Protein 6W5Y (pdb70)

Structure (mmCIF, N/CA/C/O backbone):
data_6W5Y
#
_entry.id   6W5Y
#
_cell.length_a   243.310
_cell.length_b   37.350
_cell.length_c   66.990
_cell.angle_alpha   90.000
_cell.angle_beta   102.280
_cell.angle_gamma   90.000
#
_symmetry.space_group_name_H-M   'C 1 2 1'
#
loop_
_entity.id
_entity.type
_entity.pdbx_description
1 polymer 'EnvP(b)1 inferred receptor binding domain'
2 branched beta-D-mannopyranose-(1-4)-2-acetamido-2-deoxy-beta-D-glucopyranose-(1-4)-2-acetamido-2-deoxy-beta-D-glucopyranose
3 branched 2-acetamido-2-deoxy-beta-D-glucopyranose-(1-4)-[alpha-L-fucopyranose-(1-6)]2-acetamido-2-deoxy-beta-D-glucopyranose
4 branched 2-acetamido-2-deoxy-beta-D-glucopyranose-(1-4)-2-acetamido-2-deoxy-beta-D-glucopyranose
5 non-polymer GLYCEROL
6 water water
#
loop_
_atom_site.group_PDB
_atom_site.id
_atom_site.type_symbol
_atom_site.label_atom_id
_atom_site.label_alt_id
_atom_site.label_comp_id
_atom_site.label_asym_id
_atom_site.label_entity_id
_atom_site.label_seq_id
_atom_site.pdbx_PDB_ins_code
_atom_site.Cartn_x
_atom_site.Cartn_y
_atom_site.Cartn_z
_atom_site.occupancy
_atom_site.B_iso_or_equiv
_atom_site.auth_seq_id
_atom_site.auth_comp_id
_atom_site.auth_asym_id
_atom_site.auth_atom_id
_atom_site.pdbx_PDB_model_num
ATOM 1 N N . HIS A 1 3 ? -49.803 -0.150 46.698 1.00 41.06 53 HIS A N 1
ATOM 2 C CA . HIS A 1 3 ? -49.702 -1.604 46.694 1.00 38.76 53 HIS A CA 1
ATOM 3 C C . HIS A 1 3 ? -48.652 -2.074 47.698 1.00 37.89 53 HIS A C 1
ATOM 4 O O . HIS A 1 3 ? -47.851 -1.277 48.187 1.00 36.59 53 HIS A O 1
ATOM 11 N N . LEU A 1 4 ? -48.657 -3.370 48.001 1.00 36.58 54 LEU A N 1
ATOM 12 C CA . LEU A 1 4 ? -47.715 -3.909 48.971 1.00 38.66 54 LEU A CA 1
ATOM 13 C C . LEU A 1 4 ? -46.317 -3.998 48.367 1.00 36.31 54 LEU A C 1
ATOM 14 O O . LEU A 1 4 ? -46.136 -4.514 47.260 1.00 33.23 54 LEU A O 1
ATOM 19 N N . ILE A 1 5 ? -45.328 -3.497 49.104 1.00 35.82 55 ILE A N 1
ATOM 20 C CA . ILE A 1 5 ? -43.927 -3.556 48.706 1.00 37.13 55 ILE A CA 1
ATOM 21 C C . ILE A 1 5 ? -43.189 -4.416 49.719 1.00 36.19 55 ILE A C 1
ATOM 22 O O . ILE A 1 5 ? -43.103 -4.056 50.900 1.00 36.22 55 ILE A O 1
ATOM 27 N N . ILE A 1 6 ? -42.658 -5.545 49.262 1.00 36.34 56 ILE A N 1
ATOM 28 C CA . ILE A 1 6 ? -41.809 -6.398 50.087 1.00 40.51 56 ILE A CA 1
ATOM 29 C C . ILE A 1 6 ? -40.368 -5.914 49.949 1.00 44.96 56 ILE A C 1
ATOM 30 O O . ILE A 1 6 ? -39.792 -5.959 48.856 1.00 42.19 56 ILE A O 1
ATOM 35 N N . ASN A 1 7 ? -39.788 -5.443 51.055 1.00 52.53 57 ASN A N 1
ATOM 36 C CA . ASN A 1 7 ? -38.429 -4.900 51.071 1.00 60.75 57 ASN A CA 1
ATOM 37 C C . ASN A 1 7 ? -37.445 -5.999 51.443 1.00 59.54 57 ASN A C 1
ATOM 38 O O . ASN A 1 7 ? -37.450 -6.474 52.581 1.00 66.03 57 ASN A O 1
ATOM 43 N N . VAL A 1 8 ? -36.567 -6.370 50.516 1.00 53.80 58 VAL A N 1
ATOM 44 C CA . VAL A 1 8 ? -35.596 -7.433 50.748 1.00 49.02 58 VAL A CA 1
ATOM 45 C C . VAL A 1 8 ? -34.202 -6.829 50.843 1.00 45.92 58 VAL A C 1
ATOM 46 O O . VAL A 1 8 ? -33.772 -6.090 49.949 1.00 43.13 58 VAL A O 1
ATOM 50 N N . THR A 1 9 ? -33.494 -7.154 51.924 1.00 45.78 59 THR A N 1
ATOM 51 C CA . THR A 1 9 ? -32.115 -6.717 52.099 1.00 48.25 59 THR A CA 1
ATOM 52 C C . THR A 1 9 ? -31.184 -7.688 51.383 1.00 46.68 59 THR A C 1
ATOM 53 O O . THR A 1 9 ? -31.200 -8.893 51.662 1.00 42.61 59 THR A O 1
ATOM 57 N N . ARG A 1 10 ? -30.380 -7.165 50.458 1.00 48.28 60 ARG A N 1
ATOM 58 C CA . ARG A 1 10 ? -29.452 -8.000 49.706 1.00 51.04 60 ARG A CA 1
ATOM 59 C C . ARG A 1 10 ? -28.505 -8.726 50.652 1.00 53.27 60 ARG A C 1
ATOM 60 O O . ARG A 1 10 ? -27.948 -8.127 51.576 1.00 55.20 60 ARG A O 1
ATOM 68 N N . SER A 1 11 ? -28.333 -10.025 50.422 1.00 53.74 61 SER A N 1
ATOM 69 C CA . SER A 1 11 ? -27.513 -10.879 51.265 1.00 56.88 61 SER A CA 1
ATOM 70 C C . SER A 1 11 ? -26.625 -11.751 50.389 1.00 58.02 61 SER A C 1
ATOM 71 O O . SER A 1 11 ? -26.893 -11.947 49.201 1.00 56.64 61 SER A O 1
ATOM 74 N N . ASP A 1 12 ? -25.555 -12.274 50.984 1.00 60.18 62 ASP A N 1
ATOM 75 C CA . ASP A 1 12 ? -24.704 -13.239 50.303 1.00 61.55 62 ASP A CA 1
ATOM 76 C C . ASP A 1 12 ? -25.133 -14.680 50.561 1.00 59.32 62 ASP A C 1
ATOM 77 O O . ASP A 1 12 ? -24.435 -15.607 50.140 1.00 59.67 62 ASP A O 1
ATOM 82 N N . SER A 1 13 ? -26.259 -14.884 51.229 1.00 58.13 63 SER A N 1
ATOM 83 C CA . SER A 1 13 ? -26.783 -16.200 51.554 1.00 57.03 63 SER A CA 1
ATOM 84 C C . SER A 1 13 ? -28.244 -16.286 51.144 1.00 53.46 63 SER A C 1
ATOM 85 O O . SER A 1 13 ? -28.901 -15.259 50.936 1.00 50.58 63 SER A O 1
ATOM 88 N N . PRO A 1 14 ? -28.782 -17.499 51.009 1.00 52.52 64 PRO A N 1
ATOM 89 C CA . PRO A 1 14 ? -30.231 -17.646 50.818 1.00 49.87 64 PRO A CA 1
ATOM 90 C C . PRO A 1 14 ? -31.008 -17.020 51.965 1.00 49.95 64 PRO A C 1
ATOM 91 O O . PRO A 1 14 ? -30.464 -16.628 53.000 1.00 51.10 64 PRO A O 1
ATOM 95 N N . GLN A 1 15 ? -32.323 -16.959 51.774 1.00 50.08 65 GLN A N 1
ATOM 96 C CA . GLN A 1 15 ? -33.152 -16.026 52.521 1.00 50.99 65 GLN A CA 1
ATOM 97 C C . GLN A 1 15 ? -34.632 -16.327 52.315 1.00 50.98 65 GLN A C 1
ATOM 98 O O . GLN A 1 15 ? -35.117 -16.328 51.180 1.00 49.69 65 GLN A O 1
ATOM 104 N N . THR A 1 16 ? -35.354 -16.580 53.402 1.00 51.91 66 THR A N 1
ATOM 105 C CA . THR A 1 16 ? -36.769 -16.917 53.366 1.00 53.74 66 THR A CA 1
ATOM 106 C C . THR A 1 16 ? -37.578 -15.712 53.841 1.00 51.32 66 THR A C 1
ATOM 107 O O . THR A 1 16 ? -37.073 -14.869 54.584 1.00 50.68 66 THR A O 1
ATOM 111 N N . ILE A 1 17 ? -38.818 -15.589 53.366 1.00 50.45 67 ILE A N 1
ATOM 112 C CA . ILE A 1 17 ? -39.660 -14.443 53.704 1.00 51.13 67 ILE A CA 1
ATOM 113 C C . ILE A 1 17 ? -41.082 -14.926 53.948 1.00 49.38 67 ILE A C 1
ATOM 114 O O . ILE A 1 17 ? -41.716 -15.471 53.039 1.00 49.37 67 ILE A O 1
ATOM 119 N N . THR A 1 18 ? -41.594 -14.694 55.153 1.00 47.93 68 THR A N 1
ATOM 120 C CA . THR A 1 18 ? -42.942 -15.096 55.528 1.00 46.77 68 THR A CA 1
ATOM 121 C C . THR A 1 18 ? -43.831 -13.866 55.653 1.00 41.66 68 THR A C 1
ATOM 122 O O . THR A 1 18 ? -43.454 -12.883 56.302 1.00 40.78 68 THR A O 1
ATOM 126 N N . PHE A 1 19 ? -45.001 -13.925 55.023 1.00 37.93 69 PHE A N 1
ATOM 127 C CA . PHE A 1 19 ? -46.018 -12.888 55.137 1.00 36.09 69 PHE A CA 1
ATOM 128 C C . PHE A 1 19 ? -47.362 -13.514 54.779 1.00 34.26 69 PHE A C 1
ATOM 129 O O . PHE A 1 19 ? -47.433 -14.660 54.327 1.00 31.60 69 PHE A O 1
ATOM 137 N N . ASP A 1 20 ? -48.434 -12.755 54.995 1.00 34.23 70 ASP A N 1
ATOM 138 C CA . ASP A 1 20 ? -49.780 -13.264 54.764 1.00 35.10 70 ASP A CA 1
ATOM 139 C C . ASP A 1 20 ? -50.205 -13.014 53.324 1.00 32.68 70 ASP A C 1
ATOM 140 O O . ASP A 1 20 ? -50.104 -11.888 52.825 1.00 33.25 70 ASP A O 1
ATOM 145 N N . ALA A 1 21 ? -50.698 -14.068 52.667 1.00 30.07 71 ALA A N 1
ATOM 146 C CA . ALA A 1 21 ? -51.114 -13.946 51.273 1.00 32.55 71 ALA A CA 1
ATOM 147 C C . ALA A 1 21 ? -52.190 -12.883 51.086 1.00 33.08 71 ALA A C 1
ATOM 148 O O . ALA A 1 21 ? -52.211 -12.199 50.054 1.00 30.73 71 ALA A O 1
ATOM 150 N N . CYS A 1 22 ? -53.082 -12.714 52.061 1.00 33.85 72 CYS A N 1
ATOM 151 C CA . CYS A 1 22 ? -54.153 -11.739 51.896 1.00 37.29 72 CYS A CA 1
ATOM 152 C C . CYS A 1 22 ? -53.684 -10.299 52.076 1.00 36.39 72 CYS A C 1
ATOM 153 O O . CYS A 1 22 ? -54.509 -9.385 51.999 1.00 35.06 72 CYS A O 1
ATOM 156 N N . LEU A 1 23 ? -52.391 -10.065 52.315 1.00 35.25 73 LEU A N 1
ATOM 157 C CA . LEU A 1 23 ? -51.850 -8.737 52.059 1.00 34.41 73 LEU A CA 1
ATOM 158 C C . LEU A 1 23 ? -51.788 -8.450 50.567 1.00 34.28 73 LEU A C 1
ATOM 159 O O . LEU A 1 23 ? -51.799 -7.281 50.163 1.00 34.99 73 LEU A O 1
ATOM 164 N N . VAL A 1 24 ? -51.727 -9.496 49.749 1.00 33.54 74 VAL A N 1
ATOM 165 C CA . VAL A 1 24 ? -51.645 -9.381 48.301 1.00 32.99 74 VAL A CA 1
ATOM 166 C C . VAL A 1 24 ? -52.967 -9.758 47.646 1.00 32.67 74 VAL A C 1
ATOM 167 O O . VAL A 1 24 ? -53.493 -9.018 46.816 1.00 31.95 74 VAL A O 1
ATOM 171 N N . ILE A 1 25 ? -53.515 -10.906 48.015 1.00 34.11 75 ILE A N 1
ATOM 172 C CA . ILE A 1 25 ? -54.709 -11.439 47.357 1.00 34.94 75 ILE A CA 1
ATOM 173 C C . ILE A 1 25 ? -55.941 -10.735 47.920 1.00 38.12 75 ILE A C 1
ATOM 174 O O . ILE A 1 25 ? -56.038 -10.563 49.146 1.00 38.89 75 ILE A O 1
ATOM 179 N N . PRO A 1 26 ? -56.886 -10.302 47.074 1.00 39.65 76 PRO A N 1
ATOM 180 C CA . PRO A 1 26 ? -58.155 -9.769 47.593 1.00 41.74 76 PRO A CA 1
ATOM 181 C C . PRO A 1 26 ? -59.041 -10.873 48.143 1.00 43.59 76 PRO A C 1
ATOM 182 O O . PRO A 1 26 ? -59.985 -11.307 47.478 1.00 45.81 76 PRO A O 1
ATOM 186 N N . CYS A 1 27 ? -58.745 -11.336 49.360 1.00 42.08 77 CYS A N 1
ATOM 187 C CA . CYS A 1 27 ? -59.473 -12.462 49.935 1.00 43.64 77 CYS A CA 1
ATOM 188 C C . CYS A 1 27 ? -60.836 -12.039 50.474 1.00 43.10 77 CYS A C 1
ATOM 189 O O . CYS A 1 27 ? -61.803 -12.805 50.397 1.00 45.25 77 CYS A O 1
ATOM 192 N N . GLY A 1 28 ? -60.926 -10.838 51.039 1.00 40.61 78 GLY A N 1
ATOM 193 C CA . GLY A 1 28 ? -62.166 -10.372 51.633 1.00 39.48 78 GLY A CA 1
ATOM 194 C C . GLY A 1 28 ? -62.107 -10.323 53.145 1.00 38.09 78 GLY A C 1
ATOM 195 O O . GLY A 1 28 ? -61.031 -10.127 53.721 1.00 36.78 78 GLY A O 1
ATOM 196 N N . ASP A 1 29 ? -63.257 -10.507 53.795 1.00 37.83 79 ASP A N 1
ATOM 197 C CA . ASP A 1 29 ? -63.338 -10.440 55.248 1.00 39.28 79 ASP A CA 1
ATOM 198 C C . ASP A 1 29 ? -62.733 -11.697 55.876 1.00 37.88 79 ASP A C 1
ATOM 199 O O . ASP A 1 29 ? -62.218 -12.587 55.192 1.00 36.56 79 ASP A O 1
ATOM 204 N N . LEU A 1 30 ? -62.814 -11.772 57.208 1.00 39.15 80 LEU A N 1
ATOM 205 C CA . LEU A 1 30 ? -62.145 -12.847 57.935 1.00 41.42 80 LEU A CA 1
ATOM 206 C C . LEU A 1 30 ? -62.730 -14.210 57.586 1.00 43.56 80 LEU A C 1
ATOM 207 O O . LEU A 1 30 ? -61.986 -15.174 57.364 1.00 43.87 80 LEU A O 1
ATOM 212 N N . GLN A 1 31 ? -64.061 -14.312 57.541 1.00 43.85 81 GLN A N 1
ATOM 213 C CA . GLN A 1 31 ? -64.697 -15.586 57.227 1.00 47.02 81 GLN A CA 1
ATOM 214 C C . GLN A 1 31 ? -64.269 -16.097 55.859 1.00 42.42 81 GLN A C 1
ATOM 215 O O . GLN A 1 31 ? -64.124 -17.310 55.664 1.00 41.87 81 GLN A O 1
ATOM 221 N N . SER A 1 32 ? -64.053 -15.189 54.907 1.00 38.29 82 SER A N 1
ATOM 222 C CA . SER A 1 32 ? -63.555 -15.587 53.596 1.00 35.29 82 SER A CA 1
ATOM 223 C C . SER A 1 32 ? -62.083 -15.981 53.659 1.00 35.79 82 SER A C 1
ATOM 224 O O . SER A 1 32 ? -61.656 -16.920 52.974 1.00 32.17 82 SER A O 1
ATOM 227 N N . GLN A 1 33 ? -61.289 -15.278 54.473 1.00 34.19 83 GLN A N 1
ATOM 228 C CA . GLN A 1 33 ? -59.881 -15.643 54.611 1.00 36.54 83 GLN A CA 1
ATOM 229 C C . GLN A 1 33 ? -59.735 -17.037 55.206 1.00 36.91 83 GLN A C 1
ATOM 230 O O . GLN A 1 33 ? -58.839 -17.797 54.818 1.00 37.00 83 GLN A O 1
ATOM 236 N N . ARG A 1 34 ? -60.619 -17.399 56.137 1.00 38.43 84 ARG A N 1
ATOM 237 C CA . ARG A 1 34 ? -60.541 -18.716 56.759 1.00 39.97 84 ARG A CA 1
ATOM 238 C C . ARG A 1 34 ? -60.837 -19.821 55.755 1.00 38.89 84 ARG A C 1
ATOM 239 O O . ARG A 1 34 ? -60.237 -20.900 55.818 1.00 39.31 84 ARG A O 1
ATOM 247 N N . GLN A 1 35 ? -61.764 -19.573 54.825 1.00 39.66 85 GLN A N 1
ATOM 248 C CA . GLN A 1 35 ? -61.996 -20.526 53.745 1.00 42.80 85 GLN A CA 1
ATOM 249 C C . GLN A 1 35 ? -60.741 -20.713 52.906 1.00 37.64 85 GLN A C 1
ATOM 250 O O . GLN A 1 35 ? -60.440 -21.826 52.462 1.00 37.91 85 GLN A O 1
ATOM 256 N N . LEU A 1 36 ? -59.999 -19.633 52.682 1.00 36.94 86 LEU A N 1
ATOM 257 C CA . LEU A 1 36 ? -58.809 -19.662 51.844 1.00 37.02 86 LEU A CA 1
ATOM 258 C C . LEU A 1 36 ? -57.600 -20.266 52.539 1.00 34.26 86 LEU A C 1
ATOM 259 O O . LEU A 1 36 ? -56.602 -20.542 51.864 1.00 32.80 86 LEU A O 1
ATOM 264 N N . ALA A 1 37 ? -57.673 -20.485 53.855 1.00 33.68 87 ALA A N 1
ATOM 265 C CA . ALA A 1 37 ? -56.501 -20.907 54.615 1.00 34.72 87 ALA A CA 1
ATOM 266 C C . ALA A 1 37 ? -55.897 -22.185 54.046 1.00 34.44 87 ALA A C 1
ATOM 267 O O . ALA A 1 37 ? -54.680 -22.276 53.850 1.00 37.40 87 ALA A O 1
ATOM 269 N N . ALA A 1 38 ? -56.733 -23.178 53.760 1.00 34.53 88 ALA A N 1
ATOM 270 C CA . ALA A 1 38 ? -56.269 -24.471 53.275 1.00 35.74 88 ALA A CA 1
ATOM 271 C C . ALA A 1 38 ? -56.062 -24.512 51.767 1.00 36.26 88 ALA A C 1
ATOM 272 O O . ALA A 1 38 ? -55.593 -25.531 51.251 1.00 37.48 88 ALA A O 1
ATOM 274 N N . ALA A 1 39 ? -56.399 -23.444 51.050 1.00 39.99 89 ALA A N 1
ATOM 275 C CA . ALA A 1 39 ? -56.268 -23.440 49.601 1.00 37.89 89 ALA A CA 1
ATOM 276 C C . ALA A 1 39 ? -54.817 -23.225 49.188 1.00 37.53 89 ALA A C 1
ATOM 277 O O . ALA A 1 39 ? -54.024 -22.614 49.909 1.00 35.29 89 ALA A O 1
ATOM 279 N N . GLU A 1 40 ? -54.477 -23.739 48.009 1.00 38.31 90 GLU A N 1
ATOM 280 C CA . GLU A 1 40 ? -53.142 -23.556 47.461 1.00 39.14 90 GLU A CA 1
ATOM 281 C C . GLU A 1 40 ? -52.989 -22.156 46.880 1.00 33.16 90 GLU A C 1
ATOM 282 O O . GLU A 1 40 ? -53.959 -21.527 46.448 1.00 31.13 90 GLU A O 1
ATOM 288 N N . LYS A 1 41 ? -51.752 -21.671 46.876 1.00 30.18 91 LYS A N 1
ATOM 289 C CA . LYS A 1 41 ? -51.427 -20.368 46.321 1.00 29.83 91 LYS A CA 1
ATOM 290 C C . LYS A 1 41 ? -50.410 -20.529 45.200 1.00 28.06 91 LYS A C 1
ATOM 291 O O . LYS A 1 41 ? -49.699 -21.535 45.117 1.00 26.40 91 LYS A O 1
ATOM 297 N N . TYR A 1 42 ? -50.355 -19.526 44.325 1.00 28.33 92 TYR A N 1
ATOM 298 C CA . TYR A 1 42 ? -49.411 -19.531 43.218 1.00 29.41 92 TYR A CA 1
ATOM 299 C C . TYR A 1 42 ? -48.882 -18.122 42.989 1.00 27.71 92 TYR A C 1
ATOM 300 O O . TYR A 1 42 ? -49.476 -17.131 43.423 1.00 26.18 92 TYR A O 1
ATOM 309 N N . LEU A 1 43 ? -47.750 -18.050 42.287 1.00 28.02 93 LEU A N 1
ATOM 310 C CA . LEU A 1 43 ? -46.962 -16.829 42.173 1.00 26.71 93 LEU A CA 1
ATOM 311 C C . LEU A 1 43 ? -46.487 -16.664 40.736 1.00 27.95 93 LEU A C 1
ATOM 312 O O . LEU A 1 43 ? -45.872 -17.578 40.174 1.00 26.51 93 LEU A O 1
ATOM 317 N N . CYS A 1 44 ? -46.762 -15.500 40.151 1.00 27.14 94 CYS A N 1
ATOM 318 C CA . CYS A 1 44 ? -46.459 -15.231 38.748 1.00 31.96 94 CYS A CA 1
ATOM 319 C C . CYS A 1 44 ? -45.544 -14.018 38.631 1.00 30.68 94 CYS A C 1
ATOM 320 O O . CYS A 1 44 ? -45.912 -12.927 39.099 1.00 27.73 94 CYS A O 1
ATOM 323 N N . PRO A 1 45 ? -44.359 -14.141 38.036 1.00 31.00 95 PRO A N 1
ATOM 324 C CA . PRO A 1 45 ? -43.561 -12.945 37.755 1.00 32.97 95 PRO A CA 1
ATOM 325 C C . PRO A 1 45 ? -44.165 -12.158 36.604 1.00 34.55 95 PRO A C 1
ATOM 326 O O . PRO A 1 45 ? -44.752 -12.719 35.676 1.00 35.63 95 PRO A O 1
ATOM 330 N N . SER A 1 46 ? -44.013 -10.840 36.673 1.00 36.13 96 SER A N 1
ATOM 331 C CA . SER A 1 46 ? -44.614 -9.937 35.706 1.00 39.50 96 SER A CA 1
ATOM 332 C C . SER A 1 46 ? -43.541 -9.094 35.030 1.00 44.99 96 SER A C 1
ATOM 333 O O . SER A 1 46 ? -42.456 -8.873 35.576 1.00 43.94 96 SER A O 1
ATOM 336 N N . GLU A 1 47 ? -43.859 -8.622 33.824 1.00 51.39 97 GLU A N 1
ATOM 337 C CA . GLU A 1 47 ? -42.998 -7.695 33.102 1.00 60.86 97 GLU A CA 1
ATOM 338 C C . GLU A 1 47 ? -43.542 -6.272 33.122 1.00 58.47 97 GLU A C 1
ATOM 339 O O . GLU A 1 47 ? -43.036 -5.413 32.393 1.00 58.75 97 GLU A O 1
ATOM 345 N N . ALA A 1 48 ? -44.559 -6.004 33.937 1.00 55.86 98 ALA A N 1
ATOM 346 C CA . ALA A 1 48 ? -45.094 -4.659 34.070 1.00 56.25 98 ALA A CA 1
ATOM 347 C C . ALA A 1 48 ? -44.207 -3.814 34.976 1.00 55.36 98 ALA A C 1
ATOM 348 O O . ALA A 1 48 ? -43.478 -4.331 35.828 1.00 53.52 98 ALA A O 1
ATOM 350 N N . ASP A 1 49 ? -44.269 -2.502 34.779 1.00 56.98 99 ASP A N 1
ATOM 351 C CA . ASP A 1 49 ? -43.630 -1.544 35.670 1.00 58.95 99 ASP A CA 1
ATOM 352 C C . ASP A 1 49 ? -44.706 -0.693 36.342 1.00 56.51 99 ASP A C 1
ATOM 353 O O . ASP A 1 49 ? -45.907 -0.898 36.142 1.00 52.72 99 ASP A O 1
ATOM 358 N N . ALA A 1 50 ? -44.257 0.279 37.139 1.00 56.51 100 ALA A N 1
ATOM 359 C CA . ALA A 1 50 ? -45.187 1.095 37.913 1.00 55.85 100 ALA A CA 1
ATOM 360 C C . ALA A 1 50 ? -46.175 1.839 37.023 1.00 54.43 100 ALA A C 1
ATOM 361 O O . ALA A 1 50 ? -47.333 2.031 37.412 1.00 55.15 100 ALA A O 1
ATOM 363 N N . SER A 1 51 ? -45.750 2.259 35.834 1.00 53.98 101 SER A N 1
ATOM 364 C CA . SER A 1 51 ? -46.600 3.042 34.945 1.00 54.99 101 SER A CA 1
ATOM 365 C C . SER A 1 51 ? -47.377 2.189 33.947 1.00 53.23 101 SER A C 1
ATOM 366 O O . SER A 1 51 ? -48.119 2.742 33.128 1.00 54.65 101 SER A O 1
ATOM 369 N N . THR A 1 52 ? -47.226 0.865 33.987 1.00 50.65 102 THR A N 1
ATOM 370 C CA . THR A 1 52 ? -47.990 -0.032 33.128 1.00 50.69 102 THR A CA 1
ATOM 371 C C . THR A 1 52 ? -48.753 -1.080 33.923 1.00 50.26 102 THR A C 1
ATOM 372 O O . THR A 1 52 ? -49.242 -2.052 33.333 1.00 48.02 102 THR A O 1
ATOM 376 N N . LEU A 1 53 ? -48.854 -0.915 35.246 1.00 53.07 103 LEU A N 1
ATOM 377 C CA . LEU A 1 53 ? -49.492 -1.926 36.086 1.00 56.28 103 LEU A CA 1
ATOM 378 C C . LEU A 1 53 ? -50.874 -2.293 35.570 1.00 58.43 103 LEU A C 1
ATOM 379 O O . LEU A 1 53 ? -51.290 -3.455 35.648 1.00 56.79 103 LEU A O 1
ATOM 384 N N . PHE A 1 54 ? -51.591 -1.322 35.021 1.00 62.22 104 PHE A N 1
ATOM 385 C CA . PHE A 1 54 ? -52.977 -1.534 34.648 1.00 66.81 104 PHE A CA 1
ATOM 386 C C . PHE A 1 54 ? -53.150 -2.139 33.266 1.00 60.46 104 PHE A C 1
ATOM 387 O O . PHE A 1 54 ? -54.284 -2.423 32.874 1.00 58.18 104 PHE A O 1
ATOM 395 N N . SER A 1 55 ? -52.071 -2.372 32.527 1.00 56.68 105 SER A N 1
ATOM 396 C CA . SER A 1 55 ? -52.189 -2.927 31.190 1.00 52.82 105 SER A CA 1
ATOM 397 C C . SER A 1 55 ? -51.590 -4.320 31.058 1.00 47.54 105 SER A C 1
ATOM 398 O O . SER A 1 55 ? -51.704 -4.929 29.988 1.00 44.70 105 SER A O 1
ATOM 401 N N . PHE A 1 56 ? -50.969 -4.849 32.112 1.00 45.70 106 PHE A N 1
ATOM 402 C CA . PHE A 1 56 ? -50.487 -6.228 32.147 1.00 43.17 106 PHE A CA 1
ATOM 403 C C . PHE A 1 56 ? -51.192 -6.926 33.302 1.00 44.07 106 PHE A C 1
ATOM 404 O O . PHE A 1 56 ? -50.685 -6.931 34.435 1.00 45.99 106 PHE A O 1
ATOM 412 N N . PRO A 1 57 ? -52.374 -7.501 33.072 1.00 43.74 107 PRO A N 1
ATOM 413 C CA . PRO A 1 57 ? -53.040 -8.261 34.137 1.00 42.12 107 PRO A CA 1
ATOM 414 C C . PRO A 1 57 ? -52.158 -9.400 34.633 1.00 39.71 107 PRO A C 1
ATOM 415 O O . PRO A 1 57 ? -51.355 -9.965 33.887 1.00 39.08 107 PRO A O 1
ATOM 419 N N . PHE A 1 58 ? -52.306 -9.720 35.915 1.00 39.45 108 PHE A N 1
ATOM 420 C CA . PHE A 1 58 ? -51.438 -10.659 36.612 1.00 38.17 108 PHE A CA 1
ATOM 421 C C . PHE A 1 58 ? -52.046 -12.060 36.626 1.00 37.06 108 PHE A C 1
ATOM 422 O O . PHE A 1 58 ? -53.270 -12.219 36.619 1.00 37.38 108 PHE A O 1
ATOM 430 N N . CYS A 1 59 ? -51.165 -13.075 36.681 1.00 37.13 109 CYS A N 1
ATOM 431 C CA . CYS A 1 59 ? -51.476 -14.492 36.464 1.00 37.52 109 CYS A CA 1
ATOM 432 C C . CYS A 1 59 ? -52.614 -14.667 35.479 1.00 39.22 109 CYS A C 1
ATOM 433 O O . CYS A 1 59 ? -53.655 -15.242 35.810 1.00 39.97 109 CYS A O 1
ATOM 436 N N . HIS A 1 60 ? -52.434 -14.144 34.276 1.00 40.13 110 HIS A N 1
ATOM 437 C CA . HIS A 1 60 ? -53.560 -14.079 33.363 1.00 40.37 110 HIS A CA 1
ATOM 438 C C . HIS A 1 60 ? -53.801 -15.402 32.646 1.00 38.51 110 HIS A C 1
ATOM 439 O O . HIS A 1 60 ? -54.948 -15.723 32.312 1.00 38.05 110 HIS A O 1
ATOM 446 N N . THR A 1 61 ? -52.750 -16.179 32.404 1.00 37.66 111 THR A N 1
ATOM 447 C CA . THR A 1 61 ? -52.872 -17.518 31.849 1.00 37.11 111 THR A CA 1
ATOM 448 C C . THR A 1 61 ? -52.013 -18.466 32.673 1.00 36.10 111 THR A C 1
ATOM 449 O O . THR A 1 61 ? -51.256 -18.045 33.553 1.00 33.92 111 THR A O 1
ATOM 453 N N . TRP A 1 62 ? -52.136 -19.764 32.382 1.00 36.49 112 TRP A N 1
ATOM 454 C CA . TRP A 1 62 ? -51.321 -20.743 33.094 1.00 36.97 112 TRP A CA 1
ATOM 455 C C . TRP A 1 62 ? -49.840 -20.545 32.806 1.00 35.88 112 TRP A C 1
ATOM 456 O O . TRP A 1 62 ? -48.996 -20.886 33.642 1.00 35.76 112 TRP A O 1
ATOM 467 N N . GLU A 1 63 ? -49.509 -19.974 31.644 1.00 37.40 113 GLU A N 1
ATOM 468 C CA . GLU A 1 63 ? -48.118 -19.807 31.240 1.00 37.84 113 GLU A CA 1
ATOM 469 C C . GLU A 1 63 ? -47.358 -18.834 32.134 1.00 34.43 113 GLU A C 1
ATOM 470 O O . GLU A 1 63 ? -46.123 -18.847 32.131 1.00 32.42 113 GLU A O 1
ATOM 476 N N . TYR A 1 64 ? -48.059 -18.000 32.902 1.00 32.13 114 TYR A N 1
ATOM 477 C CA . TYR A 1 64 ? -47.405 -17.062 33.804 1.00 31.76 114 TYR A CA 1
ATOM 478 C C . TYR A 1 64 ? -47.078 -17.667 35.161 1.00 29.83 114 TYR A C 1
ATOM 479 O O . TYR A 1 64 ? -46.292 -17.078 35.912 1.00 29.26 114 TYR A O 1
ATOM 488 N N . VAL A 1 65 ? -47.650 -18.820 35.492 1.00 27.93 115 VAL A N 1
ATOM 489 C CA . VAL A 1 65 ? -47.440 -19.432 36.800 1.00 27.94 115 VAL A CA 1
ATOM 490 C C . VAL A 1 65 ? -46.090 -20.135 36.808 1.00 26.73 115 VAL A C 1
ATOM 491 O O . VAL A 1 65 ? -45.858 -21.065 36.029 1.00 25.92 115 VAL A O 1
ATOM 495 N N . VAL A 1 66 ? -45.203 -19.701 37.701 1.00 27.03 116 VAL A N 1
ATOM 496 C CA . VAL A 1 66 ? -43.902 -20.326 37.854 1.00 30.05 116 VAL A CA 1
ATOM 497 C C . VAL A 1 66 ? -43.766 -21.074 39.179 1.00 32.23 116 VAL A C 1
ATOM 498 O O . VAL A 1 66 ? -43.001 -22.043 39.254 1.00 36.33 116 VAL A O 1
ATOM 502 N N . TRP A 1 67 ? -44.504 -20.679 40.215 1.00 31.20 117 TRP A N 1
ATOM 503 C CA . TRP A 1 67 ? -44.411 -21.323 41.518 1.00 33.10 117 TRP A CA 1
ATOM 504 C C . TRP A 1 67 ? -45.801 -21.532 42.101 1.00 30.71 117 TRP A C 1
ATOM 505 O O . TRP A 1 67 ? -46.674 -20.668 41.970 1.00 27.83 117 TRP A O 1
ATOM 516 N N . THR A 1 68 ? -46.003 -22.684 42.740 1.00 28.51 118 THR A N 1
ATOM 517 C CA . THR A 1 68 ? -47.208 -22.949 43.515 1.00 28.28 118 THR A CA 1
ATOM 518 C C . THR A 1 68 ? -46.814 -23.541 44.862 1.00 29.63 118 THR A C 1
ATOM 519 O O . THR A 1 68 ? -45.740 -24.129 45.016 1.00 31.84 118 THR A O 1
ATOM 523 N N . THR A 1 69 ? -47.703 -23.374 45.845 1.00 27.31 119 THR A N 1
ATOM 524 C CA . THR A 1 69 ? -47.488 -23.908 47.185 1.00 26.27 119 THR A CA 1
ATOM 525 C C . THR A 1 69 ? -47.758 -25.404 47.275 1.00 29.05 119 THR A C 1
ATOM 526 O O . THR A 1 69 ? -47.675 -25.966 48.373 1.00 30.13 119 THR A O 1
ATOM 530 N N . GLN A 1 70 ? -48.094 -26.054 46.165 1.00 29.13 120 GLN A N 1
ATOM 531 C CA . GLN A 1 70 ? -48.268 -27.497 46.164 1.00 32.85 120 GLN A CA 1
ATOM 532 C C . GLN A 1 70 ? -46.941 -28.193 46.457 1.00 34.52 120 GLN A C 1
ATOM 533 O O . GLN A 1 70 ? -45.859 -27.627 46.281 1.00 35.17 120 GLN A O 1
ATOM 539 N N . ARG A 1 71 ? -47.030 -29.440 46.920 1.00 38.54 121 ARG A N 1
ATOM 540 C CA . ARG A 1 71 ? -45.811 -30.202 47.164 1.00 45.20 121 ARG A CA 1
ATOM 541 C C . ARG A 1 71 ? -45.160 -30.614 45.852 1.00 48.98 121 ARG A C 1
ATOM 542 O O . ARG A 1 71 ? -43.950 -30.437 45.666 1.00 49.81 121 ARG A O 1
ATOM 550 N N . GLN A 1 72 ? -45.943 -31.172 44.932 1.00 50.72 122 GLN A N 1
ATOM 551 C CA . GLN A 1 72 ? -45.420 -31.472 43.609 1.00 54.43 122 GLN A CA 1
ATOM 552 C C . GLN A 1 72 ? -45.075 -30.170 42.902 1.00 52.76 122 GLN A C 1
ATOM 553 O O . GLN A 1 72 ? -45.877 -29.231 42.873 1.00 51.26 122 GLN A O 1
ATOM 559 N N . ASP A 1 73 ? -43.874 -30.111 42.343 1.00 54.69 123 ASP A N 1
ATOM 560 C CA . ASP A 1 73 ? -43.334 -28.854 41.856 1.00 55.02 123 ASP A CA 1
ATOM 561 C C . ASP A 1 73 ? -43.916 -28.503 40.492 1.00 49.55 123 ASP A C 1
ATOM 562 O O . ASP A 1 73 ? -43.986 -29.349 39.594 1.00 49.11 123 ASP A O 1
ATOM 567 N N . TRP A 1 74 ? -44.330 -27.246 40.347 1.00 44.65 124 TRP A N 1
ATOM 568 C CA . TRP A 1 74 ? -44.986 -26.783 39.132 1.00 39.56 124 TRP A CA 1
ATOM 569 C C . TRP A 1 74 ? -43.970 -26.636 38.005 1.00 37.50 124 TRP A C 1
ATOM 570 O O . TRP A 1 74 ? -42.938 -25.979 38.167 1.00 37.26 124 TRP A O 1
ATOM 581 N N . VAL A 1 75 ? -44.262 -27.259 36.866 1.00 36.45 125 VAL A N 1
ATOM 582 C CA . VAL A 1 75 ? -43.406 -27.183 35.685 1.00 36.62 125 VAL A CA 1
ATOM 583 C C . VAL A 1 75 ? -43.808 -25.936 34.900 1.00 35.04 125 VAL A C 1
ATOM 584 O O . VAL A 1 75 ? -44.902 -25.919 34.310 1.00 34.81 125 VAL A O 1
ATOM 588 N N . PRO A 1 76 ? -42.977 -24.897 34.859 1.00 34.58 126 PRO A N 1
ATOM 589 C CA . PRO A 1 76 ? -43.372 -23.655 34.184 1.00 34.17 126 PRO A CA 1
ATOM 590 C C . PRO A 1 76 ? -43.414 -23.834 32.675 1.00 37.36 126 PRO A C 1
ATOM 591 O O . PRO A 1 76 ? -42.936 -24.823 32.113 1.00 39.27 126 PRO A O 1
ATOM 595 N N . SER A 1 77 ? -44.001 -22.840 32.011 1.00 36.12 127 SER A N 1
ATOM 596 C CA . SER A 1 77 ? -44.081 -22.861 30.558 1.00 36.22 127 SER A CA 1
ATOM 597 C C . SER A 1 77 ? -42.690 -22.693 29.962 1.00 41.43 127 SER A C 1
ATOM 598 O O . SER A 1 77 ? -41.978 -21.729 30.274 1.00 39.41 127 SER A O 1
ATOM 601 N N . GLN A 1 78 ? -42.320 -23.644 29.104 1.00 45.22 128 GLN A N 1
ATOM 602 C CA . GLN A 1 78 ? -41.012 -23.665 28.460 1.00 48.82 128 GLN A CA 1
ATOM 603 C C . GLN A 1 78 ? -40.667 -22.332 27.809 1.00 49.96 128 GLN A C 1
ATOM 604 O O . GLN A 1 78 ? -39.519 -21.876 27.872 1.00 48.82 128 GLN A O 1
ATOM 610 N N . ASP A 1 79 ? -41.647 -21.700 27.168 1.00 50.55 129 ASP A N 1
ATOM 611 C CA . ASP A 1 79 ? -41.415 -20.523 26.346 1.00 52.93 129 ASP A CA 1
ATOM 612 C C . ASP A 1 79 ? -41.754 -19.220 27.053 1.00 50.17 129 ASP A C 1
ATOM 613 O O . ASP A 1 79 ? -41.629 -18.152 26.446 1.00 52.53 129 ASP A O 1
ATOM 618 N N . PHE A 1 80 ? -42.186 -19.277 28.301 1.00 45.39 130 PHE A N 1
ATOM 619 C CA . PHE A 1 80 ? -42.399 -18.057 29.064 1.00 43.80 130 PHE A CA 1
ATOM 620 C C . PHE A 1 80 ? -41.043 -17.471 29.431 1.00 44.04 130 PHE A C 1
ATOM 621 O O . PHE A 1 80 ? -40.269 -18.129 30.138 1.00 42.87 130 PHE A O 1
ATOM 629 N N . PRO A 1 81 ? -40.709 -16.259 28.977 1.00 38.95 131 PRO A N 1
ATOM 630 C CA . PRO A 1 81 ? -39.343 -15.748 29.193 1.00 40.89 131 PRO A CA 1
ATOM 631 C C . PRO A 1 81 ? -38.947 -15.646 30.656 1.00 40.27 131 PRO A C 1
ATOM 632 O O . PRO A 1 81 ? -37.770 -15.848 30.979 1.00 41.36 131 PRO A O 1
ATOM 636 N N . LEU A 1 82 ? -39.882 -15.351 31.555 1.00 36.81 132 LEU A N 1
ATOM 637 C CA . LEU A 1 82 ? -39.553 -15.228 32.968 1.00 34.46 132 LEU A CA 1
ATOM 638 C C . LEU A 1 82 ? -39.594 -16.560 33.708 1.00 31.45 132 LEU A C 1
ATOM 639 O O . LEU A 1 82 ? -39.409 -16.579 34.929 1.00 30.84 132 LEU A O 1
ATOM 644 N N . ALA A 1 83 ? -39.818 -17.673 33.004 1.00 30.76 133 ALA A N 1
ATOM 645 C CA . ALA A 1 83 ? -39.755 -18.977 33.652 1.00 28.27 133 ALA A CA 1
ATOM 646 C C . ALA A 1 83 ? -38.355 -19.298 34.159 1.00 30.03 133 ALA A C 1
ATOM 647 O O . ALA A 1 83 ? -38.208 -20.124 35.066 1.00 30.47 133 ALA A O 1
ATOM 649 N N . VAL A 1 84 ? -37.326 -18.655 33.603 1.00 31.53 134 VAL A N 1
ATOM 650 C CA . VAL A 1 84 ? -35.957 -18.899 34.040 1.00 33.68 134 VAL A CA 1
ATOM 651 C C . VAL A 1 84 ? -35.746 -18.518 35.499 1.00 34.60 134 VAL A C 1
ATOM 652 O O . VAL A 1 84 ? -34.786 -18.981 36.123 1.00 37.30 134 VAL A O 1
ATOM 656 N N . LEU A 1 85 ? -36.620 -17.681 36.065 1.00 30.71 135 LEU A N 1
ATOM 657 C CA . LEU A 1 85 ? -36.521 -17.343 37.480 1.00 29.18 135 LEU A CA 1
ATOM 658 C C . LEU A 1 85 ? -36.810 -18.530 38.387 1.00 28.21 135 LEU A C 1
ATOM 659 O O . LEU A 1 85 ? -36.494 -18.460 39.581 1.00 28.14 135 LEU A O 1
ATOM 664 N N . LYS A 1 86 ? -37.383 -19.606 37.842 1.00 27.97 136 LYS A N 1
ATOM 665 C CA . LYS A 1 86 ? -37.873 -20.734 38.636 1.00 29.10 136 LYS A CA 1
ATOM 666 C C . LYS A 1 86 ? -36.910 -21.218 39.715 1.00 29.68 136 LYS A C 1
ATOM 667 O O . LYS A 1 86 ? -37.339 -21.344 40.874 1.00 28.52 136 LYS A O 1
ATOM 673 N N . PRO A 1 87 ? -35.632 -21.504 39.433 1.00 29.09 137 PRO A N 1
ATOM 674 C CA . PRO A 1 87 ? -34.762 -22.035 40.495 1.00 30.53 137 PRO A CA 1
ATOM 675 C C . PRO A 1 87 ? -34.425 -21.027 41.579 1.00 32.56 137 PRO A C 1
ATOM 676 O O . PRO A 1 87 ? -33.912 -21.432 42.629 1.00 35.09 137 PRO A O 1
ATOM 680 N N . TYR A 1 88 ? -34.701 -19.739 41.372 1.00 33.42 138 TYR A N 1
ATOM 681 C CA . TYR A 1 88 ? -34.29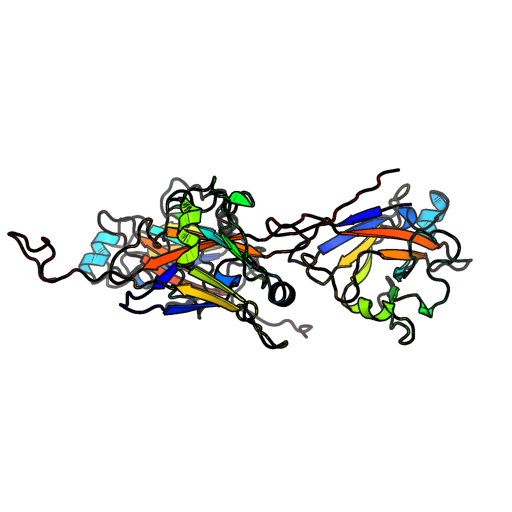1 -18.727 42.337 1.00 36.60 138 TYR A CA 1
ATOM 682 C C . TYR A 1 88 ? -35.243 -18.624 43.521 1.00 36.01 138 TYR A C 1
ATOM 683 O O . TYR A 1 88 ? -34.875 -18.043 44.548 1.00 37.54 138 TYR A O 1
ATOM 692 N N . ILE A 1 89 ? -36.447 -19.177 43.411 1.00 33.19 139 ILE A N 1
ATOM 693 C CA . ILE A 1 89 ? -37.488 -18.990 44.411 1.00 31.01 139 ILE A CA 1
ATOM 694 C C . ILE A 1 89 ? -38.144 -20.330 44.712 1.00 32.68 139 ILE A C 1
ATOM 695 O O . ILE A 1 89 ? -38.411 -21.121 43.801 1.00 32.76 139 ILE A O 1
ATOM 700 N N . HIS A 1 90 ? -38.371 -20.595 45.996 1.00 36.17 140 HIS A N 1
ATOM 701 C CA . HIS A 1 90 ? -39.312 -21.609 46.448 1.00 38.91 140 HIS A CA 1
ATOM 702 C C . HIS A 1 90 ? -40.471 -20.914 47.150 1.00 36.51 140 HIS A C 1
ATOM 703 O O . HIS A 1 90 ? -40.261 -20.002 47.958 1.00 37.33 140 HIS A O 1
ATOM 710 N N . PHE A 1 91 ? -41.690 -21.343 46.833 1.00 32.92 141 PHE A N 1
ATOM 711 C CA . PHE A 1 91 ? -42.917 -20.728 47.328 1.00 30.70 141 PHE A CA 1
ATOM 712 C C . PHE A 1 91 ? -43.707 -21.783 48.087 1.00 30.82 141 PHE A C 1
ATOM 713 O O . PHE A 1 91 ? -44.157 -22.769 47.493 1.00 30.31 141 PHE A O 1
ATOM 721 N N . THR A 1 92 ? -43.868 -21.587 49.393 1.00 31.47 142 THR A N 1
ATOM 722 C CA . THR A 1 92 ? -44.502 -22.589 50.237 1.00 32.34 142 THR A CA 1
ATOM 723 C C . THR A 1 92 ? -45.635 -21.976 51.048 1.00 31.97 142 THR A C 1
ATOM 724 O O . THR A 1 92 ? -45.748 -20.756 51.196 1.00 30.20 142 THR A O 1
ATOM 728 N N . LYS A 1 93 ? -46.468 -22.860 51.584 1.00 36.29 143 LYS A N 1
ATOM 729 C CA . LYS A 1 93 ? -47.647 -22.494 52.352 1.00 39.94 143 LYS A CA 1
ATOM 730 C C . LYS A 1 93 ? -47.443 -22.897 53.804 1.00 43.45 143 LYS A C 1
ATOM 731 O O . LYS A 1 93 ? -47.008 -24.019 54.085 1.00 45.90 143 LYS A O 1
ATOM 737 N N . GLY A 1 94 ? -47.742 -21.978 54.721 1.00 43.64 144 GLY A N 1
ATOM 738 C CA . GLY A 1 94 ? -47.804 -22.305 56.127 1.00 47.71 144 GLY A CA 1
ATOM 739 C C . GLY A 1 94 ? -49.193 -22.773 56.523 1.00 51.50 144 GLY A C 1
ATOM 740 O O . GLY A 1 94 ? -50.121 -22.828 55.718 1.00 50.34 144 GLY A O 1
ATOM 741 N N . ILE A 1 95 ? -49.330 -23.124 57.796 1.00 56.65 145 ILE A N 1
ATOM 742 C CA . ILE A 1 95 ? -50.627 -23.457 58.368 1.00 59.94 145 ILE A CA 1
ATOM 743 C C . ILE A 1 95 ? -50.919 -22.473 59.491 1.00 60.95 145 ILE A C 1
ATOM 744 O O . ILE A 1 95 ? -50.024 -22.105 60.261 1.00 63.10 145 ILE A O 1
ATOM 749 N N . ALA A 1 96 ? -52.169 -22.021 59.560 1.00 58.82 146 ALA A N 1
ATOM 750 C CA . ALA A 1 96 ? -52.600 -21.056 60.554 1.00 58.68 146 ALA A CA 1
ATOM 751 C C . ALA A 1 96 ? -53.460 -21.730 61.619 1.00 61.17 146 ALA A C 1
ATOM 752 O O . ALA A 1 96 ? -54.098 -22.754 61.354 1.00 61.74 146 ALA A O 1
ATOM 754 N N . PRO A 1 97 ? -53.489 -21.188 62.834 1.00 63.62 147 PRO A N 1
ATOM 755 C CA . PRO A 1 97 ? -54.364 -21.741 63.876 1.00 66.79 147 PRO A CA 1
ATOM 756 C C . PRO A 1 97 ? -55.825 -21.645 63.473 1.00 67.49 147 PRO A C 1
ATOM 757 O O . PRO A 1 97 ? -56.195 -20.815 62.627 1.00 64.37 147 PRO A O 1
ATOM 761 N N . PRO A 1 98 ? -56.689 -22.485 64.051 1.00 72.72 148 PRO A N 1
ATOM 762 C CA . PRO A 1 98 ? -58.112 -22.455 63.669 1.00 72.07 148 PRO A CA 1
ATOM 763 C C . PRO A 1 98 ? -58.845 -21.200 64.113 1.00 69.61 148 PRO A C 1
ATOM 764 O O . PRO A 1 98 ? -59.892 -20.882 63.534 1.00 69.68 148 PRO A O 1
ATOM 768 N N . ASN A 1 99 ? -58.351 -20.489 65.126 1.00 66.16 149 ASN A N 1
ATOM 769 C CA . ASN A 1 99 ? -58.903 -19.195 65.524 1.00 62.52 149 ASN A CA 1
ATOM 770 C C . ASN A 1 99 ? -58.126 -18.051 64.894 1.00 58.74 149 ASN A C 1
ATOM 771 O O . ASN A 1 99 ? -57.921 -17.001 65.513 1.00 59.13 149 ASN A O 1
ATOM 776 N N . CYS A 1 100 ? -57.675 -18.253 63.658 1.00 56.34 150 CYS A N 1
ATOM 777 C CA . CYS A 1 100 ? -56.865 -17.263 62.966 1.00 53.70 150 CYS A CA 1
ATOM 778 C C . CYS A 1 100 ? -57.590 -15.919 62.912 1.00 50.99 150 CYS A C 1
ATOM 779 O O . CYS A 1 100 ? -58.821 -15.848 62.950 1.00 50.60 150 CYS A O 1
ATOM 782 N N . ARG A 1 101 ? -56.811 -14.845 62.859 1.00 49.00 151 ARG A N 1
ATOM 783 C CA . ARG A 1 101 ? -57.361 -13.497 62.842 1.00 47.74 151 ARG A CA 1
ATOM 784 C C . ARG A 1 101 ? -57.078 -12.824 61.504 1.00 44.34 151 ARG A C 1
ATOM 785 O O . ARG A 1 101 ? -56.344 -13.347 60.659 1.00 40.52 151 ARG A O 1
ATOM 793 N N . TYR A 1 102 ? -57.689 -11.650 61.326 1.00 44.74 152 TYR A N 1
ATOM 794 C CA . TYR A 1 102 ? -57.638 -10.925 60.060 1.00 43.51 152 TYR A CA 1
ATOM 795 C C . TYR A 1 102 ? -56.206 -10.788 59.566 1.00 42.22 152 TYR A C 1
ATOM 796 O O . TYR A 1 102 ? -55.302 -10.434 60.328 1.00 43.73 152 TYR A O 1
ATOM 805 N N . ASN A 1 103 ? -56.005 -11.095 58.284 1.00 40.02 153 ASN A N 1
ATOM 806 C CA . ASN A 1 103 ? -54.701 -11.017 57.630 1.00 38.34 153 ASN A CA 1
ATOM 807 C C . ASN A 1 103 ? -53.673 -11.943 58.272 1.00 37.29 153 ASN A C 1
ATOM 808 O O . ASN A 1 103 ? -52.468 -11.696 58.178 1.00 37.07 153 ASN A O 1
ATOM 813 N N . GLN A 1 104 ? -54.127 -13.014 58.933 1.00 40.03 154 GLN A N 1
ATOM 814 C CA . GLN A 1 104 ? -53.209 -13.964 59.550 1.00 43.28 154 GLN A CA 1
ATOM 815 C C . GLN A 1 104 ? -53.702 -15.405 59.430 1.00 41.73 154 GLN A C 1
ATOM 816 O O . GLN A 1 104 ? -53.318 -16.252 60.246 1.00 41.95 154 GLN A O 1
ATOM 822 N N . CYS A 1 105 ? -54.539 -15.707 58.433 1.00 37.39 155 CYS A N 1
ATOM 823 C CA . CYS A 1 105 ? -54.987 -17.068 58.173 1.00 37.56 155 CYS A CA 1
ATOM 824 C C . CYS A 1 105 ? -54.281 -17.715 56.990 1.00 35.43 155 CYS A C 1
ATOM 825 O O . CYS A 1 105 ? -54.436 -18.924 56.786 1.00 36.01 155 CYS A O 1
ATOM 828 N N . ASN A 1 106 ? -53.524 -16.950 56.203 1.00 30.32 156 ASN A N 1
ATOM 829 C CA . ASN A 1 106 ? -52.900 -17.444 54.975 1.00 27.10 156 ASN A CA 1
ATOM 830 C C . ASN A 1 106 ? -51.408 -17.131 54.973 1.00 27.91 156 ASN A C 1
ATOM 831 O O . ASN A 1 106 ? -50.926 -16.337 54.154 1.00 24.76 156 ASN A O 1
ATOM 836 N N . PRO A 1 107 ? -50.639 -17.745 55.873 1.00 29.06 157 PRO A N 1
ATOM 837 C CA . PRO A 1 107 ? -49.186 -17.548 55.833 1.00 29.47 157 PRO A CA 1
ATOM 838 C C . PRO A 1 107 ? -48.583 -18.242 54.620 1.00 28.06 157 PRO A C 1
ATOM 839 O O . PRO A 1 107 ? -48.868 -19.411 54.347 1.00 27.77 157 PRO A O 1
ATOM 843 N N . VAL A 1 108 ? -47.757 -17.503 53.880 1.00 25.92 158 VAL A N 1
ATOM 844 C CA . VAL A 1 108 ? -46.966 -18.059 52.793 1.00 28.30 158 VAL A CA 1
ATOM 845 C C . VAL A 1 108 ? -45.520 -17.636 53.001 1.00 33.69 158 VAL A C 1
ATOM 846 O O . VAL A 1 108 ? -45.221 -16.678 53.718 1.00 34.91 158 VAL A O 1
ATOM 850 N N . GLN A 1 109 ? -44.614 -18.375 52.370 1.00 36.86 159 GLN A N 1
ATOM 851 C CA . GLN A 1 109 ? -43.186 -18.130 52.511 1.00 41.29 159 GLN A CA 1
ATOM 852 C C . GLN A 1 109 ? -42.552 -18.065 51.133 1.00 36.96 159 GLN A C 1
ATOM 853 O O . GLN A 1 109 ? -42.779 -18.947 50.297 1.00 35.38 159 GLN A O 1
ATOM 859 N N . ILE A 1 110 ? -41.772 -17.016 50.895 1.00 34.89 160 ILE A N 1
ATOM 860 C CA . ILE A 1 110 ? -40.975 -16.882 49.683 1.00 33.58 160 ILE A CA 1
ATOM 861 C C . ILE A 1 110 ? -39.517 -17.055 50.085 1.00 34.26 160 ILE A C 1
ATOM 862 O O . ILE A 1 110 ? -38.956 -16.222 50.808 1.00 35.03 160 ILE A O 1
ATOM 867 N N . SER A 1 111 ? -38.908 -18.151 49.640 1.00 35.52 161 SER A N 1
ATOM 868 C CA . SER A 1 111 ? -37.505 -18.439 49.915 1.00 38.63 161 SER A CA 1
ATOM 869 C C . SER A 1 111 ? -36.685 -18.068 48.686 1.00 35.84 161 SER A C 1
ATOM 870 O O . SER A 1 111 ? -36.789 -18.724 47.644 1.00 35.76 161 SER A O 1
ATOM 873 N N . ILE A 1 112 ? -35.881 -17.017 48.802 1.00 35.09 162 ILE A N 1
ATOM 874 C CA . ILE A 1 112 ? -34.914 -16.679 47.763 1.00 33.05 162 ILE A CA 1
ATOM 875 C C . ILE A 1 112 ? -33.700 -17.580 47.943 1.00 34.81 162 ILE A C 1
ATOM 876 O O . ILE A 1 112 ? -33.008 -17.510 48.964 1.00 36.28 162 ILE A O 1
ATOM 881 N N . THR A 1 113 ? -33.449 -18.437 46.958 1.00 35.54 163 THR A N 1
ATOM 882 C CA . THR A 1 113 ? -32.471 -19.509 47.079 1.00 40.24 163 THR A CA 1
ATOM 883 C C . THR A 1 113 ? -31.070 -19.098 46.651 1.00 41.77 163 THR A C 1
ATOM 884 O O . THR A 1 113 ? -30.139 -19.899 46.784 1.00 42.72 163 THR A O 1
ATOM 888 N N . ILE A 1 114 ? -30.897 -17.885 46.147 1.00 43.24 164 ILE A N 1
ATOM 889 C CA . ILE A 1 114 ? -29.620 -17.440 45.598 1.00 45.01 164 ILE A CA 1
ATOM 890 C C . ILE A 1 114 ? -29.157 -16.238 46.407 1.00 48.94 164 ILE A C 1
ATOM 891 O O . ILE A 1 114 ? -29.963 -15.575 47.083 1.00 48.75 164 ILE A O 1
ATOM 896 N N . PRO A 1 115 ? -27.863 -15.931 46.374 1.00 54.93 165 PRO A N 1
ATOM 897 C CA . PRO A 1 115 ? -27.394 -14.670 46.951 1.00 54.14 165 PRO A CA 1
ATOM 898 C C . PRO A 1 115 ? -27.919 -13.494 46.146 1.00 48.68 165 PRO A C 1
ATOM 899 O O . PRO A 1 115 ? -28.236 -13.605 44.959 1.00 46.31 165 PRO A O 1
ATOM 903 N N . THR A 1 116 ? -28.012 -12.346 46.815 1.00 45.86 166 THR A N 1
ATOM 904 C CA . THR A 1 116 ? -28.658 -11.185 46.220 1.00 43.34 166 THR A CA 1
ATOM 905 C C . THR A 1 116 ? -27.791 -9.931 46.236 1.00 44.14 166 THR A C 1
ATOM 906 O O . THR A 1 116 ? -28.286 -8.857 45.882 1.00 43.12 166 THR A O 1
ATOM 910 N N . LEU A 1 117 ? -26.517 -10.030 46.626 1.00 45.14 167 LEU A N 1
ATOM 911 C CA . LEU A 1 117 ? -25.662 -8.845 46.634 1.00 48.96 167 LEU A CA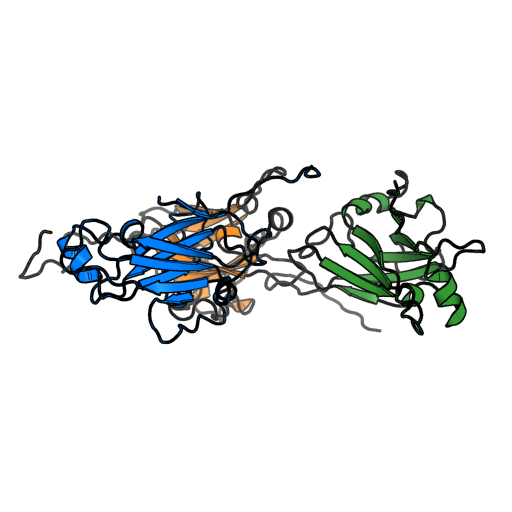 1
ATOM 912 C C . LEU A 1 117 ? -25.506 -8.271 45.231 1.00 49.74 167 LEU A C 1
ATOM 913 O O . LEU A 1 117 ? -25.413 -7.050 45.057 1.00 49.60 167 LEU A O 1
ATOM 918 N N . GLN A 1 118 ? -25.473 -9.135 44.222 1.00 51.21 168 GLN A N 1
ATOM 919 C CA . GLN A 1 118 ? -25.548 -8.730 42.828 1.00 54.47 168 GLN A CA 1
ATOM 920 C C . GLN A 1 118 ? -26.870 -9.206 42.241 1.00 50.86 168 GLN A C 1
ATOM 921 O O . GLN A 1 118 ? -27.551 -10.066 42.807 1.00 49.39 168 GLN A O 1
ATOM 927 N N . ASP A 1 119 ? -27.234 -8.634 41.097 1.00 50.31 169 ASP A N 1
ATOM 928 C CA . ASP A 1 119 ? -28.515 -8.947 40.482 1.00 47.59 169 ASP A CA 1
ATOM 929 C C . ASP A 1 119 ? -28.439 -10.240 39.678 1.00 44.16 169 ASP A C 1
ATOM 930 O O . ASP A 1 119 ? -27.392 -10.602 39.132 1.00 42.63 169 ASP A O 1
ATOM 935 N N . SER A 1 120 ? -29.568 -10.942 39.618 1.00 42.05 170 SER A N 1
ATOM 936 C CA . SER A 1 120 ? -29.694 -12.123 38.777 1.00 43.87 170 SER A CA 1
ATOM 937 C C . SER A 1 120 ? -29.948 -11.708 37.333 1.00 47.93 170 SER A C 1
ATOM 938 O O . SER A 1 120 ? -30.464 -10.620 37.064 1.00 45.39 170 SER A O 1
ATOM 941 N N . SER A 1 121 ? -29.568 -12.584 36.397 1.00 58.39 171 SER A N 1
ATOM 942 C CA . SER A 1 121 ? -29.578 -12.196 34.987 1.00 68.05 171 SER A CA 1
ATOM 943 C C . SER A 1 121 ? -30.964 -11.762 34.532 1.00 70.79 171 SER A C 1
ATOM 944 O O . SER A 1 121 ? -31.078 -10.688 33.915 1.00 82.26 171 SER A O 1
ATOM 947 N N . PRO A 1 122 ? -32.042 -12.513 34.788 1.00 59.72 172 PRO A N 1
ATOM 948 C CA . PRO A 1 122 ? -33.350 -11.864 34.908 1.00 51.24 172 PRO A CA 1
ATOM 949 C C . PRO A 1 122 ? -33.544 -11.461 36.359 1.00 44.45 172 PRO A C 1
ATOM 950 O O . PRO A 1 122 ? -33.453 -12.309 37.253 1.00 39.12 172 PRO A O 1
ATOM 954 N N . THR A 1 123 ? -33.773 -10.178 36.613 1.00 43.03 173 THR A N 1
ATOM 955 C CA . THR A 1 123 ? -33.739 -9.683 37.981 1.00 42.57 173 THR A CA 1
ATOM 956 C C . THR A 1 123 ? -34.929 -10.196 38.789 1.00 39.32 173 THR A C 1
ATOM 957 O O . THR A 1 123 ? -36.005 -10.479 38.253 1.00 35.69 173 THR A O 1
ATOM 961 N N . LEU A 1 124 ? -34.709 -10.339 40.098 1.00 39.53 174 LEU A N 1
ATOM 962 C CA . LEU A 1 124 ? -35.787 -10.625 41.036 1.00 38.47 174 LEU A CA 1
ATOM 963 C C . LEU A 1 124 ? -36.543 -9.370 41.444 1.00 39.32 174 LEU A C 1
ATOM 964 O O . LEU A 1 124 ? -37.653 -9.474 41.978 1.00 38.57 174 LEU A O 1
ATOM 969 N N . ASN A 1 125 ? -35.962 -8.196 41.207 1.00 39.78 175 ASN A N 1
ATOM 970 C CA . ASN A 1 125 ? -36.547 -6.912 41.587 1.00 42.09 175 ASN A CA 1
ATOM 971 C C . ASN A 1 125 ? -37.603 -6.539 40.552 1.00 39.89 175 ASN A C 1
ATOM 972 O O . ASN A 1 125 ? -37.314 -5.905 39.535 1.00 40.64 175 ASN A O 1
ATOM 977 N N . ARG A 1 126 ? -38.847 -6.929 40.819 1.00 35.63 176 ARG A N 1
ATOM 978 C CA . ARG A 1 126 ? -39.930 -6.749 39.859 1.00 33.85 176 ARG A CA 1
ATOM 979 C C . ARG A 1 126 ? -41.265 -6.897 40.581 1.00 35.27 176 ARG A C 1
ATOM 980 O O . ARG A 1 126 ? -41.321 -7.072 41.802 1.00 34.60 176 ARG A O 1
ATOM 988 N N . PHE A 1 127 ? -42.345 -6.821 39.807 1.00 41.36 177 PHE A N 1
ATOM 989 C CA . PHE A 1 127 ? -43.684 -7.077 40.312 1.00 40.38 177 PHE A CA 1
ATOM 990 C C . PHE A 1 127 ? -44.010 -8.559 40.187 1.00 37.35 177 PHE A C 1
ATOM 991 O O . PHE A 1 127 ? -43.505 -9.254 39.301 1.00 37.27 177 PHE A O 1
ATOM 999 N N . TYR A 1 128 ? -44.868 -9.039 41.084 1.00 34.10 178 TYR A N 1
ATOM 1000 C CA . TYR A 1 128 ? -45.316 -10.422 41.062 1.00 33.35 178 TYR A CA 1
ATOM 1001 C C . TYR A 1 128 ? -46.818 -10.470 41.296 1.00 34.43 178 TYR A C 1
ATOM 1002 O O . TYR A 1 128 ? -47.372 -9.651 42.033 1.00 33.94 178 TYR A O 1
ATOM 1011 N N . GLY A 1 129 ? -47.469 -11.440 40.665 1.00 34.81 179 GLY A N 1
ATOM 1012 C CA . GLY A 1 129 ? -48.873 -11.720 40.910 1.00 35.38 179 GLY A CA 1
ATOM 1013 C C . GLY A 1 129 ? -49.020 -12.952 41.787 1.00 35.81 179 GLY A C 1
ATOM 1014 O O . GLY A 1 129 ? -48.230 -13.892 41.692 1.00 37.85 179 GLY A O 1
ATOM 1015 N N . MET A 1 130 ? -50.035 -12.932 42.647 1.00 34.43 180 MET A N 1
ATOM 1016 C CA . MET A 1 130 ? -50.334 -14.052 43.527 1.00 32.85 180 MET A CA 1
ATOM 1017 C C . MET A 1 130 ? -51.821 -14.364 43.470 1.00 33.66 180 MET A C 1
ATOM 1018 O O . MET A 1 130 ? -52.658 -13.456 43.476 1.00 34.97 180 MET A O 1
ATOM 1023 N N . GLY A 1 131 ? -52.145 -15.658 43.419 1.00 32.63 181 GLY A N 1
ATOM 1024 C CA . GLY A 1 131 ? -53.520 -16.097 43.372 1.00 31.55 181 GLY A CA 1
ATOM 1025 C C . GLY A 1 131 ? -53.763 -17.241 44.340 1.00 30.51 181 GLY A C 1
ATOM 1026 O O . GLY A 1 131 ? -52.829 -17.871 44.842 1.00 29.02 181 GLY A O 1
ATOM 1027 N N . ALA A 1 132 ? -55.045 -17.494 44.595 1.00 30.32 182 ALA A N 1
ATOM 1028 C CA . ALA A 1 132 ? -55.483 -18.585 45.455 1.00 30.27 182 ALA A CA 1
ATOM 1029 C C . ALA A 1 132 ? -56.242 -19.598 44.608 1.00 32.36 182 ALA A C 1
ATOM 1030 O O . ALA A 1 132 ? -57.226 -19.245 43.949 1.00 33.18 182 ALA A O 1
ATOM 1032 N N . ASP A 1 133 ? -55.774 -20.848 44.614 1.00 34.40 183 ASP A N 1
ATOM 1033 C CA . ASP A 1 133 ? -56.462 -21.925 43.913 1.00 36.23 183 ASP A CA 1
ATOM 1034 C C . ASP A 1 133 ? -57.787 -22.213 44.604 1.00 38.29 183 ASP A C 1
ATOM 1035 O O . ASP A 1 133 ? -57.856 -23.064 45.498 1.00 40.80 183 ASP A O 1
ATOM 1040 N N . VAL A 1 134 ? -58.842 -21.510 44.208 1.00 36.59 184 VAL A N 1
ATOM 1041 C CA . VAL A 1 134 ? -60.153 -21.789 44.774 1.00 40.00 184 VAL A CA 1
ATOM 1042 C C . VAL A 1 134 ? -61.072 -22.334 43.699 1.00 46.57 184 VAL A C 1
ATOM 1043 O O . VAL A 1 134 ? -60.685 -22.498 42.537 1.00 50.40 184 VAL A O 1
ATOM 1047 N N . ARG A 1 135 ? -62.306 -22.576 44.084 1.00 52.15 185 ARG A N 1
ATOM 1048 C CA . ARG A 1 135 ? -63.234 -23.365 43.310 1.00 58.08 185 ARG A CA 1
ATOM 1049 C C . ARG A 1 135 ? -64.212 -22.461 42.546 1.00 48.91 185 ARG A C 1
ATOM 1050 O O . ARG A 1 135 ? -64.841 -22.913 41.584 1.00 47.42 185 ARG A O 1
ATOM 1058 N N . GLY A 1 136 ? -64.267 -21.172 42.899 1.00 44.83 186 GLY A N 1
ATOM 1059 C CA . GLY A 1 136 ? -64.760 -20.114 42.032 1.00 44.46 186 GLY A CA 1
ATOM 1060 C C . GLY A 1 136 ? -63.623 -19.361 41.361 1.00 43.05 186 GLY A C 1
ATOM 1061 O O . GLY A 1 136 ? -62.479 -19.824 41.318 1.00 46.15 186 GLY A O 1
ATOM 1062 N N . LYS A 1 137 ? -63.937 -18.173 40.833 1.00 40.49 187 LYS A N 1
ATOM 1063 C CA . LYS A 1 137 ? -62.907 -17.379 40.163 1.00 42.38 187 LYS A CA 1
ATOM 1064 C C . LYS A 1 137 ? -61.795 -17.030 41.146 1.00 34.80 187 LYS A C 1
ATOM 1065 O O . LYS A 1 137 ? -62.037 -16.373 42.163 1.00 31.64 187 LYS A O 1
ATOM 1071 N N . ASP A 1 138 ? -60.582 -17.488 40.840 1.00 33.08 188 ASP A N 1
ATOM 1072 C CA . ASP A 1 138 ? -59.439 -17.281 41.717 1.00 31.90 188 ASP A CA 1
ATOM 1073 C C . ASP A 1 138 ? -59.247 -15.794 42.002 1.00 28.36 188 ASP A C 1
ATOM 1074 O O . ASP A 1 138 ? -59.153 -14.996 41.058 1.00 26.74 188 ASP A O 1
ATOM 1079 N N . PRO A 1 139 ? -59.185 -15.384 43.267 1.00 29.13 189 PRO A N 1
ATOM 1080 C CA . PRO A 1 139 ? -58.774 -14.010 43.568 1.00 30.36 189 PRO A CA 1
ATOM 1081 C C . PRO A 1 139 ? -57.292 -13.832 43.280 1.00 29.49 189 PRO A C 1
ATOM 1082 O O . PRO A 1 139 ? -56.469 -14.687 43.615 1.00 27.37 189 PRO A O 1
ATOM 1086 N N . ILE A 1 140 ? -56.955 -12.713 42.645 1.00 31.81 190 ILE A N 1
ATOM 1087 C CA . ILE A 1 140 ? -55.593 -12.445 42.201 1.00 31.49 190 ILE A CA 1
ATOM 1088 C C . ILE A 1 140 ? -55.183 -11.055 42.663 1.00 31.97 190 ILE A C 1
ATOM 1089 O O . ILE A 1 140 ? -55.918 -10.083 42.454 1.00 34.67 190 ILE A O 1
ATOM 1094 N N . GLY A 1 141 ? -54.011 -10.966 43.295 1.00 31.00 191 GLY A N 1
ATOM 1095 C CA . GLY A 1 141 ? -53.408 -9.694 43.631 1.00 32.61 191 GLY A CA 1
ATOM 1096 C C . GLY A 1 141 ? -51.974 -9.633 43.132 1.00 34.56 191 GLY A C 1
ATOM 1097 O O . GLY A 1 141 ? -51.454 -10.590 42.555 1.00 35.04 191 GLY A O 1
ATOM 1098 N N . PHE A 1 142 ? -51.347 -8.483 43.373 1.00 34.00 192 PHE A N 1
ATOM 1099 C CA . PHE A 1 142 ? -49.970 -8.269 42.959 1.00 32.16 192 PHE A CA 1
ATOM 1100 C C . PHE A 1 142 ? -49.209 -7.539 44.056 1.00 31.63 192 PHE A C 1
ATOM 1101 O O . PHE A 1 142 ? -49.798 -6.928 44.951 1.00 27.99 192 PHE A O 1
ATOM 1109 N N . PHE A 1 143 ? -47.882 -7.600 43.966 1.00 32.48 193 PHE A N 1
ATOM 1110 C CA . PHE A 1 143 ? -47.019 -6.911 44.915 1.00 32.83 193 PHE A CA 1
ATOM 1111 C C . PHE A 1 143 ? -45.670 -6.660 44.260 1.00 36.58 193 PHE A C 1
ATOM 1112 O O . PHE A 1 143 ? -45.344 -7.229 43.215 1.00 36.69 193 PHE A O 1
ATOM 1120 N N . GLU A 1 144 ? -44.887 -5.802 44.901 1.00 40.42 194 GLU A N 1
ATOM 1121 C CA . GLU A 1 144 ? -43.567 -5.418 44.427 1.00 42.05 194 GLU A CA 1
ATOM 1122 C C . GLU A 1 144 ? -42.511 -6.054 45.317 1.00 38.92 194 GLU A C 1
ATOM 1123 O O . GLU A 1 144 ? -42.561 -5.910 46.544 1.00 37.46 194 GLU A O 1
ATOM 1129 N N . LEU A 1 145 ? -41.573 -6.770 44.702 1.00 38.25 195 LEU A N 1
ATOM 1130 C CA . LEU A 1 145 ? -40.368 -7.214 45.390 1.00 38.03 195 LEU A CA 1
ATOM 1131 C C . LEU A 1 145 ? -39.290 -6.161 45.177 1.00 37.95 195 LEU A C 1
ATOM 1132 O O . LEU A 1 145 ? -38.878 -5.906 44.039 1.00 33.20 195 LEU A O 1
ATOM 1137 N N . HIS A 1 146 ? -38.850 -5.537 46.263 1.00 36.77 196 HIS A N 1
ATOM 1138 C CA . HIS A 1 146 ? -37.865 -4.466 46.202 1.00 42.29 196 HIS A CA 1
ATOM 1139 C C . HIS A 1 146 ? -36.602 -4.906 46.928 1.00 39.66 196 HIS A C 1
ATOM 1140 O O . HIS A 1 146 ? -36.627 -5.133 48.144 1.00 38.19 196 HIS A O 1
ATOM 1147 N N . LEU A 1 147 ? -35.508 -5.035 46.182 1.00 42.15 197 LEU A N 1
ATOM 1148 C CA . LEU A 1 147 ? -34.206 -5.348 46.756 1.00 43.58 197 LEU A CA 1
ATOM 1149 C C . LEU A 1 147 ? -33.523 -4.056 47.180 1.00 44.17 197 LEU A C 1
ATOM 1150 O O . LEU A 1 147 ? -33.475 -3.093 46.410 1.00 45.15 197 LEU A O 1
ATOM 1155 N N . SER A 1 148 ? -33.004 -4.038 48.405 1.00 48.64 198 SER A N 1
ATOM 1156 C CA . SER A 1 148 ? -32.273 -2.878 48.890 1.00 49.45 198 SER A CA 1
ATOM 1157 C C . SER A 1 148 ? -30.994 -2.679 48.082 1.00 49.95 198 SER A C 1
ATOM 1158 O O . SER A 1 148 ? -30.471 -3.602 47.458 1.00 49.29 198 SER A O 1
ATOM 1161 N N . THR A 1 149 ? -30.495 -1.447 48.085 1.00 52.31 199 THR A N 1
ATOM 1162 C CA . THR A 1 149 ? -29.235 -1.124 47.432 1.00 55.27 199 THR A CA 1
ATOM 1163 C C . THR A 1 149 ? -28.379 -0.286 48.369 1.00 57.00 199 THR A C 1
ATOM 1164 O O . THR A 1 149 ? -28.894 0.542 49.125 1.00 57.57 199 THR A O 1
ATOM 1168 N N . SER A 1 150 ? -27.073 -0.514 48.319 1.00 58.85 200 SER A N 1
ATOM 1169 C CA . SER A 1 150 ? -26.124 0.309 49.054 1.00 61.29 200 SER A CA 1
ATOM 1170 C C . SER A 1 150 ? -24.943 0.612 48.144 1.00 60.97 200 SER A C 1
ATOM 1171 O O . SER A 1 150 ? -24.160 -0.290 47.819 1.00 59.17 200 SER A O 1
ATOM 1174 N N . PRO A 1 151 ? -24.790 1.860 47.704 1.00 62.93 201 PRO A N 1
ATOM 1175 C CA . PRO A 1 151 ? -23.729 2.174 46.741 1.00 63.24 201 PRO A CA 1
ATOM 1176 C C . PRO A 1 151 ? -22.347 2.005 47.352 1.00 62.98 201 PRO A C 1
ATOM 1177 O O . PRO A 1 151 ? -22.091 2.415 48.487 1.00 62.12 201 PRO A O 1
ATOM 1181 N N . SER A 1 152 ? -21.459 1.389 46.576 1.00 63.63 202 SER A N 1
ATOM 1182 C CA . SER A 1 152 ? -20.102 1.100 47.003 1.00 63.17 202 SER A CA 1
ATOM 1183 C C . SER A 1 152 ? -19.288 2.385 47.133 1.00 61.07 202 SER A C 1
ATOM 1184 O O . SER A 1 152 ? -19.682 3.458 46.670 1.00 61.89 202 SER A O 1
ATOM 1187 N N . LEU A 1 153 ? -18.122 2.262 47.768 1.00 60.80 203 LEU A N 1
ATOM 1188 C CA . LEU A 1 153 ? -17.256 3.423 47.947 1.00 60.77 203 LEU A CA 1
ATOM 1189 C C . LEU A 1 153 ? -16.708 3.921 46.614 1.00 62.32 203 LEU A C 1
ATOM 1190 O O . LEU A 1 153 ? -16.570 5.132 46.409 1.00 63.49 203 LEU A O 1
ATOM 1195 N N . ILE A 1 154 ? -16.402 3.008 45.694 1.00 63.16 204 ILE A N 1
ATOM 1196 C CA . ILE A 1 154 ? -15.833 3.388 44.405 1.00 66.87 204 ILE A CA 1
ATOM 1197 C C . ILE A 1 154 ? -16.947 3.579 43.386 1.00 73.61 204 ILE A C 1
ATOM 1198 O O . ILE A 1 154 ? -16.684 3.742 42.189 1.00 74.20 204 ILE A O 1
ATOM 1203 N N . SER A 1 155 ? -18.191 3.561 43.853 1.00 79.59 205 SER A N 1
ATOM 1204 C CA . SER A 1 155 ? -19.322 3.790 42.966 1.00 86.47 205 SER A CA 1
ATOM 1205 C C . SER A 1 155 ? -19.234 5.191 42.369 1.00 92.89 205 SER A C 1
ATOM 1206 O O . SER A 1 155 ? -19.015 6.162 43.107 1.00 102.25 205 SER A O 1
ATOM 1209 N N . PRO A 1 156 ? -19.382 5.341 41.046 1.00 90.34 206 PRO A N 1
ATOM 1210 C CA . PRO A 1 156 ? -19.318 6.646 40.384 1.00 90.54 206 PRO A CA 1
ATOM 1211 C C . PRO A 1 156 ? -20.669 7.358 40.354 1.00 89.40 206 PRO A C 1
ATOM 1212 O O . PRO A 1 156 ? -20.706 8.577 40.527 1.00 90.59 206 PRO A O 1
ATOM 1216 N N . HIS B 1 3 ? -49.411 -10.501 29.521 1.00 50.40 53 HIS B N 1
ATOM 1217 C CA . HIS B 1 3 ? -49.106 -9.748 28.310 1.00 46.68 53 HIS B CA 1
ATOM 1218 C C . HIS B 1 3 ? -49.842 -8.416 28.300 1.00 43.89 53 HIS B C 1
ATOM 1219 O O . HIS B 1 3 ? -50.704 -8.163 29.141 1.00 43.20 53 HIS B O 1
ATOM 1226 N N . LEU B 1 4 ? -49.495 -7.564 27.341 1.00 41.14 54 LEU B N 1
ATOM 1227 C CA . LEU B 1 4 ? -50.192 -6.297 27.190 1.00 37.45 54 LEU B CA 1
ATOM 1228 C C . LEU B 1 4 ? -51.594 -6.529 26.643 1.00 33.95 54 LEU B C 1
ATOM 1229 O O . LEU B 1 4 ? -51.798 -7.325 25.722 1.00 32.32 54 LEU B O 1
ATOM 1234 N N . ILE B 1 5 ? -52.567 -5.834 27.226 1.00 31.85 55 ILE B N 1
ATOM 1235 C CA . ILE B 1 5 ? -53.945 -5.849 26.756 1.00 32.23 55 ILE B CA 1
ATOM 1236 C C . ILE B 1 5 ? -54.382 -4.407 26.554 1.00 29.07 55 ILE B C 1
ATOM 1237 O O . ILE B 1 5 ? -54.209 -3.572 27.448 1.00 28.34 55 ILE B O 1
ATOM 1242 N N . ILE B 1 6 ? -54.926 -4.114 25.380 1.00 29.36 56 ILE B N 1
ATOM 1243 C CA . ILE B 1 6 ? -55.433 -2.789 25.049 1.00 32.59 56 ILE B CA 1
ATOM 1244 C C . ILE B 1 6 ? -56.951 -2.830 25.166 1.00 35.41 56 ILE B C 1
ATOM 1245 O O . ILE B 1 6 ? -57.631 -3.453 24.341 1.00 33.36 56 ILE B O 1
ATOM 1250 N N . ASN B 1 7 ? -57.482 -2.177 26.195 1.00 40.58 57 ASN B N 1
ATOM 1251 C CA . ASN B 1 7 ? -58.919 -1.953 26.280 1.00 46.22 57 ASN B CA 1
ATOM 1252 C C . ASN B 1 7 ? -59.315 -0.888 25.270 1.00 42.17 57 ASN B C 1
ATOM 1253 O O . ASN B 1 7 ? -58.831 0.246 25.333 1.00 43.77 57 ASN B O 1
ATOM 1258 N N . VAL B 1 8 ? -60.193 -1.241 24.343 1.00 37.54 58 VAL B N 1
ATOM 1259 C CA . VAL B 1 8 ? -60.695 -0.298 23.355 1.00 35.12 58 VAL B CA 1
ATOM 1260 C C . VAL B 1 8 ? -62.151 -0.023 23.691 1.00 33.14 58 VAL B C 1
ATOM 1261 O O . VAL B 1 8 ? -63.008 -0.902 23.534 1.00 30.26 58 VAL B O 1
ATOM 1265 N N . THR B 1 9 ? -62.509 1.215 23.979 1.00 38.47 59 THR B N 1
ATOM 1266 C CA . THR B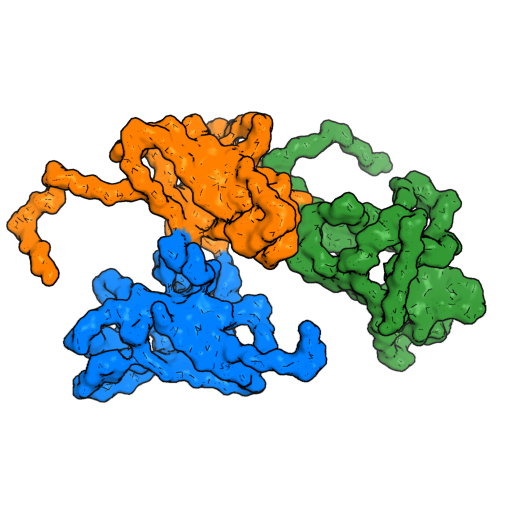 1 9 ? -63.949 1.485 24.214 1.00 43.52 59 THR B CA 1
ATOM 1267 C C . THR B 1 9 ? -64.673 1.636 22.866 1.00 48.91 59 THR B C 1
ATOM 1268 O O . THR B 1 9 ? -64.193 2.367 22.034 1.00 48.13 59 THR B O 1
ATOM 1272 N N . ARG B 1 10 ? -65.806 0.965 22.696 1.00 58.18 60 ARG B N 1
ATOM 1273 C CA . ARG B 1 10 ? -66.610 0.968 21.443 1.00 65.14 60 ARG B CA 1
ATOM 1274 C C . ARG B 1 10 ? -67.263 2.328 21.171 1.00 60.27 60 ARG B C 1
ATOM 1275 O O . ARG B 1 10 ? -67.781 2.902 22.103 1.00 59.79 60 ARG B O 1
ATOM 1283 N N . SER B 1 11 ? -67.275 2.758 19.906 1.00 53.21 61 SER B N 1
ATOM 1284 C CA . SER B 1 11 ? -67.794 4.079 19.464 1.00 51.00 61 SER B CA 1
ATOM 1285 C C . SER B 1 11 ? -68.482 3.977 18.098 1.00 46.54 61 SER B C 1
ATOM 1286 O O . SER B 1 11 ? -68.235 2.986 17.462 1.00 43.68 61 SER B O 1
ATOM 1289 N N . ASP B 1 12 ? -69.373 4.912 17.717 1.00 46.22 62 ASP B N 1
ATOM 1290 C CA . ASP B 1 12 ? -69.919 4.932 16.375 1.00 46.00 62 ASP B CA 1
ATOM 1291 C C . ASP B 1 12 ? -68.994 5.643 15.399 1.00 44.69 62 ASP B C 1
ATOM 1292 O O . ASP B 1 12 ? -69.379 5.862 14.246 1.00 44.36 62 ASP B O 1
ATOM 1297 N N . SER B 1 13 ? -67.788 5.992 15.844 1.00 44.73 63 SER B N 1
ATOM 1298 C CA . SER B 1 13 ? -66.814 6.777 15.106 1.00 46.13 63 SER B CA 1
ATOM 1299 C C . SER B 1 13 ? -65.450 6.103 15.148 1.00 41.21 63 SER B C 1
ATOM 1300 O O . SER B 1 13 ? -65.133 5.386 16.105 1.00 38.12 63 SER B O 1
ATOM 1303 N N . PRO B 1 14 ? -64.623 6.317 14.125 1.00 37.62 64 PRO B N 1
ATOM 1304 C CA . PRO B 1 14 ? -63.269 5.755 14.143 1.00 36.55 64 PRO B CA 1
ATOM 1305 C C . PRO B 1 14 ? -62.463 6.301 15.313 1.00 35.30 64 PRO B C 1
ATOM 1306 O O . PRO B 1 14 ? -62.754 7.366 15.862 1.00 37.58 64 PRO B O 1
ATOM 1310 N N . GLN B 1 15 ? -61.437 5.549 15.703 1.00 37.88 65 GLN B N 1
ATOM 1311 C CA . GLN B 1 15 ? -60.589 5.959 16.811 1.00 41.68 65 GLN B CA 1
ATOM 1312 C C . GLN B 1 15 ? -59.130 5.655 16.500 1.00 41.11 65 GLN B C 1
ATOM 1313 O O . GLN B 1 15 ? -58.796 4.979 15.521 1.00 38.50 65 GLN B O 1
ATOM 1319 N N . THR B 1 16 ? -58.263 6.170 17.367 1.00 43.95 66 THR B N 1
ATOM 1320 C CA . THR B 1 16 ? -56.819 6.045 17.247 1.00 43.58 66 THR B CA 1
ATOM 1321 C C . THR B 1 16 ? -56.268 5.658 18.609 1.00 41.52 66 THR B C 1
ATOM 1322 O O . THR B 1 16 ? -56.675 6.229 19.623 1.00 41.92 66 THR B O 1
ATOM 1326 N N . ILE B 1 17 ? -55.362 4.684 18.639 1.00 39.71 67 ILE B N 1
ATOM 1327 C CA . ILE B 1 17 ? -54.766 4.198 19.879 1.00 39.59 67 ILE B CA 1
ATOM 1328 C C . ILE B 1 17 ? -53.255 4.361 19.785 1.00 38.49 67 ILE B C 1
ATOM 1329 O O . ILE B 1 17 ? -52.632 3.883 18.829 1.00 32.40 67 ILE B O 1
ATOM 1334 N N . THR B 1 18 ? -52.671 5.029 20.777 1.00 39.71 68 THR B N 1
ATOM 1335 C CA . THR B 1 18 ? -51.244 5.319 20.798 1.00 40.77 68 THR B CA 1
ATOM 1336 C C . THR B 1 18 ? -50.604 4.669 22.014 1.00 40.25 68 THR B C 1
ATOM 1337 O O . THR B 1 18 ? -51.074 4.850 23.143 1.00 41.55 68 THR B O 1
ATOM 1341 N N . PHE B 1 19 ? -49.529 3.923 21.778 1.00 36.30 69 PHE B N 1
ATOM 1342 C CA . PHE B 1 19 ? -48.770 3.281 22.841 1.00 35.22 69 PHE B CA 1
ATOM 1343 C C . PHE B 1 19 ? -47.370 3.011 22.310 1.00 31.96 69 PHE B C 1
ATOM 1344 O O . PHE B 1 19 ? -47.125 3.063 21.102 1.00 31.82 69 PHE B O 1
ATOM 1352 N N . ASP B 1 20 ? -46.446 2.725 23.224 1.00 29.93 70 ASP B N 1
ATOM 1353 C CA . ASP B 1 20 ? -45.075 2.434 22.822 1.00 29.87 70 ASP B CA 1
ATOM 1354 C C . ASP B 1 20 ? -44.948 0.970 22.420 1.00 27.69 70 ASP B C 1
ATOM 1355 O O . ASP B 1 20 ? -45.432 0.078 23.124 1.00 28.73 70 ASP B O 1
ATOM 1360 N N . ALA B 1 21 ? -44.286 0.729 21.285 1.00 25.59 71 ALA B N 1
ATOM 1361 C CA . ALA B 1 21 ? -44.186 -0.621 20.740 1.00 28.13 71 ALA B CA 1
ATOM 1362 C C . ALA B 1 21 ? -43.394 -1.565 21.633 1.00 30.24 71 ALA B C 1
ATOM 1363 O O . ALA B 1 21 ? -43.528 -2.785 21.492 1.00 31.75 71 ALA B O 1
ATOM 1365 N N . CYS B 1 22 ? -42.576 -1.044 22.546 1.00 33.65 72 CYS B N 1
ATOM 1366 C CA . CYS B 1 22 ? -41.796 -1.927 23.402 1.00 39.98 72 CYS B CA 1
ATOM 1367 C C . CYS B 1 22 ? -42.594 -2.464 24.583 1.00 40.58 72 CYS B C 1
ATOM 1368 O O . CYS B 1 22 ? -42.072 -3.293 25.336 1.00 40.72 72 CYS B O 1
ATOM 1371 N N . LEU B 1 23 ? -43.845 -2.026 24.758 1.00 38.88 73 LEU B N 1
ATOM 1372 C CA . LEU B 1 23 ? -44.758 -2.747 25.637 1.00 37.74 73 LEU B CA 1
ATOM 1373 C C . LEU B 1 23 ? -45.153 -4.090 25.043 1.00 39.24 73 LEU B C 1
ATOM 1374 O O . LEU B 1 23 ? -45.675 -4.947 25.763 1.00 39.93 73 LEU B O 1
ATOM 1379 N N . VAL B 1 24 ? -44.911 -4.282 23.748 1.00 33.26 74 VAL B N 1
ATOM 1380 C CA . VAL B 1 24 ? -45.219 -5.519 23.046 1.00 33.02 74 VAL B CA 1
ATOM 1381 C C . VAL B 1 24 ? -43.947 -6.232 22.608 1.00 33.76 74 VAL B C 1
ATOM 1382 O O . VAL B 1 24 ? -43.757 -7.416 22.892 1.00 31.23 74 VAL B O 1
ATOM 1386 N N . ILE B 1 25 ? -43.068 -5.518 21.909 1.00 35.44 75 ILE B N 1
ATOM 1387 C CA . ILE B 1 25 ? -41.838 -6.065 21.344 1.00 39.03 75 ILE B CA 1
ATOM 1388 C C . ILE B 1 25 ? -40.801 -6.238 22.449 1.00 39.03 75 ILE B C 1
ATOM 1389 O O . ILE B 1 25 ? -40.667 -5.359 23.314 1.00 40.08 75 ILE B O 1
ATOM 1394 N N . PRO B 1 26 ? -40.064 -7.351 22.477 1.00 39.42 76 PRO B N 1
ATOM 1395 C CA . PRO B 1 26 ? -38.945 -7.474 23.423 1.00 42.27 76 PRO B CA 1
ATOM 1396 C C . PRO B 1 26 ? -37.743 -6.649 22.987 1.00 46.02 76 PRO B C 1
ATOM 1397 O O . PRO B 1 26 ? -36.834 -7.167 22.329 1.00 47.63 76 PRO B O 1
ATOM 1401 N N . CYS B 1 27 ? -37.725 -5.368 23.354 1.00 48.89 77 CYS B N 1
ATOM 1402 C CA . CYS B 1 27 ? -36.710 -4.458 22.837 1.00 53.09 77 CYS B CA 1
ATOM 1403 C C . CYS B 1 27 ? -35.418 -4.523 23.638 1.00 56.00 77 CYS B C 1
ATOM 1404 O O . CYS B 1 27 ? -34.330 -4.361 23.076 1.00 61.56 77 CYS B O 1
ATOM 1407 N N . GLY B 1 28 ? -35.515 -4.739 24.943 1.00 54.78 78 GLY B N 1
ATOM 1408 C CA . GLY B 1 28 ? -34.333 -4.721 25.779 1.00 56.72 78 GLY B CA 1
ATOM 1409 C C . GLY B 1 28 ? -34.164 -3.402 26.503 1.00 54.79 78 GLY B C 1
ATOM 1410 O O . GLY B 1 28 ? -35.149 -2.706 26.775 1.00 51.59 78 GLY B O 1
ATOM 1411 N N . ASP B 1 29 ? -32.920 -3.043 26.807 1.00 55.57 79 ASP B N 1
ATOM 1412 C CA . ASP B 1 29 ? -32.631 -1.860 27.601 1.00 57.69 79 ASP B CA 1
ATOM 1413 C C . ASP B 1 29 ? -32.816 -0.593 26.767 1.00 50.27 79 ASP B C 1
ATOM 1414 O O . ASP B 1 29 ? -33.138 -0.636 25.577 1.00 46.03 79 ASP B O 1
ATOM 1419 N N . LEU B 1 30 ? -32.588 0.556 27.411 1.00 48.88 80 LEU B N 1
ATOM 1420 C CA . LEU B 1 30 ? -32.859 1.844 26.778 1.00 46.84 80 LEU B CA 1
ATOM 1421 C C . LEU B 1 30 ? -32.020 2.040 25.521 1.00 48.55 80 LEU B C 1
ATOM 1422 O O . LEU B 1 30 ? -32.525 2.521 24.499 1.00 49.75 80 LEU B O 1
ATOM 1427 N N . GLN B 1 31 ? -30.736 1.675 25.580 1.00 50.05 81 GLN B N 1
ATOM 1428 C CA . GLN B 1 31 ? -29.862 1.800 24.416 1.00 52.36 81 GLN B CA 1
ATOM 1429 C C . GLN B 1 31 ? -30.454 1.095 23.202 1.00 47.25 81 GLN B C 1
ATOM 1430 O O . GLN B 1 31 ? -30.476 1.645 22.095 1.00 44.80 81 GLN B O 1
ATOM 1436 N N . SER B 1 32 ? -30.939 -0.133 23.394 1.00 46.16 82 SER B N 1
ATOM 1437 C CA . SER B 1 32 ? -31.536 -0.865 22.283 1.00 47.99 82 SER B CA 1
ATOM 1438 C C . SER B 1 32 ? -32.844 -0.226 21.839 1.00 43.28 82 SER B C 1
ATOM 1439 O O . SER B 1 32 ? -33.136 -0.169 20.639 1.00 40.79 82 SER B O 1
ATOM 1442 N N . GLN B 1 33 ? -33.646 0.260 22.791 1.00 43.23 83 GLN B N 1
ATOM 1443 C CA . GLN B 1 33 ? -34.900 0.909 22.427 1.00 45.37 83 GLN B CA 1
ATOM 1444 C C . GLN B 1 33 ? -34.658 2.176 21.619 1.00 47.31 83 GLN B C 1
ATOM 1445 O O . GLN B 1 33 ? -35.481 2.536 20.769 1.00 48.21 83 GLN B O 1
ATOM 1451 N N . ARG B 1 34 ? -33.537 2.857 21.857 1.00 48.56 84 ARG B N 1
ATOM 1452 C CA . ARG B 1 34 ? -33.246 4.074 21.111 1.00 49.16 84 ARG B CA 1
ATOM 1453 C C . ARG B 1 34 ? -32.777 3.779 19.692 1.00 50.36 84 ARG B C 1
ATOM 1454 O O . ARG B 1 34 ? -32.991 4.600 18.793 1.00 49.54 84 ARG B O 1
ATOM 1462 N N . GLN B 1 35 ? -32.143 2.631 19.459 1.00 51.89 85 GLN B N 1
ATOM 1463 C CA . GLN B 1 35 ? -31.776 2.298 18.091 1.00 55.26 85 GLN B CA 1
ATOM 1464 C C . GLN B 1 35 ? -32.951 1.726 17.308 1.00 50.84 85 GLN B C 1
ATOM 1465 O O . GLN B 1 35 ? -32.968 1.834 16.076 1.00 51.32 85 GLN B O 1
ATOM 1471 N N . LEU B 1 36 ? -33.941 1.148 17.990 1.00 47.35 86 LEU B N 1
ATOM 1472 C CA . LEU B 1 36 ? -35.162 0.720 17.319 1.00 44.92 86 LEU B CA 1
ATOM 1473 C C . LEU B 1 36 ? -36.086 1.882 16.986 1.00 42.55 86 LEU B C 1
ATOM 1474 O O . LEU B 1 36 ? -37.075 1.675 16.274 1.00 42.87 86 LEU B O 1
ATOM 1479 N N . ALA B 1 37 ? -35.781 3.089 17.478 1.00 40.98 87 ALA B N 1
ATOM 1480 C CA . ALA B 1 37 ? -36.676 4.230 17.299 1.00 38.46 87 ALA B CA 1
ATOM 1481 C C . ALA B 1 37 ? -36.988 4.475 15.828 1.00 39.28 87 ALA B C 1
ATOM 1482 O O . ALA B 1 37 ? -38.144 4.723 15.464 1.00 39.26 87 ALA B O 1
ATOM 1484 N N . ALA B 1 38 ? -35.976 4.403 14.970 1.00 41.66 88 ALA B N 1
ATOM 1485 C CA . ALA B 1 38 ? -36.153 4.617 13.541 1.00 42.03 88 ALA B CA 1
ATOM 1486 C C . ALA B 1 38 ? -36.541 3.350 12.791 1.00 40.92 88 ALA B C 1
ATOM 1487 O O . ALA B 1 38 ? -36.774 3.414 11.580 1.00 42.95 88 ALA B O 1
ATOM 1489 N N . ALA B 1 39 ? -36.615 2.209 13.471 1.00 38.17 89 ALA B N 1
ATOM 1490 C CA . ALA B 1 39 ? -36.975 0.965 12.805 1.00 36.96 89 ALA B CA 1
ATOM 1491 C C . ALA B 1 39 ? -38.464 0.936 12.494 1.00 38.34 89 ALA B C 1
ATOM 1492 O O . ALA B 1 39 ? -39.296 1.326 13.319 1.00 36.65 89 ALA B O 1
ATOM 1494 N N . GLU B 1 40 ? -38.800 0.474 11.293 1.00 40.23 90 GLU B N 1
ATOM 1495 C CA . GLU B 1 40 ? -40.197 0.259 10.954 1.00 40.60 90 GLU B CA 1
ATOM 1496 C C . GLU B 1 40 ? -40.762 -0.896 11.774 1.00 34.52 90 GLU B C 1
ATOM 1497 O O . GLU B 1 40 ? -40.032 -1.784 12.224 1.00 32.75 90 GLU B O 1
ATOM 1503 N N . LYS B 1 41 ? -42.076 -0.868 11.981 1.00 32.32 91 LYS B N 1
ATOM 1504 C CA . LYS B 1 41 ? -42.778 -1.903 12.723 1.00 29.67 91 LYS B CA 1
ATOM 1505 C C . LYS B 1 41 ? -43.875 -2.499 11.853 1.00 29.99 91 LYS B C 1
ATOM 1506 O O . LYS B 1 41 ? -44.427 -1.826 10.977 1.00 27.86 91 LYS B O 1
ATOM 1512 N N . TYR B 1 42 ? -44.187 -3.769 12.105 1.00 29.70 92 TYR B N 1
ATOM 1513 C CA . TYR B 1 42 ? -45.232 -4.466 11.374 1.00 30.75 92 TYR B CA 1
ATOM 1514 C C . TYR B 1 42 ? -46.156 -5.180 12.353 1.00 33.54 92 TYR B C 1
ATOM 1515 O O . TYR B 1 42 ? -45.790 -5.472 13.495 1.00 33.17 92 TYR B O 1
ATOM 1524 N N . LEU B 1 43 ? -47.369 -5.459 11.881 1.00 31.04 93 LEU B N 1
ATOM 1525 C CA . LEU B 1 43 ? -48.464 -5.928 12.720 1.00 29.88 93 LEU B CA 1
ATOM 1526 C C . LEU B 1 43 ? -49.148 -7.101 12.036 1.00 28.64 93 LEU B C 1
ATOM 1527 O O . LEU B 1 43 ? -49.517 -7.004 10.860 1.00 27.76 93 LEU B O 1
ATOM 1532 N N . CYS B 1 44 ? -49.314 -8.202 12.761 1.00 28.46 94 CYS B N 1
ATOM 1533 C CA . CYS B 1 44 ? -49.897 -9.422 12.202 1.00 34.32 94 CYS B CA 1
ATOM 1534 C C . CYS B 1 44 ? -51.084 -9.881 13.037 1.00 34.79 94 CYS B C 1
ATOM 1535 O O . CYS B 1 44 ? -50.896 -10.304 14.196 1.00 34.00 94 CYS B O 1
ATOM 1538 N N . PRO B 1 45 ? -52.302 -9.836 12.503 1.00 34.74 95 PRO B N 1
ATOM 1539 C CA . PRO B 1 45 ? -53.434 -10.436 13.215 1.00 33.88 95 PRO B CA 1
ATOM 1540 C C . PRO B 1 45 ? -53.306 -11.950 13.224 1.00 33.70 95 PRO B C 1
ATOM 1541 O O . PRO B 1 45 ? -52.882 -12.560 12.240 1.00 34.84 95 PRO B O 1
ATOM 1545 N N . SER B 1 46 ? -53.670 -12.558 14.347 1.00 34.42 96 SER B N 1
ATOM 1546 C CA . SER B 1 46 ? -53.506 -13.990 14.523 1.00 37.36 96 SER B CA 1
ATOM 1547 C C . SER B 1 46 ? -54.832 -14.629 14.906 1.00 43.03 96 SER B C 1
ATOM 1548 O O . SER B 1 46 ? -55.783 -13.954 15.309 1.00 41.95 96 SER B O 1
ATOM 1551 N N . GLU B 1 47 ? -54.877 -15.953 14.766 1.00 47.89 97 GLU B N 1
ATOM 1552 C CA . GLU B 1 47 ? -55.968 -16.767 15.281 1.00 52.75 97 GLU B CA 1
ATOM 1553 C C . GLU B 1 47 ? -55.543 -17.547 16.520 1.00 50.30 97 GLU B C 1
ATOM 1554 O O . GLU B 1 47 ? -56.184 -18.540 16.878 1.00 51.91 97 GLU B O 1
ATOM 1560 N N . ALA B 1 48 ? -54.472 -17.110 17.177 1.00 47.41 98 ALA B N 1
ATOM 1561 C CA . ALA B 1 48 ? -53.981 -17.776 18.373 1.00 49.51 98 ALA B CA 1
ATOM 1562 C C . ALA B 1 48 ? -55.011 -17.699 19.498 1.00 51.74 98 ALA B C 1
ATOM 1563 O O . ALA B 1 48 ? -55.885 -16.828 19.525 1.00 49.48 98 ALA B O 1
ATOM 1565 N N . ASP B 1 49 ? -54.894 -18.632 20.438 1.00 57.12 99 ASP B N 1
ATOM 1566 C CA . ASP B 1 49 ? -55.792 -18.718 21.579 1.00 63.24 99 ASP B CA 1
ATOM 1567 C C . ASP B 1 49 ? -54.995 -18.611 22.873 1.00 63.46 99 ASP B C 1
ATOM 1568 O O . ASP B 1 49 ? -53.822 -18.995 22.934 1.00 62.64 99 ASP B O 1
ATOM 1573 N N . ALA B 1 50 ? -55.657 -18.105 23.917 1.00 63.61 100 ALA B N 1
ATOM 1574 C CA . ALA B 1 50 ? -54.984 -17.662 25.136 1.00 63.89 100 ALA B CA 1
ATOM 1575 C C . ALA B 1 50 ? -54.226 -18.766 25.864 1.00 66.73 100 ALA B C 1
ATOM 1576 O O . ALA B 1 50 ? -53.534 -18.468 26.844 1.00 68.76 100 ALA B O 1
ATOM 1578 N N . SER B 1 51 ? -54.328 -20.017 25.421 1.00 66.96 101 SER B N 1
ATOM 1579 C CA . SER B 1 51 ? -53.722 -21.129 26.140 1.00 68.07 101 SER B CA 1
ATOM 1580 C C . SER B 1 51 ? -52.317 -21.469 25.664 1.00 66.24 101 SER B C 1
ATOM 1581 O O . SER B 1 51 ? -51.579 -22.141 26.395 1.00 66.80 101 SER B O 1
ATOM 1584 N N . THR B 1 52 ? -51.932 -21.021 24.469 1.00 63.64 102 THR B N 1
ATOM 1585 C CA . THR B 1 52 ? -50.687 -21.398 23.810 1.00 64.32 102 THR B CA 1
ATOM 1586 C C . THR B 1 52 ? -49.961 -20.170 23.281 1.00 60.71 102 THR B C 1
ATOM 1587 O O . THR B 1 52 ? -49.443 -20.170 22.162 1.00 61.62 102 THR B O 1
ATOM 1591 N N . LEU B 1 53 ? -49.904 -19.099 24.071 1.00 56.68 103 LEU B N 1
ATOM 1592 C CA . LEU B 1 53 ? -49.456 -17.823 23.523 1.00 52.52 103 LEU B CA 1
ATOM 1593 C C . LEU B 1 53 ? -47.946 -17.791 23.321 1.00 50.40 103 LEU B C 1
ATOM 1594 O O . LEU B 1 53 ? -47.461 -17.372 22.263 1.00 49.11 103 LEU B O 1
ATOM 1599 N N . PHE B 1 54 ? -47.183 -18.228 24.322 1.00 49.83 104 PHE B N 1
ATOM 1600 C CA . PHE B 1 54 ? -45.744 -18.002 24.304 1.00 47.04 104 PHE B CA 1
ATOM 1601 C C . PHE B 1 54 ? -44.989 -18.946 23.379 1.00 46.08 104 PHE B C 1
ATOM 1602 O O . PHE B 1 54 ? -43.815 -18.692 23.092 1.00 44.54 104 PHE B O 1
ATOM 1610 N N . SER B 1 55 ? -45.623 -20.010 22.892 1.00 46.78 105 SER B N 1
ATOM 1611 C CA . SER B 1 55 ? -45.036 -20.836 21.849 1.00 48.43 105 SER B CA 1
ATOM 1612 C C . SER B 1 55 ? -45.737 -20.672 20.507 1.00 48.11 105 SER B C 1
ATOM 1613 O O . SER B 1 55 ? -45.341 -21.322 19.533 1.00 49.68 105 SER B O 1
ATOM 1616 N N . PHE B 1 56 ? -46.757 -19.822 20.426 1.00 46.36 106 PHE B N 1
ATOM 1617 C CA . PHE B 1 56 ? -47.427 -19.587 19.153 1.00 46.60 106 PHE B CA 1
ATOM 1618 C C . PHE B 1 56 ? -46.512 -18.789 18.230 1.00 45.33 106 PHE B C 1
ATOM 1619 O O . PHE B 1 56 ? -45.952 -17.769 18.650 1.00 43.62 106 PHE B O 1
ATOM 1627 N N . PRO B 1 57 ? -46.345 -19.203 16.975 1.00 45.42 107 PRO B N 1
ATOM 1628 C CA . PRO B 1 57 ? -45.440 -18.490 16.045 1.00 44.45 107 PRO B CA 1
ATOM 1629 C C . PRO B 1 57 ? -46.047 -17.220 15.450 1.00 41.39 107 PRO B C 1
ATOM 1630 O O . PRO B 1 57 ? -46.531 -17.174 14.318 1.00 40.93 107 PRO B O 1
ATOM 1634 N N . PHE B 1 58 ? -46.015 -16.143 16.234 1.00 37.92 108 PHE B N 1
ATOM 1635 C CA . PHE B 1 58 ? -46.543 -14.866 15.770 1.00 35.39 108 PHE B CA 1
ATOM 1636 C C . PHE B 1 58 ? -45.687 -14.306 14.638 1.00 36.40 108 PHE B C 1
ATOM 1637 O O . PHE B 1 58 ? -44.455 -14.379 14.675 1.00 38.04 108 PHE B O 1
ATOM 1645 N N . CYS B 1 59 ? -46.356 -13.742 13.631 1.00 35.70 109 CYS B N 1
ATOM 1646 C CA . CYS B 1 59 ? -45.711 -13.205 12.432 1.00 38.74 109 CYS B CA 1
ATOM 1647 C C . CYS B 1 59 ? -44.740 -14.226 11.837 1.00 39.81 109 CYS B C 1
ATOM 1648 O O . CYS B 1 59 ? -43.554 -13.959 11.633 1.00 39.17 109 CYS B O 1
ATOM 1651 N N . HIS B 1 60 ? -45.271 -15.418 11.559 1.00 40.95 110 HIS B N 1
ATOM 1652 C CA . HIS B 1 60 ? -44.418 -16.527 11.140 1.00 46.11 110 HIS B CA 1
ATOM 1653 C C . HIS B 1 60 ? -43.718 -16.224 9.820 1.00 45.73 110 HIS B C 1
ATOM 1654 O O . HIS B 1 60 ? -42.492 -16.340 9.715 1.00 46.67 110 HIS B O 1
ATOM 1661 N N . THR B 1 61 ? -44.481 -15.846 8.796 1.00 41.36 111 THR B N 1
ATOM 1662 C CA . THR B 1 61 ? -43.929 -15.472 7.501 1.00 41.28 111 THR B CA 1
ATOM 1663 C C . THR B 1 61 ? -44.486 -14.112 7.096 1.00 38.39 111 THR B C 1
ATOM 1664 O O . THR B 1 61 ? -45.309 -13.517 7.802 1.00 36.35 111 THR B O 1
ATOM 1668 N N . TRP B 1 62 ? -44.035 -13.622 5.937 1.00 36.61 112 TRP B N 1
ATOM 1669 C CA . TRP B 1 62 ? -44.541 -12.349 5.435 1.00 38.52 112 TRP B CA 1
ATOM 1670 C C . TRP B 1 62 ? -46.043 -12.397 5.188 1.00 39.24 112 TRP B C 1
ATOM 1671 O O . TRP B 1 62 ? -46.716 -11.362 5.253 1.00 35.73 112 TRP B O 1
ATOM 1682 N N . GLU B 1 63 ? -46.588 -13.586 4.921 1.00 43.85 113 GLU B N 1
ATOM 1683 C CA . GLU B 1 63 ? -47.997 -13.698 4.566 1.00 50.07 113 GLU B CA 1
ATOM 1684 C C . GLU B 1 63 ? -48.919 -13.465 5.755 1.00 51.92 113 GLU B C 1
ATOM 1685 O O . GLU B 1 63 ? -50.118 -13.244 5.559 1.00 57.94 113 GLU B O 1
ATOM 1691 N N . TYR B 1 64 ? -48.396 -13.503 6.975 1.00 47.40 114 TYR B N 1
ATOM 1692 C CA . TYR B 1 64 ? -49.190 -13.152 8.141 1.00 40.89 114 TYR B CA 1
ATOM 1693 C C . TYR B 1 64 ? -49.188 -11.657 8.421 1.00 37.47 114 TYR B C 1
ATOM 1694 O O . TYR B 1 64 ? -50.032 -11.187 9.190 1.00 37.84 114 TYR B O 1
ATOM 1703 N N . VAL B 1 65 ? -48.278 -10.905 7.810 1.00 34.39 115 VAL B N 1
ATOM 1704 C CA . VAL B 1 65 ? -48.227 -9.460 7.988 1.00 32.09 115 VAL B CA 1
ATOM 1705 C C . VAL B 1 65 ? -49.337 -8.814 7.172 1.00 31.80 115 VAL B C 1
ATOM 1706 O O . VAL B 1 65 ? -49.561 -9.168 6.008 1.00 31.17 115 VAL B O 1
ATOM 1710 N N . VAL B 1 66 ? -50.038 -7.857 7.778 1.00 30.80 116 VAL B N 1
ATOM 1711 C CA . VAL B 1 66 ? -51.131 -7.177 7.093 1.00 30.12 116 VAL B CA 1
ATOM 1712 C C . VAL B 1 66 ? -50.891 -5.669 7.089 1.00 29.38 116 VAL B C 1
ATOM 1713 O O . VAL B 1 66 ? -51.267 -4.976 6.137 1.00 30.37 116 VAL B O 1
ATOM 1717 N N . TRP B 1 67 ? -50.243 -5.149 8.132 1.00 29.80 117 TRP B N 1
ATOM 1718 C CA . TRP B 1 67 ? -49.961 -3.722 8.233 1.00 32.02 117 TRP B CA 1
ATOM 1719 C C . TRP B 1 67 ? -48.500 -3.487 8.588 1.00 32.72 117 TRP B C 1
ATOM 1720 O O . TRP B 1 67 ? -47.923 -4.223 9.394 1.00 31.79 117 TRP B O 1
ATOM 1731 N N . THR B 1 68 ? -47.908 -2.452 7.986 1.00 33.04 118 THR B N 1
ATOM 1732 C CA . THR B 1 68 ? -46.595 -1.957 8.37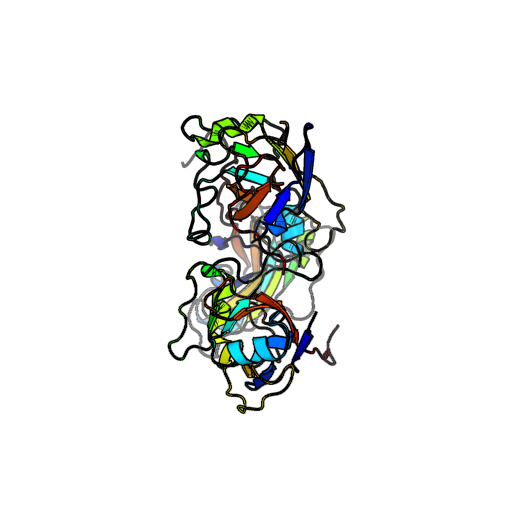8 1.00 34.74 118 THR B CA 1
ATOM 1733 C C . THR B 1 68 ? -46.642 -0.439 8.497 1.00 35.86 118 THR B C 1
ATOM 1734 O O . THR B 1 68 ? -47.478 0.228 7.882 1.00 36.04 118 THR B O 1
ATOM 1738 N N . THR B 1 69 ? -45.727 0.102 9.303 1.00 36.00 119 THR B N 1
ATOM 1739 C CA . THR B 1 69 ? -45.602 1.545 9.461 1.00 38.10 119 THR B CA 1
ATOM 1740 C C . THR B 1 69 ? -44.842 2.198 8.316 1.00 42.82 119 THR B C 1
ATOM 1741 O O . THR B 1 69 ? -44.628 3.415 8.354 1.00 46.19 119 THR B O 1
ATOM 1745 N N . GLN B 1 70 ? -44.424 1.426 7.316 1.00 39.29 120 GLN B N 1
ATOM 1746 C CA . GLN B 1 70 ? -43.742 1.992 6.161 1.00 42.46 120 GLN B CA 1
ATOM 1747 C C . GLN B 1 70 ? -44.666 2.942 5.410 1.00 49.79 120 GLN B C 1
ATOM 1748 O O . GLN B 1 70 ? -45.888 2.765 5.377 1.00 50.17 120 GLN B O 1
ATOM 1754 N N . ARG B 1 71 ? -44.067 3.963 4.799 1.00 55.82 121 ARG B N 1
ATOM 1755 C CA . ARG B 1 71 ? -44.850 4.924 4.033 1.00 62.77 121 ARG B CA 1
ATOM 1756 C C . ARG B 1 71 ? -45.389 4.323 2.742 1.00 64.95 121 ARG B C 1
ATOM 1757 O O . ARG B 1 71 ? -46.408 4.798 2.229 1.00 65.66 121 ARG B O 1
ATOM 1765 N N . GLN B 1 72 ? -44.730 3.298 2.210 1.00 67.85 122 GLN B N 1
ATOM 1766 C CA . GLN B 1 72 ? -45.251 2.537 1.086 1.00 73.89 122 GLN B CA 1
ATOM 1767 C C . GLN B 1 72 ? -46.247 1.506 1.596 1.00 69.70 122 GLN B C 1
ATOM 1768 O O . GLN B 1 72 ? -45.988 0.829 2.599 1.00 65.26 122 GLN B O 1
ATOM 1774 N N . ASP B 1 73 ? -47.386 1.380 0.919 1.00 70.36 123 ASP B N 1
ATOM 1775 C CA . ASP B 1 73 ? -48.441 0.507 1.414 1.00 66.32 123 ASP B CA 1
ATOM 1776 C C . ASP B 1 73 ? -48.056 -0.958 1.253 1.00 59.23 123 ASP B C 1
ATOM 1777 O O . ASP B 1 73 ? -47.443 -1.354 0.257 1.00 60.50 123 ASP B O 1
ATOM 1782 N N . TRP B 1 74 ? -48.437 -1.761 2.241 1.00 52.08 124 TRP B N 1
ATOM 1783 C CA . TRP B 1 74 ? -48.089 -3.173 2.306 1.00 46.58 124 TRP B CA 1
ATOM 1784 C C . TRP B 1 74 ? -49.234 -4.002 1.733 1.00 46.92 124 TRP B C 1
ATOM 1785 O O . TRP B 1 74 ? -50.348 -3.984 2.268 1.00 47.53 124 TRP B O 1
ATOM 1796 N N . VAL B 1 75 ? -48.958 -4.717 0.646 1.00 46.63 125 VAL B N 1
ATOM 1797 C CA . VAL B 1 75 ? -49.934 -5.595 0.006 1.00 47.56 125 VAL B CA 1
ATOM 1798 C C . VAL B 1 75 ? -49.983 -6.913 0.768 1.00 47.14 125 VAL B C 1
ATOM 1799 O O . VAL B 1 75 ? -48.998 -7.666 0.760 1.00 44.69 125 VAL B O 1
ATOM 1803 N N . PRO B 1 76 ? -51.089 -7.237 1.433 1.00 49.08 126 PRO B N 1
ATOM 1804 C CA . PRO B 1 76 ? -51.157 -8.500 2.175 1.00 45.63 126 PRO B CA 1
ATOM 1805 C C . PRO B 1 76 ? -51.233 -9.686 1.230 1.00 45.87 126 PRO B C 1
ATOM 1806 O O . PRO B 1 76 ? -51.459 -9.560 0.025 1.00 49.55 126 PRO B O 1
ATOM 1810 N N . SER B 1 77 ? -51.033 -10.864 1.807 1.00 43.53 127 SER B N 1
ATOM 1811 C CA . SER B 1 77 ? -51.279 -12.106 1.095 1.00 45.40 127 SER B CA 1
ATOM 1812 C C . SER B 1 77 ? -52.768 -12.415 1.125 1.00 48.18 127 SER B C 1
ATOM 1813 O O . SER B 1 77 ? -53.384 -12.439 2.195 1.00 44.71 127 SER B O 1
ATOM 1816 N N . GLN B 1 78 ? -53.354 -12.637 -0.044 1.00 55.94 128 GLN B N 1
ATOM 1817 C CA . GLN B 1 78 ? -54.742 -13.072 -0.058 1.00 63.87 128 GLN B CA 1
ATOM 1818 C C . GLN B 1 78 ? -54.883 -14.556 0.246 1.00 61.98 128 GLN B C 1
ATOM 1819 O O . GLN B 1 78 ? -56.011 -15.056 0.311 1.00 63.41 128 GLN B O 1
ATOM 1825 N N . ASP B 1 79 ? -53.767 -15.264 0.437 1.00 59.45 129 ASP B N 1
ATOM 1826 C CA . ASP B 1 79 ? -53.786 -16.606 1.002 1.00 60.44 129 ASP B CA 1
ATOM 1827 C C . ASP B 1 79 ? -53.994 -16.601 2.511 1.00 55.73 129 ASP B C 1
ATOM 1828 O O . ASP B 1 79 ? -54.261 -17.661 3.089 1.00 55.38 129 ASP B O 1
ATOM 1833 N N . PHE B 1 80 ? -53.873 -15.443 3.159 1.00 52.23 130 PHE B N 1
ATOM 1834 C CA . PHE B 1 80 ? -54.048 -15.331 4.598 1.00 49.95 130 PHE B CA 1
ATOM 1835 C C . PHE B 1 80 ? -55.463 -14.857 4.886 1.00 50.08 130 PHE B C 1
ATOM 1836 O O . PHE B 1 80 ? -55.808 -13.721 4.528 1.00 50.42 130 PHE B O 1
ATOM 1844 N N . PRO B 1 81 ? -56.311 -15.671 5.522 1.00 41.59 131 PRO B N 1
ATOM 1845 C CA . PRO B 1 81 ? -57.732 -15.297 5.646 1.00 42.60 131 PRO B CA 1
ATOM 1846 C C . PRO B 1 81 ? -57.972 -14.036 6.457 1.00 41.44 131 PRO B C 1
ATOM 1847 O O . PRO B 1 81 ? -58.955 -13.330 6.203 1.00 43.23 131 PRO B O 1
ATOM 1851 N N . LEU B 1 82 ? -57.112 -13.725 7.423 1.00 39.63 132 LEU B N 1
ATOM 1852 C CA . LEU B 1 82 ? -57.279 -12.506 8.204 1.00 37.73 132 LEU B CA 1
ATOM 1853 C C . LEU B 1 82 ? -56.757 -11.264 7.488 1.00 37.75 132 LEU B C 1
ATOM 1854 O O . LEU B 1 82 ? -56.803 -10.172 8.065 1.00 35.04 132 LEU B O 1
ATOM 1859 N N . ALA B 1 83 ? -56.267 -11.399 6.252 1.00 38.86 133 ALA B N 1
ATOM 1860 C CA . ALA B 1 83 ? -55.841 -10.231 5.492 1.00 37.65 133 ALA B CA 1
ATOM 1861 C C . ALA B 1 83 ? -57.006 -9.315 5.140 1.00 38.29 133 ALA B C 1
ATOM 1862 O O . ALA B 1 83 ? -56.787 -8.126 4.884 1.00 37.52 133 ALA B O 1
ATOM 1864 N N . VAL B 1 84 ? -58.237 -9.833 5.127 1.00 39.03 134 VAL B N 1
ATOM 1865 C CA . VAL B 1 84 ? -59.394 -8.988 4.855 1.00 41.10 134 VAL B CA 1
ATOM 1866 C C . VAL B 1 84 ? -59.644 -7.978 5.961 1.00 39.72 134 VAL B C 1
ATOM 1867 O O . VAL B 1 84 ? -60.497 -7.098 5.803 1.00 41.35 134 VAL B O 1
ATOM 1871 N N . LEU B 1 85 ? -58.920 -8.078 7.077 1.00 37.49 135 LEU B N 1
ATOM 1872 C CA . LEU B 1 85 ? -59.011 -7.074 8.127 1.00 36.79 135 LEU B CA 1
ATOM 1873 C C . LEU B 1 85 ? -58.316 -5.771 7.759 1.00 38.14 135 LEU B C 1
ATOM 1874 O O . LEU B 1 85 ? -58.491 -4.782 8.482 1.00 35.66 135 LEU B O 1
ATOM 1879 N N . LYS B 1 86 ? -57.552 -5.742 6.660 1.00 38.83 136 LYS B N 1
ATOM 1880 C CA . LYS B 1 86 ? -56.668 -4.611 6.372 1.00 39.15 136 LYS B CA 1
ATOM 1881 C C . LYS B 1 86 ? -57.359 -3.251 6.352 1.00 38.09 136 LYS B C 1
ATOM 1882 O O . LYS B 1 86 ? -56.837 -2.319 6.985 1.00 38.89 136 LYS B O 1
ATOM 1888 N N . PRO B 1 87 ? -58.487 -3.047 5.657 1.00 36.68 137 PRO B N 1
ATOM 1889 C CA . PRO B 1 87 ? -59.072 -1.696 5.616 1.00 36.61 137 PRO B CA 1
ATOM 1890 C C . PRO B 1 87 ? -59.583 -1.202 6.960 1.00 38.68 137 PRO B C 1
ATOM 1891 O O . PRO B 1 87 ? -59.862 -0.003 7.085 1.00 41.20 137 PRO B O 1
ATOM 1895 N N . TYR B 1 88 ? -59.704 -2.071 7.967 1.00 39.21 138 TYR B N 1
ATOM 1896 C CA . TYR B 1 88 ? -60.208 -1.662 9.274 1.00 39.52 138 TYR B CA 1
ATOM 1897 C C . TYR B 1 88 ? -59.156 -0.976 10.137 1.00 36.97 138 TYR B C 1
ATOM 1898 O O . TYR B 1 88 ? -59.514 -0.371 11.154 1.00 35.63 138 TYR B O 1
ATOM 1907 N N . ILE B 1 89 ? -57.878 -1.059 9.774 1.00 35.18 139 ILE B N 1
ATOM 1908 C CA . ILE B 1 89 ? -56.796 -0.605 10.640 1.00 34.53 139 ILE B CA 1
ATOM 1909 C C . ILE B 1 89 ? -55.742 0.108 9.804 1.00 33.89 139 ILE B C 1
ATOM 1910 O O . ILE B 1 89 ? -55.433 -0.309 8.683 1.00 29.62 139 ILE B O 1
ATOM 1915 N N . HIS B 1 90 ? -55.218 1.208 10.344 1.00 36.18 140 HIS B N 1
ATOM 1916 C CA . HIS B 1 90 ? -54.036 1.879 9.823 1.00 37.86 140 HIS B CA 1
ATOM 1917 C C . HIS B 1 90 ? -52.974 1.871 10.912 1.00 38.23 140 HIS B C 1
ATOM 1918 O O . HIS B 1 90 ? -53.231 2.309 12.039 1.00 38.38 140 HIS B O 1
ATOM 1925 N N . PHE B 1 91 ? -51.792 1.360 10.582 1.00 38.59 141 PHE B N 1
ATOM 1926 C CA . PHE B 1 91 ? -50.688 1.221 11.525 1.00 36.70 141 PHE B CA 1
ATOM 1927 C C . PHE B 1 91 ? -49.590 2.195 11.124 1.00 38.01 141 PHE B C 1
ATOM 1928 O O . PHE B 1 91 ? -49.050 2.101 10.017 1.00 36.83 141 PHE B O 1
ATOM 1936 N N . THR B 1 92 ? -49.274 3.136 12.012 1.00 40.28 142 THR B N 1
ATOM 1937 C CA . THR B 1 92 ? -48.295 4.176 11.725 1.00 42.46 142 THR B CA 1
ATOM 1938 C C . THR B 1 92 ? -47.277 4.268 12.852 1.00 43.94 142 THR B C 1
ATOM 1939 O O . THR B 1 92 ? -47.463 3.730 13.948 1.00 42.02 142 THR B O 1
ATOM 1943 N N . LYS B 1 93 ? -46.196 4.987 12.561 1.00 47.18 143 LYS B N 1
ATOM 1944 C CA . LYS B 1 93 ? -45.062 5.151 13.456 1.00 48.43 143 LYS B CA 1
ATOM 1945 C C . LYS B 1 93 ? -44.948 6.617 13.845 1.00 48.83 143 LYS B C 1
ATOM 1946 O O . LYS B 1 93 ? -45.027 7.498 12.984 1.00 49.48 143 LYS B O 1
ATOM 1952 N N . GLY B 1 94 ? -44.780 6.877 15.140 1.00 49.44 144 GLY B N 1
ATOM 1953 C CA . GLY B 1 94 ? -44.412 8.196 15.601 1.00 52.19 144 GLY B CA 1
ATOM 1954 C C . GLY B 1 94 ? -42.903 8.346 15.671 1.00 54.97 144 GLY B C 1
ATOM 1955 O O . GLY B 1 94 ? -42.138 7.434 15.361 1.00 53.03 144 GLY B O 1
ATOM 1956 N N . ILE B 1 95 ? -42.470 9.531 16.083 1.00 57.24 145 ILE B N 1
ATOM 1957 C CA . ILE B 1 95 ? -41.060 9.782 16.343 1.00 59.74 145 ILE B CA 1
ATOM 1958 C C . ILE B 1 95 ? -40.935 10.452 17.703 1.00 59.13 145 ILE B C 1
ATOM 1959 O O . ILE B 1 95 ? -41.764 11.291 18.078 1.00 59.78 145 ILE B O 1
ATOM 1964 N N . ALA B 1 96 ? -39.926 10.046 18.455 1.00 56.00 146 ALA B N 1
ATOM 1965 C CA . ALA B 1 96 ? -39.672 10.531 19.796 1.00 54.33 146 ALA B CA 1
ATOM 1966 C C . ALA B 1 96 ? -38.452 11.440 19.802 1.00 55.41 146 ALA B C 1
ATOM 1967 O O . ALA B 1 96 ? -37.637 11.407 18.874 1.00 54.57 146 ALA B O 1
ATOM 1969 N N . PRO B 1 97 ? -38.301 12.282 20.820 1.00 57.48 147 PRO B N 1
ATOM 1970 C CA . PRO B 1 97 ? -37.109 13.128 20.905 1.00 60.99 147 PRO B CA 1
ATOM 1971 C C . PRO B 1 97 ? -35.861 12.284 21.082 1.00 64.19 147 PRO B C 1
ATOM 1972 O O . PRO B 1 97 ? -35.937 11.146 21.571 1.00 62.06 147 PRO B O 1
ATOM 1976 N N . PRO B 1 98 ? -34.692 12.797 20.686 1.00 71.80 148 PRO B N 1
ATOM 1977 C CA . PRO B 1 98 ? -33.443 12.046 20.908 1.00 74.41 148 PRO B CA 1
ATOM 1978 C C . PRO B 1 98 ? -33.155 11.789 22.375 1.00 76.16 148 PRO B C 1
ATOM 1979 O O . PRO B 1 98 ? -32.287 10.963 22.688 1.00 76.31 148 PRO B O 1
ATOM 1983 N N . ASN B 1 99 ? -33.859 12.472 23.273 1.00 78.37 149 ASN B N 1
ATOM 1984 C CA . ASN B 1 99 ? -33.751 12.308 24.712 1.00 79.03 149 ASN B CA 1
ATOM 1985 C C . ASN B 1 99 ? -34.724 11.272 25.258 1.00 72.06 149 ASN B C 1
ATOM 1986 O O . ASN B 1 99 ? -35.066 11.328 26.445 1.00 72.43 149 ASN B O 1
ATOM 1991 N N . CYS B 1 100 ? -35.196 10.351 24.422 1.00 65.38 150 CYS B N 1
ATOM 1992 C CA . CYS B 1 100 ? -36.295 9.489 24.830 1.00 60.56 150 CYS B CA 1
ATOM 1993 C C . CYS B 1 100 ? -35.878 8.586 25.987 1.00 58.21 150 CYS B C 1
ATOM 1994 O O . CYS B 1 100 ? -34.727 8.159 26.094 1.00 57.89 150 CYS B O 1
ATOM 1997 N N . ARG B 1 101 ? -36.832 8.329 26.875 1.00 57.39 151 ARG B N 1
ATOM 1998 C CA . ARG B 1 101 ? -36.627 7.522 28.064 1.00 57.62 151 ARG B CA 1
ATOM 1999 C C . ARG B 1 101 ? -37.249 6.141 27.876 1.00 51.46 151 ARG B C 1
ATOM 2000 O O . ARG B 1 101 ? -37.855 5.833 26.846 1.00 48.46 151 ARG B O 1
ATOM 2008 N N . TYR B 1 102 ? -37.111 5.312 28.910 1.00 48.20 152 TYR B N 1
ATOM 2009 C CA . TYR B 1 102 ? -37.497 3.909 28.830 1.00 44.90 152 TYR B CA 1
ATOM 2010 C C . TYR B 1 102 ? -38.973 3.761 28.482 1.00 40.61 152 TYR B C 1
ATOM 2011 O O . TYR B 1 102 ? -39.832 4.464 29.023 1.00 35.97 152 TYR B O 1
ATOM 2020 N N . ASN B 1 103 ? -39.263 2.838 27.564 1.00 39.65 153 ASN B N 1
ATOM 2021 C CA . ASN B 1 103 ? -40.621 2.554 27.102 1.00 39.55 153 ASN B CA 1
ATOM 2022 C C . ASN B 1 103 ? -41.298 3.781 26.502 1.00 36.77 153 ASN B C 1
ATOM 2023 O O . ASN B 1 103 ? -42.530 3.872 26.494 1.00 37.95 153 ASN B O 1
ATOM 2028 N N . GLN B 1 104 ? -40.513 4.739 26.004 1.00 36.31 154 GLN B N 1
ATOM 2029 C CA . GLN B 1 104 ? -41.058 5.946 25.394 1.00 37.14 154 GLN B CA 1
ATOM 2030 C C . GLN B 1 104 ? -40.264 6.341 24.154 1.00 35.89 154 GLN B C 1
ATOM 2031 O O . GLN B 1 104 ? -40.245 7.517 23.774 1.00 35.22 154 GLN B O 1
ATOM 2037 N N . CYS B 1 105 ? -39.603 5.376 23.513 1.00 36.34 155 CYS B N 1
ATOM 2038 C CA . CYS B 1 105 ? -38.798 5.640 22.330 1.00 40.43 155 CYS B CA 1
ATOM 2039 C C . CYS B 1 105 ? -39.430 5.150 21.037 1.00 37.16 155 CYS B C 1
ATOM 2040 O O . CYS B 1 105 ? -38.953 5.521 19.957 1.00 34.04 155 CYS B O 1
ATOM 2043 N N . ASN B 1 106 ? -40.482 4.339 21.110 1.00 35.78 156 ASN B N 1
ATOM 2044 C CA . ASN B 1 106 ? -41.039 3.668 19.936 1.00 35.43 156 ASN B CA 1
ATOM 2045 C C . ASN B 1 106 ? -42.547 3.884 19.850 1.00 34.63 156 ASN B C 1
ATOM 2046 O O . ASN B 1 106 ? -43.330 2.932 19.921 1.00 33.12 156 ASN B O 1
ATOM 2051 N N . PRO B 1 107 ? -42.990 5.131 19.672 1.00 33.73 157 PRO B N 1
ATOM 2052 C CA . PRO B 1 107 ? -44.435 5.388 19.579 1.00 31.29 157 PRO B CA 1
ATOM 2053 C C . PRO B 1 107 ? -45.014 4.799 18.300 1.00 33.19 157 PRO B C 1
ATOM 2054 O O . PRO B 1 107 ? -44.447 4.957 17.216 1.00 31.41 157 PRO B O 1
ATOM 2058 N N . VAL B 1 108 ? -46.147 4.108 18.437 1.00 32.12 158 VAL B N 1
ATOM 2059 C CA . VAL B 1 108 ? -46.888 3.574 17.301 1.00 34.43 158 VAL B CA 1
ATOM 2060 C C . VAL B 1 108 ? -48.364 3.890 17.495 1.00 37.77 158 VAL B C 1
ATOM 2061 O O . VAL B 1 108 ? -48.848 4.024 18.624 1.00 34.37 158 VAL B O 1
ATOM 2065 N N . GLN B 1 109 ? -49.083 4.010 16.379 1.00 42.76 159 GLN B N 1
ATOM 2066 C CA . GLN B 1 109 ? -50.496 4.366 16.392 1.00 46.16 159 GLN B CA 1
ATOM 2067 C C . GLN B 1 109 ? -51.292 3.323 15.625 1.00 40.29 159 GLN B C 1
ATOM 2068 O O . GLN B 1 109 ? -50.956 2.998 14.482 1.00 40.08 159 GLN B O 1
ATOM 2074 N N . ILE B 1 110 ? -52.343 2.807 16.253 1.00 36.10 160 ILE B N 1
ATOM 2075 C CA . ILE B 1 110 ? -53.290 1.907 15.605 1.00 33.22 160 ILE B CA 1
ATOM 2076 C C . ILE B 1 110 ? -54.592 2.677 15.426 1.00 32.78 160 ILE B C 1
ATOM 2077 O O . ILE B 1 110 ? -55.243 3.063 16.406 1.00 31.62 160 ILE B O 1
ATOM 2082 N N . SER B 1 111 ? -54.966 2.916 14.176 1.00 32.85 161 SER B N 1
ATOM 2083 C CA . SER B 1 111 ? -56.162 3.679 13.846 1.00 36.24 161 SER B CA 1
ATOM 2084 C C . SER B 1 111 ? -57.252 2.707 13.414 1.00 36.74 161 SER B C 1
ATOM 2085 O O . SER B 1 111 ? -57.167 2.108 12.337 1.00 36.09 161 SER B O 1
ATOM 2088 N N . ILE B 1 112 ? -58.266 2.541 14.259 1.00 34.27 162 ILE B N 1
ATOM 2089 C CA . ILE B 1 112 ? -59.462 1.800 13.876 1.00 34.96 162 ILE B CA 1
ATOM 2090 C C . ILE B 1 112 ? -60.272 2.714 12.965 1.00 31.64 162 ILE B C 1
ATOM 2091 O O . ILE B 1 112 ? -60.746 3.768 13.395 1.00 33.09 162 ILE B O 1
ATOM 2096 N N . THR B 1 113 ? -60.420 2.325 11.702 1.00 27.04 163 THR B N 1
ATOM 2097 C CA . THR B 1 113 ? -61.087 3.176 10.726 1.00 31.75 163 THR B CA 1
ATOM 2098 C C . THR B 1 113 ? -62.593 2.955 10.654 1.00 33.93 163 THR B C 1
ATOM 2099 O O . THR B 1 113 ? -63.279 3.720 9.968 1.00 35.37 163 THR B O 1
ATOM 2103 N N . ILE B 1 114 ? -63.123 1.947 11.341 1.00 34.68 164 ILE B N 1
ATOM 2104 C CA . ILE B 1 114 ? -64.537 1.590 11.246 1.00 35.77 164 ILE B CA 1
ATOM 2105 C C . ILE B 1 114 ? -65.236 1.886 12.568 1.00 36.00 164 ILE B C 1
ATOM 2106 O O . ILE B 1 114 ? -64.572 1.979 13.612 1.00 36.02 164 ILE B O 1
ATOM 2111 N N . PRO B 1 115 ? -66.560 2.052 12.574 1.00 36.59 165 PRO B N 1
ATOM 2112 C CA . PRO B 1 115 ? -67.292 2.065 13.846 1.00 37.02 165 PRO B CA 1
ATOM 2113 C C . PRO B 1 115 ? -67.130 0.735 14.563 1.00 36.10 165 PRO B C 1
ATOM 2114 O O . PRO B 1 115 ? -66.872 -0.307 13.954 1.00 34.39 165 PRO B O 1
ATOM 2118 N N . THR B 1 116 ? -67.283 0.774 15.884 1.00 37.68 166 THR B N 1
ATOM 2119 C CA . THR B 1 116 ? -67.079 -0.432 16.668 1.00 41.34 166 THR B CA 1
ATOM 2120 C C . THR B 1 116 ? -68.211 -0.721 17.638 1.00 45.81 166 THR B C 1
ATOM 2121 O O . THR B 1 116 ? -68.041 -1.571 18.483 1.00 59.53 166 THR B O 1
ATOM 2125 N N . LEU B 1 117 ? -69.364 -0.062 17.540 1.00 40.01 167 LEU B N 1
ATOM 2126 C CA . LEU B 1 117 ? -70.481 -0.441 18.407 1.00 34.27 167 LEU B CA 1
ATOM 2127 C C . LEU B 1 117 ? -70.880 -1.900 18.203 1.00 30.34 167 LEU B C 1
ATOM 2128 O O . LEU B 1 117 ? -71.266 -2.583 19.159 1.00 28.10 167 LEU B O 1
ATOM 2133 N N . GLN B 1 118 ? -70.781 -2.391 16.974 1.00 33.36 168 GLN B N 1
ATOM 2134 C CA . GLN B 1 118 ? -70.996 -3.789 16.642 1.00 38.87 168 GLN B CA 1
ATOM 2135 C C . GLN B 1 118 ? -69.672 -4.431 16.246 1.00 39.77 168 GLN B C 1
ATOM 2136 O O . GLN B 1 118 ? -68.661 -3.758 16.030 1.00 37.08 168 GLN B O 1
ATOM 2142 N N . ASP B 1 119 ? -69.687 -5.756 16.152 1.00 44.84 169 ASP B N 1
ATOM 2143 C CA . ASP B 1 119 ? -68.498 -6.494 15.760 1.00 46.18 169 ASP B CA 1
ATOM 2144 C C . ASP B 1 119 ? -68.336 -6.491 14.246 1.00 43.52 169 ASP B C 1
ATOM 2145 O O . ASP B 1 119 ? -69.314 -6.603 13.499 1.00 43.36 169 ASP B O 1
ATOM 2150 N N . SER B 1 120 ? -67.092 -6.354 13.797 1.00 41.87 170 SER B N 1
ATOM 2151 C CA . SER B 1 120 ? -66.772 -6.557 12.395 1.00 43.43 170 SER B CA 1
ATOM 2152 C C . SER B 1 120 ? -66.693 -8.052 12.093 1.00 41.14 170 SER B C 1
ATOM 2153 O O . SER B 1 120 ? -66.720 -8.899 12.991 1.00 37.52 170 SER B O 1
ATOM 2156 N N . SER B 1 121 ? -66.599 -8.377 10.810 1.00 43.94 171 SER B N 1
ATOM 2157 C CA . SER B 1 121 ? -66.506 -9.767 10.364 1.00 49.83 171 SER B CA 1
ATOM 2158 C C . SER B 1 121 ? -65.316 -9.920 9.427 1.00 50.32 171 SER B C 1
ATOM 2159 O O . SER B 1 121 ? -65.379 -9.455 8.270 1.00 55.89 171 SER B O 1
ATOM 2162 N N . PRO B 1 122 ? -64.216 -10.554 9.867 1.00 45.81 172 PRO B N 1
ATOM 2163 C CA . PRO B 1 122 ? -64.050 -11.087 11.226 1.00 40.76 172 PRO B CA 1
ATOM 2164 C C . PRO B 1 122 ? -63.832 -9.991 12.264 1.00 32.08 172 PRO B C 1
ATOM 2165 O O . PRO B 1 122 ? -63.669 -8.826 11.903 1.00 28.67 172 PRO B O 1
ATOM 2169 N N . THR B 1 123 ? -63.832 -10.365 13.537 1.00 28.12 173 THR B N 1
ATOM 2170 C CA . THR B 1 123 ? -63.743 -9.388 14.610 1.00 29.40 173 THR B CA 1
ATOM 2171 C C . THR B 1 123 ? -62.321 -8.850 14.771 1.00 32.95 173 THR B C 1
ATOM 2172 O O . THR B 1 123 ? -61.330 -9.535 14.491 1.00 31.25 173 THR B O 1
ATOM 2176 N N . LEU B 1 124 ? -62.237 -7.595 15.224 1.00 35.50 174 LEU B N 1
ATOM 2177 C CA . LEU B 1 124 ? -60.973 -6.982 15.617 1.00 37.52 174 LEU B CA 1
ATOM 2178 C C . LEU B 1 124 ? -60.466 -7.511 16.949 1.00 38.41 174 LEU B C 1
ATOM 2179 O O . LEU B 1 124 ? -59.311 -7.251 17.306 1.00 33.86 174 LEU B O 1
ATOM 2184 N N . ASN B 1 125 ? -61.305 -8.240 17.676 1.00 40.30 175 ASN B N 1
ATOM 2185 C CA . ASN B 1 125 ? -61.039 -8.676 19.043 1.00 44.30 175 ASN B CA 1
ATOM 2186 C C . ASN B 1 125 ? -60.267 -9.991 18.983 1.00 42.00 175 ASN B C 1
ATOM 2187 O O . ASN B 1 125 ? -60.859 -11.063 18.836 1.00 43.00 175 ASN B O 1
ATOM 2192 N N . ARG B 1 126 ? -58.941 -9.912 19.096 1.00 34.95 176 ARG B N 1
ATOM 2193 C CA . ARG B 1 126 ? -58.077 -11.078 18.915 1.00 34.69 176 ARG B CA 1
ATOM 2194 C C . ARG B 1 126 ? -56.663 -10.723 19.366 1.00 33.28 176 ARG B C 1
ATOM 2195 O O . ARG B 1 126 ? -56.397 -9.618 19.852 1.00 29.09 176 ARG B O 1
ATOM 2203 N N . PHE B 1 127 ? -55.753 -11.678 19.191 1.00 33.44 177 PHE B N 1
ATOM 2204 C CA . PHE B 1 127 ? -54.338 -11.471 19.458 1.00 34.32 177 PHE B CA 1
ATOM 2205 C C . PHE B 1 127 ? -53.626 -10.981 18.203 1.00 34.43 177 PHE B C 1
ATOM 2206 O O . PHE B 1 127 ? -53.960 -11.371 17.079 1.00 30.99 177 PHE B O 1
ATOM 2214 N N . TYR B 1 128 ? -52.635 -10.117 18.408 1.00 35.54 178 TYR B N 1
ATOM 2215 C CA . TYR B 1 128 ? -51.844 -9.550 17.326 1.00 36.34 178 TYR B CA 1
ATOM 2216 C C . TYR B 1 128 ? -50.368 -9.705 17.646 1.00 36.30 178 TYR B C 1
ATOM 2217 O O . TYR B 1 128 ? -49.950 -9.524 18.793 1.00 38.47 178 TYR B O 1
ATOM 2226 N N . GLY B 1 129 ? -49.582 -10.044 16.633 1.00 35.25 179 GLY B N 1
ATOM 2227 C CA . GLY B 1 129 ? -48.138 -10.023 16.738 1.00 34.61 179 GLY B CA 1
ATOM 2228 C C . GLY B 1 129 ? -47.596 -8.711 16.202 1.00 33.26 179 GLY B C 1
ATOM 2229 O O . GLY B 1 129 ? -48.184 -8.098 15.314 1.00 32.53 179 GLY B O 1
ATOM 2230 N N . MET B 1 130 ? -46.469 -8.276 16.762 1.00 33.65 180 MET B N 1
ATOM 2231 C CA . MET B 1 130 ? -45.804 -7.063 16.308 1.00 32.97 180 MET B CA 1
ATOM 2232 C C . MET B 1 130 ? -44.299 -7.278 16.312 1.00 34.06 180 MET B C 1
ATOM 2233 O O . MET B 1 130 ? -43.746 -7.834 17.265 1.00 34.53 180 MET B O 1
ATOM 2238 N N . GLY B 1 131 ? -43.639 -6.830 15.238 1.00 34.47 181 GLY B N 1
ATOM 2239 C CA . GLY B 1 131 ? -42.211 -6.993 15.101 1.00 36.59 181 GLY B CA 1
ATOM 2240 C C . GLY B 1 131 ? -41.541 -5.696 14.682 1.00 36.43 181 GLY B C 1
ATOM 2241 O O . GLY B 1 131 ? -42.194 -4.734 14.268 1.00 37.31 181 GLY B O 1
ATOM 2242 N N . ALA B 1 132 ? -40.215 -5.693 14.798 1.00 38.10 182 ALA B N 1
ATOM 2243 C CA . ALA B 1 132 ? -39.377 -4.560 14.423 1.00 37.77 182 ALA B CA 1
ATOM 2244 C C . ALA B 1 132 ? -38.506 -4.955 13.236 1.00 38.70 182 ALA B C 1
ATOM 2245 O O . ALA B 1 132 ? -37.769 -5.945 13.304 1.00 38.70 182 ALA B O 1
ATOM 2247 N N . ASP B 1 133 ? -38.595 -4.181 12.157 1.00 38.98 183 ASP B N 1
ATOM 2248 C CA . ASP B 1 133 ? -37.807 -4.412 10.951 1.00 42.02 183 ASP B CA 1
ATOM 2249 C C . ASP B 1 133 ? -36.351 -4.052 11.230 1.00 41.82 183 ASP B C 1
ATOM 2250 O O . ASP B 1 133 ? -36.000 -2.870 11.312 1.00 40.38 183 ASP B O 1
ATOM 2255 N N . VAL B 1 134 ? -35.495 -5.067 11.368 1.00 39.54 184 VAL B N 1
ATOM 2256 C CA . VAL B 1 134 ? -34.172 -4.893 11.954 1.00 37.55 184 VAL B CA 1
ATOM 2257 C C . VAL B 1 134 ? -33.153 -5.769 11.231 1.00 36.82 184 VAL B C 1
ATOM 2258 O O . VAL B 1 134 ? -33.468 -6.867 10.759 1.00 35.21 184 VAL B O 1
ATOM 2262 N N . ARG B 1 135 ? -31.918 -5.259 11.132 1.00 37.94 185 ARG B N 1
ATOM 2263 C CA . ARG B 1 135 ? -30.841 -5.997 10.473 1.00 39.79 185 ARG B CA 1
ATOM 2264 C C . ARG B 1 135 ? -30.618 -7.361 11.111 1.00 36.91 185 ARG B C 1
ATOM 2265 O O . ARG B 1 135 ? -30.409 -8.356 10.406 1.00 36.20 185 ARG B O 1
ATOM 2273 N N . GLY B 1 136 ? -30.633 -7.425 12.438 1.00 33.89 186 GLY B N 1
ATOM 2274 C CA . GLY B 1 136 ? -30.547 -8.691 13.127 1.00 34.99 186 GLY B CA 1
ATOM 2275 C C . GLY B 1 136 ? -31.866 -9.441 13.067 1.00 37.53 186 GLY B C 1
ATOM 2276 O O . GLY B 1 136 ? -32.758 -9.158 12.267 1.00 36.69 186 GLY B O 1
ATOM 2277 N N . LYS B 1 137 ? -31.975 -10.437 13.942 1.00 39.32 187 LYS B N 1
ATOM 2278 C CA . LYS B 1 137 ? -33.230 -11.158 14.098 1.00 41.39 187 LYS B CA 1
ATOM 2279 C C . LYS B 1 137 ? -34.306 -10.203 14.595 1.00 39.57 187 LYS B C 1
ATOM 2280 O O . LYS B 1 137 ? -34.130 -9.541 15.622 1.00 39.19 187 LYS B O 1
ATOM 2286 N N . ASP B 1 138 ? -35.405 -10.117 13.854 1.00 40.48 188 ASP B N 1
ATOM 2287 C CA . ASP B 1 138 ? -36.503 -9.235 14.224 1.00 38.29 188 ASP B CA 1
ATOM 2288 C C . ASP B 1 138 ? -37.070 -9.642 15.578 1.00 36.34 188 ASP B C 1
ATOM 2289 O O . ASP B 1 138 ? -37.516 -10.789 15.733 1.00 36.98 188 ASP B O 1
ATOM 2294 N N . PRO B 1 139 ? -37.076 -8.757 16.571 1.00 32.99 189 PRO B N 1
ATOM 2295 C CA . PRO B 1 139 ? -37.791 -9.064 17.814 1.00 30.73 189 PRO B CA 1
ATOM 2296 C C . PRO B 1 139 ? -39.294 -8.992 17.589 1.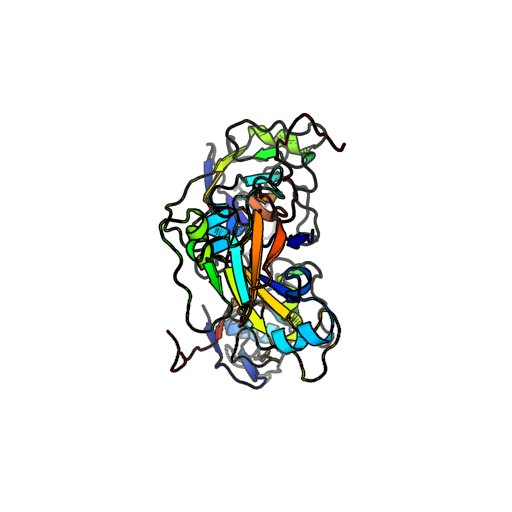00 28.22 189 PRO B C 1
ATOM 2297 O O . PRO B 1 139 ? -39.792 -8.100 16.898 1.00 27.74 189 PRO B O 1
ATOM 2301 N N . ILE B 1 140 ? -40.017 -9.947 18.169 1.00 27.43 190 ILE B N 1
ATOM 2302 C CA . ILE B 1 140 ? -41.450 -10.095 17.933 1.00 29.44 190 ILE B CA 1
ATOM 2303 C C . ILE B 1 140 ? -42.156 -10.328 19.263 1.00 30.77 190 ILE B C 1
ATOM 2304 O O . ILE B 1 140 ? -41.745 -11.188 20.048 1.00 32.37 190 ILE B O 1
ATOM 2309 N N . GLY B 1 141 ? -43.216 -9.560 19.513 1.00 27.94 191 GLY B N 1
ATOM 2310 C CA . GLY B 1 141 ? -44.061 -9.757 20.676 1.00 29.54 191 GLY B CA 1
ATOM 2311 C C . GLY B 1 141 ? -45.530 -9.857 20.309 1.00 30.46 191 GLY B C 1
ATOM 2312 O O . GLY B 1 141 ? -45.872 -9.893 19.122 1.00 30.15 191 GLY B O 1
ATOM 2313 N N . PHE B 1 142 ? -46.413 -9.899 21.308 1.00 29.51 192 PHE B N 1
ATOM 2314 C CA . PHE B 1 142 ? -47.838 -10.045 21.041 1.00 32.25 192 PHE B CA 1
ATOM 2315 C C . PHE B 1 142 ? -48.641 -9.292 22.094 1.00 32.89 192 PHE B C 1
ATOM 2316 O O . PHE B 1 142 ? -48.122 -8.916 23.148 1.00 34.12 192 PHE B O 1
ATOM 2324 N N . PHE B 1 143 ? -49.922 -9.082 21.792 1.00 32.83 193 PHE B N 1
ATOM 2325 C CA . PHE B 1 143 ? -50.828 -8.399 22.707 1.00 34.02 193 PHE B CA 1
ATOM 2326 C C . PHE B 1 143 ? -52.267 -8.710 22.318 1.00 36.43 193 PHE B C 1
ATOM 2327 O O . PHE B 1 143 ? -52.541 -9.206 21.221 1.00 35.27 193 PHE B O 1
ATOM 2335 N N . GLU B 1 144 ? -53.179 -8.422 23.250 1.00 38.91 194 GLU B N 1
ATOM 2336 C CA . GLU B 1 144 ? -54.617 -8.497 23.025 1.00 42.06 194 GLU B CA 1
ATOM 2337 C C . GLU B 1 144 ? -55.159 -7.131 22.639 1.00 38.38 194 GLU B C 1
ATOM 2338 O O . GLU B 1 144 ? -54.815 -6.119 23.254 1.00 37.84 194 GLU B O 1
ATOM 2344 N N . LEU B 1 145 ? -56.030 -7.112 21.642 1.00 37.73 195 LEU B N 1
ATOM 2345 C CA . LEU B 1 145 ? -56.899 -5.972 21.380 1.00 35.44 195 LEU B CA 1
ATOM 2346 C C . LEU B 1 145 ? -58.281 -6.395 21.861 1.00 34.54 195 LEU B C 1
ATOM 2347 O O . LEU B 1 145 ? -58.950 -7.210 21.217 1.00 32.68 195 LEU B O 1
ATOM 2352 N N . HIS B 1 146 ? -58.690 -5.883 23.018 1.00 35.10 196 HIS B N 1
ATOM 2353 C CA . HIS B 1 146 ? -59.966 -6.261 23.612 1.00 39.37 196 HIS B CA 1
ATOM 2354 C C . HIS B 1 146 ? -60.924 -5.083 23.537 1.00 35.89 196 HIS B C 1
ATOM 2355 O O . HIS B 1 146 ? -60.788 -4.104 24.281 1.00 32.15 196 HIS B O 1
ATOM 2362 N N . LEU B 1 147 ? -61.900 -5.195 22.654 1.00 36.52 197 LEU B N 1
ATOM 2363 C CA . LEU B 1 147 ? -62.925 -4.176 22.562 1.00 40.09 197 LEU B CA 1
ATOM 2364 C C . LEU B 1 147 ? -63.892 -4.305 23.735 1.00 39.79 197 LEU B C 1
ATOM 2365 O O . LEU B 1 147 ? -64.345 -5.407 24.063 1.00 39.99 197 LEU B O 1
ATOM 2370 N N . SER B 1 148 ? -64.200 -3.174 24.370 1.00 38.60 198 SER B N 1
ATOM 2371 C CA . SER B 1 148 ? -65.091 -3.139 25.525 1.00 41.74 198 SER B CA 1
ATOM 2372 C C . SER B 1 148 ? -66.419 -3.821 25.218 1.00 42.33 198 SER B C 1
ATOM 2373 O O . SER B 1 148 ? -66.775 -3.998 24.048 1.00 42.07 198 SER B O 1
ATOM 2376 N N . THR B 1 149 ? -67.153 -4.227 26.250 1.00 42.49 199 THR B N 1
ATOM 2377 C CA . THR B 1 149 ? -68.525 -4.664 26.057 1.00 44.14 199 THR B CA 1
ATOM 2378 C C . THR B 1 149 ? -69.400 -4.059 27.139 1.00 42.31 199 THR B C 1
ATOM 2379 O O . THR B 1 149 ? -68.975 -3.864 28.282 1.00 40.47 199 THR B O 1
ATOM 2383 N N . SER B 1 150 ? -70.637 -3.763 26.747 1.00 40.66 200 SER B N 1
ATOM 2384 C CA . SER B 1 150 ? -71.645 -3.205 27.642 1.00 40.03 200 SER B CA 1
ATOM 2385 C C . SER B 1 150 ? -72.937 -3.956 27.355 1.00 40.10 200 SER B C 1
ATOM 2386 O O . SER B 1 150 ? -73.596 -3.700 26.335 1.00 37.94 200 SER B O 1
ATOM 2389 N N . PRO B 1 151 ? -73.306 -4.916 28.199 1.00 43.80 201 PRO B N 1
ATOM 2390 C CA . PRO B 1 151 ? -74.563 -5.639 27.979 1.00 47.75 201 PRO B CA 1
ATOM 2391 C C . PRO B 1 151 ? -75.748 -4.689 28.057 1.00 45.44 201 PRO B C 1
ATOM 2392 O O . PRO B 1 151 ? -75.810 -3.814 28.922 1.00 44.47 201 PRO B O 1
ATOM 2396 N N . SER B 1 152 ? -76.681 -4.858 27.128 1.00 44.29 202 SER B N 1
ATOM 2397 C CA . SER B 1 152 ? -77.821 -3.963 27.018 1.00 43.36 202 SER B CA 1
ATOM 2398 C C . SER B 1 152 ? -78.956 -4.414 27.933 1.00 44.54 202 SER B C 1
ATOM 2399 O O . SER B 1 152 ? -79.035 -5.576 28.342 1.00 44.67 202 SER B O 1
ATOM 2402 N N . LEU B 1 153 ? -79.840 -3.463 28.258 1.00 44.71 203 LEU B N 1
ATOM 2403 C CA . LEU B 1 153 ? -81.044 -3.792 29.017 1.00 47.10 203 LEU B CA 1
ATOM 2404 C C . LEU B 1 153 ? -81.807 -4.937 28.373 1.00 49.14 203 LEU B C 1
ATOM 2405 O O . LEU B 1 153 ? -82.402 -5.766 29.071 1.00 51.98 203 LEU B O 1
ATOM 2410 N N . ILE B 1 154 ? -81.778 -5.006 27.044 1.00 49.63 204 ILE B N 1
ATOM 2411 C CA . ILE B 1 154 ? -82.576 -5.965 26.293 1.00 54.53 204 ILE B CA 1
ATOM 2412 C C . ILE B 1 154 ? -81.930 -7.341 26.243 1.00 58.31 204 ILE B C 1
ATOM 2413 O O . ILE B 1 154 ? -82.623 -8.328 25.964 1.00 59.22 204 ILE B O 1
ATOM 2418 N N . SER B 1 155 ? -80.630 -7.428 26.513 1.00 61.97 205 SER B N 1
ATOM 2419 C CA . SER B 1 155 ? -79.914 -8.689 26.424 1.00 68.27 205 SER B CA 1
ATOM 2420 C C . SER B 1 155 ? -80.672 -9.776 27.181 1.00 74.62 205 SER B C 1
ATOM 2421 O O . SER B 1 155 ? -80.992 -9.591 28.364 1.00 73.48 205 SER B O 1
ATOM 2424 N N . PRO B 1 156 ? -80.994 -10.901 26.539 1.00 82.87 206 PRO B N 1
ATOM 2425 C CA . PRO B 1 156 ? -81.820 -11.925 27.198 1.00 91.21 206 PRO B CA 1
ATOM 2426 C C . PRO B 1 156 ? -81.146 -12.560 28.404 1.00 97.85 206 PRO B C 1
ATOM 2427 O O . PRO B 1 156 ? -81.098 -13.789 28.514 1.00 100.82 206 PRO B O 1
ATOM 2431 N N . ARG B 1 157 ? -80.573 -11.670 29.212 1.00 101.41 207 ARG B N 1
ATOM 2432 C CA . ARG B 1 157 ? -79.827 -11.973 30.455 1.00 107.39 207 ARG B CA 1
ATOM 2433 C C . ARG B 1 157 ? -80.693 -11.596 31.660 1.00 111.24 207 ARG B C 1
ATOM 2434 O O . ARG B 1 157 ? -80.137 -11.461 32.756 1.00 120.09 207 ARG B O 1
ATOM 2442 N N . LEU B 1 158 ? -81.998 -11.379 31.455 1.00 140.45 208 LEU B N 1
ATOM 2443 C CA . LEU B 1 158 ? -82.874 -11.219 32.647 1.00 132.25 208 LEU B CA 1
ATOM 2444 C C . LEU B 1 158 ? -83.520 -12.590 32.853 1.00 127.56 208 LEU B C 1
ATOM 2445 O O . LEU B 1 158 ? -84.252 -13.012 31.945 1.00 130.04 208 LEU B O 1
ATOM 2450 N N . SER B 1 159 ? -83.220 -13.239 33.987 1.00 121.44 209 SER B N 1
ATOM 2451 C CA . SER B 1 159 ? -83.657 -14.623 34.346 1.00 117.37 209 SER B CA 1
ATOM 2452 C C . SER B 1 159 ? -84.764 -14.650 35.405 1.00 112.79 209 SER B C 1
ATOM 2453 O O . SER B 1 159 ? -85.236 -13.557 35.800 1.00 117.10 209 SER B O 1
ATOM 2456 N N . GLY B 1 160 ? -85.198 -15.867 35.771 1.00 106.49 210 GLY B N 1
ATOM 2457 C CA . GLY B 1 160 ? -86.198 -16.097 36.833 1.00 98.90 210 GLY B CA 1
ATOM 2458 C C . GLY B 1 160 ? -85.685 -15.654 38.192 1.00 93.80 210 GLY B C 1
ATOM 2459 O O . GLY B 1 160 ? -86.428 -14.972 38.899 1.00 91.60 210 GLY B O 1
ATOM 2460 N N . ALA B 1 161 ? -84.445 -16.022 38.515 1.00 91.36 211 ALA B N 1
ATOM 2461 C CA . ALA B 1 161 ? -83.715 -15.594 39.697 1.00 88.36 211 ALA B CA 1
ATOM 2462 C C . ALA B 1 161 ? -83.014 -14.262 39.445 1.00 90.68 211 ALA B C 1
ATOM 2463 O O . ALA B 1 161 ? -82.849 -13.824 38.304 1.00 92.09 211 ALA B O 1
ATOM 2465 N N . TYR B 1 162 ? -82.601 -13.613 40.537 1.00 93.59 212 TYR B N 1
ATOM 2466 C CA . TYR B 1 162 ? -81.820 -12.382 40.451 1.00 98.22 212 TYR B CA 1
ATOM 2467 C C . TYR B 1 162 ? -81.048 -12.149 41.750 1.00 96.47 212 TYR B C 1
ATOM 2468 O O . TYR B 1 162 ? -81.636 -12.194 42.839 1.00 94.92 212 TYR B O 1
ATOM 2477 N N . PRO B 1 163 ? -79.718 -11.916 41.675 1.00 97.82 213 PRO B N 1
ATOM 2478 C CA . PRO B 1 163 ? -78.932 -11.698 42.899 1.00 97.71 213 PRO B CA 1
ATOM 2479 C C . PRO B 1 163 ? -78.358 -10.297 43.101 1.00 99.46 213 PRO B C 1
ATOM 2480 O O . PRO B 1 163 ? -77.861 -9.665 42.163 1.00 101.56 213 PRO B O 1
ATOM 2484 N N . TYR B 1 164 ? -78.405 -9.825 44.348 1.00 98.54 214 TYR B N 1
ATOM 2485 C CA . TYR B 1 164 ? -77.709 -8.624 44.802 1.00 100.63 214 TYR B CA 1
ATOM 2486 C C . TYR B 1 164 ? -76.660 -9.048 45.824 1.00 99.21 214 TYR B C 1
ATOM 2487 O O . TYR B 1 164 ? -76.984 -9.728 46.803 1.00 97.78 214 TYR B O 1
ATOM 2496 N N . ASP B 1 165 ? -75.407 -8.666 45.587 1.00 99.24 215 ASP B N 1
ATOM 2497 C CA . ASP B 1 165 ? -74.334 -8.973 46.530 1.00 97.94 215 ASP B CA 1
ATOM 2498 C C . ASP B 1 165 ? -73.749 -7.702 47.138 1.00 97.29 215 ASP B C 1
ATOM 2499 O O . ASP B 1 165 ? -73.700 -7.557 48.360 1.00 96.16 215 ASP B O 1
ATOM 2504 N N . HIS C 1 3 ? -7.918 -14.138 4.838 1.00 73.78 53 HIS C N 1
ATOM 2505 C CA . HIS C 1 3 ? -7.802 -13.486 6.137 1.00 72.44 53 HIS C CA 1
ATOM 2506 C C . HIS C 1 3 ? -8.901 -13.945 7.089 1.00 69.55 53 HIS C C 1
ATOM 2507 O O . HIS C 1 3 ? -9.931 -14.469 6.662 1.00 69.14 53 HIS C O 1
ATOM 2514 N N . LEU C 1 4 ? -8.675 -13.737 8.382 1.00 67.41 54 LEU C N 1
ATOM 2515 C CA . LEU C 1 4 ? -9.635 -14.159 9.390 1.00 67.19 54 LEU C CA 1
ATOM 2516 C C . LEU C 1 4 ? -10.846 -13.234 9.395 1.00 66.67 54 LEU C C 1
ATOM 2517 O O . LEU C 1 4 ? -10.715 -12.012 9.291 1.00 66.70 54 LEU C O 1
ATOM 2522 N N . ILE C 1 5 ? -12.034 -13.823 9.513 1.00 64.88 55 ILE C N 1
ATOM 2523 C CA . ILE C 1 5 ? -13.272 -13.062 9.627 1.00 62.34 55 ILE C CA 1
ATOM 2524 C C . ILE C 1 5 ? -13.982 -13.497 10.899 1.00 59.84 55 ILE C C 1
ATOM 2525 O O . ILE C 1 5 ? -14.407 -14.653 11.019 1.00 61.55 55 ILE C O 1
ATOM 2530 N N . ILE C 1 6 ? -14.104 -12.570 11.845 1.00 56.12 56 ILE C N 1
ATOM 2531 C CA . ILE C 1 6 ? -14.805 -12.815 13.100 1.00 54.69 56 ILE C CA 1
ATOM 2532 C C . ILE C 1 6 ? -16.294 -12.596 12.853 1.00 53.81 56 ILE C C 1
ATOM 2533 O O . ILE C 1 6 ? -16.726 -11.482 12.551 1.00 51.55 56 ILE C O 1
ATOM 2538 N N . ASN C 1 7 ? -17.079 -13.660 12.978 1.00 57.00 57 ASN C N 1
ATOM 2539 C CA . ASN C 1 7 ? -18.510 -13.604 12.711 1.00 59.50 57 ASN C CA 1
ATOM 2540 C C . ASN C 1 7 ? -19.255 -13.329 14.011 1.00 52.91 57 ASN C C 1
ATOM 2541 O O . ASN C 1 7 ? -19.233 -14.154 14.931 1.00 52.48 57 ASN C O 1
ATOM 2546 N N . VAL C 1 8 ? -19.921 -12.179 14.081 1.00 48.53 58 VAL C N 1
ATOM 2547 C CA . VAL C 1 8 ? -20.577 -11.715 15.297 1.00 46.52 58 VAL C CA 1
ATOM 2548 C C . VAL C 1 8 ? -22.085 -11.741 15.098 1.00 46.57 58 VAL C C 1
ATOM 2549 O O . VAL C 1 8 ? -22.599 -11.229 14.095 1.00 45.22 58 VAL C O 1
ATOM 2553 N N . THR C 1 9 ? -22.789 -12.327 16.063 1.00 46.39 59 THR C N 1
ATOM 2554 C CA . THR C 1 9 ? -24.242 -12.396 16.039 1.00 45.25 59 THR C CA 1
ATOM 2555 C C . THR C 1 9 ? -24.836 -11.113 16.606 1.00 45.01 59 THR C C 1
ATOM 2556 O O . THR C 1 9 ? -24.456 -10.672 17.696 1.00 44.71 59 THR C O 1
ATOM 2560 N N . ARG C 1 10 ? -25.769 -10.515 15.872 1.00 44.63 60 ARG C N 1
ATOM 2561 C CA . ARG C 1 10 ? -26.396 -9.287 1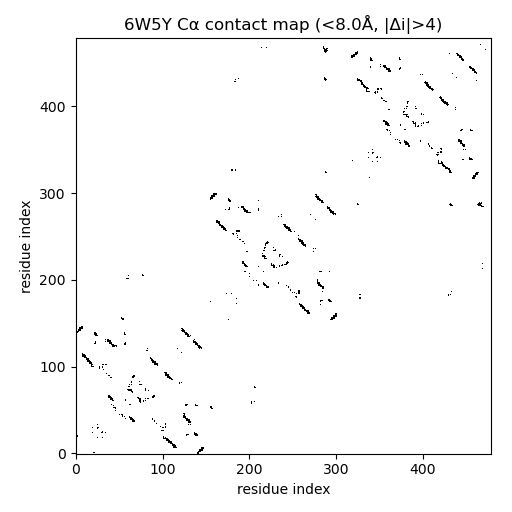6.337 1.00 46.96 60 ARG C CA 1
ATOM 2562 C C . ARG C 1 10 ? -27.283 -9.566 17.546 1.00 48.91 60 ARG C C 1
ATOM 2563 O O . ARG C 1 10 ? -27.918 -10.621 17.645 1.00 49.09 60 ARG C O 1
ATOM 2571 N N . SER C 1 11 ? -27.319 -8.612 18.474 1.00 49.79 61 SER C N 1
ATOM 2572 C CA . SER C 1 11 ? -28.022 -8.790 19.735 1.00 54.00 61 SER C CA 1
ATOM 2573 C C . SER C 1 11 ? -28.427 -7.430 20.283 1.00 55.29 61 SER C C 1
ATOM 2574 O O . SER C 1 11 ? -27.796 -6.413 19.985 1.00 55.28 61 SER C O 1
ATOM 2577 N N . ASP C 1 12 ? -29.485 -7.424 21.094 1.00 55.68 62 ASP C N 1
ATOM 2578 C CA . ASP C 1 12 ? -29.929 -6.200 21.751 1.00 56.06 62 ASP C CA 1
ATOM 2579 C C . ASP C 1 12 ? -29.094 -5.852 22.977 1.00 57.35 62 ASP C C 1
ATOM 2580 O O . ASP C 1 12 ? -29.308 -4.790 23.574 1.00 56.75 62 ASP C O 1
ATOM 2585 N N . SER C 1 13 ? -28.159 -6.711 23.362 1.00 56.60 63 SER C N 1
ATOM 2586 C CA . SER C 1 13 ? -27.285 -6.500 24.500 1.00 59.45 63 SER C CA 1
ATOM 2587 C C . SER C 1 13 ? -25.842 -6.322 24.047 1.00 58.25 63 SER C C 1
ATOM 2588 O O . SER C 1 13 ? -25.470 -6.729 22.940 1.00 58.84 63 SER C O 1
ATOM 2591 N N . PRO C 1 14 ? -25.000 -5.699 24.870 1.00 55.27 64 PRO C N 1
ATOM 2592 C CA . PRO C 1 14 ? -23.562 -5.708 24.587 1.00 54.49 64 PRO C CA 1
ATOM 2593 C C . PRO C 1 14 ? -23.008 -7.123 24.665 1.00 53.73 64 PRO C C 1
ATOM 2594 O O . PRO C 1 14 ? -23.597 -8.020 25.273 1.00 56.30 64 PRO C O 1
ATOM 2598 N N . GLN C 1 15 ? -21.856 -7.320 24.029 1.00 50.66 65 GLN C N 1
ATOM 2599 C CA . GLN C 1 15 ? -21.244 -8.638 23.980 1.00 51.99 65 GLN C CA 1
ATOM 2600 C C . GLN C 1 15 ? -19.733 -8.487 23.943 1.00 53.77 65 GLN C C 1
ATOM 2601 O O . GLN C 1 15 ? -19.200 -7.427 23.605 1.00 52.23 65 GLN C O 1
ATOM 2607 N N . THR C 1 16 ? -19.048 -9.571 24.298 1.00 56.05 66 THR C N 1
ATOM 2608 C CA . THR C 1 16 ? -17.594 -9.619 24.304 1.00 58.10 66 THR C CA 1
ATOM 2609 C C . THR C 1 16 ? -17.139 -10.811 23.479 1.00 57.44 66 THR C C 1
ATOM 2610 O O . THR C 1 16 ? -17.674 -11.914 23.631 1.00 58.52 66 THR C O 1
ATOM 2614 N N . ILE C 1 17 ? -16.159 -10.589 22.608 1.00 55.70 67 ILE C N 1
ATOM 2615 C CA . ILE C 1 17 ? -15.561 -11.647 21.803 1.00 57.88 67 ILE C CA 1
ATOM 2616 C C . ILE C 1 17 ? -14.161 -11.918 22.328 1.00 59.32 67 ILE C C 1
ATOM 2617 O O . ILE C 1 17 ? -13.407 -10.985 22.633 1.00 57.00 67 ILE C O 1
ATOM 2622 N N . THR C 1 18 ? -13.816 -13.196 22.438 1.00 63.44 68 THR C N 1
ATOM 2623 C CA . THR C 1 18 ? -12.501 -13.613 22.894 1.00 68.23 68 THR C CA 1
ATOM 2624 C C . THR C 1 18 ? -11.858 -14.485 21.828 1.00 69.77 68 THR C C 1
ATOM 2625 O O . THR C 1 18 ? -12.494 -15.398 21.292 1.00 75.37 68 THR C O 1
ATOM 2629 N N . PHE C 1 19 ? -10.603 -14.181 21.522 1.00 66.56 69 PHE C N 1
ATOM 2630 C CA . PHE C 1 19 ? -9.797 -14.931 20.572 1.00 66.82 69 PHE C CA 1
ATOM 2631 C C . PHE C 1 19 ? -8.349 -14.557 20.846 1.00 67.34 69 PHE C C 1
ATOM 2632 O O . PHE C 1 19 ? -8.064 -13.643 21.623 1.00 66.75 69 PHE C O 1
ATOM 2640 N N . ASP C 1 20 ? -7.432 -15.273 20.209 1.00 66.94 70 ASP C N 1
ATOM 2641 C CA . ASP C 1 20 ? -6.016 -15.009 20.400 1.00 66.81 70 ASP C CA 1
ATOM 2642 C C . ASP C 1 20 ? -5.505 -14.106 19.286 1.00 63.61 70 ASP C C 1
ATOM 2643 O O . ASP C 1 20 ? -5.828 -14.305 18.111 1.00 62.93 70 ASP C O 1
ATOM 2648 N N . ALA C 1 21 ? -4.699 -13.111 19.669 1.00 60.83 71 ALA C N 1
ATOM 2649 C CA . ALA C 1 21 ? -4.329 -12.036 18.755 1.00 58.44 71 ALA C CA 1
ATOM 2650 C C . ALA C 1 21 ? -3.467 -12.512 17.594 1.00 58.90 71 ALA C C 1
ATOM 2651 O O . ALA C 1 21 ? -3.449 -11.859 16.546 1.00 56.91 71 ALA C O 1
ATOM 2653 N N . CYS C 1 22 ? -2.755 -13.626 17.748 1.00 62.17 72 CYS C N 1
ATOM 2654 C CA . CYS C 1 22 ? -1.882 -14.094 16.680 1.00 64.22 72 CYS C CA 1
ATOM 2655 C C . CYS C 1 22 ? -2.639 -14.776 15.551 1.00 62.86 72 CYS C C 1
ATOM 2656 O O . CYS C 1 22 ? -2.062 -14.976 14.477 1.00 63.87 72 CYS C O 1
ATOM 2659 N N . LEU C 1 23 ? -3.911 -15.129 15.761 1.00 59.25 73 LEU C N 1
ATOM 2660 C CA . LEU C 1 23 ? -4.781 -15.432 14.632 1.00 56.49 73 LEU C CA 1
ATOM 2661 C C . LEU C 1 23 ? -4.842 -14.267 13.659 1.00 54.46 73 LEU C C 1
ATOM 2662 O O . LEU C 1 23 ? -5.134 -14.468 12.475 1.00 54.39 73 LEU C O 1
ATOM 2667 N N . VAL C 1 24 ? -4.573 -13.060 14.142 1.00 53.78 74 VAL C N 1
ATOM 2668 C CA . VAL C 1 24 ? -4.522 -11.858 13.325 1.00 52.42 74 VAL C CA 1
ATOM 2669 C C . VAL C 1 24 ? -3.088 -11.365 13.164 1.00 51.69 74 VAL C C 1
ATOM 2670 O O . VAL C 1 24 ? -2.612 -11.162 12.047 1.00 53.12 74 VAL C O 1
ATOM 2674 N N . ILE C 1 25 ? -2.385 -11.184 14.274 1.00 50.49 75 ILE C N 1
ATOM 2675 C CA . ILE C 1 25 ? -1.036 -10.615 14.247 1.00 52.09 75 ILE C CA 1
ATOM 2676 C C . ILE C 1 25 ? -0.054 -11.690 13.788 1.00 54.82 75 ILE C C 1
ATOM 2677 O O . ILE C 1 25 ? -0.104 -12.821 14.296 1.00 54.71 75 ILE C O 1
ATOM 2682 N N . PRO C 1 26 ? 0.836 -11.389 12.840 1.00 58.65 76 PRO C N 1
ATOM 2683 C CA . PRO C 1 26 ? 1.869 -12.365 12.459 1.00 61.58 76 PRO C CA 1
ATOM 2684 C C . PRO C 1 26 ? 2.901 -12.554 13.559 1.00 64.48 76 PRO C C 1
ATOM 2685 O O . PRO C 1 26 ? 3.928 -11.868 13.580 1.00 64.60 76 PRO C O 1
ATOM 2689 N N . CYS C 1 27 ? 2.643 -13.483 14.477 1.00 67.74 77 CYS C N 1
ATOM 2690 C CA . CYS C 1 27 ? 3.494 -13.670 15.644 1.00 70.46 77 CYS C CA 1
ATOM 2691 C C . CYS C 1 27 ? 4.653 -14.624 15.405 1.00 75.44 77 CYS C C 1
ATOM 2692 O O . CYS C 1 27 ? 5.392 -14.923 16.348 1.00 77.07 77 CYS C O 1
ATOM 2695 N N . GLY C 1 28 ? 4.831 -15.111 14.182 1.00 79.16 78 GLY C N 1
ATOM 2696 C CA . GLY C 1 28 ? 5.908 -16.037 13.902 1.00 82.08 78 GLY C CA 1
ATOM 2697 C C . GLY C 1 28 ? 5.582 -17.456 14.316 1.00 82.98 78 GLY C C 1
ATOM 2698 O O . GLY C 1 28 ? 4.707 -18.095 13.724 1.00 85.78 78 GLY C O 1
ATOM 2699 N N . ASP C 1 29 ? 6.274 -17.957 15.339 1.00 82.17 79 ASP C N 1
ATOM 2700 C CA . ASP C 1 29 ? 6.102 -19.336 15.780 1.00 81.56 79 ASP C CA 1
ATOM 2701 C C . ASP C 1 29 ? 5.825 -19.403 17.277 1.00 76.63 79 ASP C C 1
ATOM 2702 O O . ASP C 1 29 ? 5.628 -18.369 17.921 1.00 73.77 79 ASP C O 1
ATOM 2707 N N . LEU C 1 30 ? 5.837 -20.620 17.831 1.00 76.98 80 LEU C N 1
ATOM 2708 C CA . LEU C 1 30 ? 5.450 -20.838 19.223 1.00 75.02 80 LEU C CA 1
ATOM 2709 C C . LEU C 1 30 ? 6.205 -19.919 20.178 1.00 71.83 80 LEU C C 1
ATOM 2710 O O . LEU C 1 30 ? 5.598 -19.240 21.014 1.00 68.94 80 LEU C O 1
ATOM 2715 N N . GLN C 1 31 ? 7.534 -19.894 20.083 1.00 72.64 81 GLN C N 1
ATOM 2716 C CA . GLN C 1 31 ? 8.295 -19.224 21.131 1.00 72.86 81 GLN C CA 1
ATOM 2717 C C . GLN C 1 31 ? 8.333 -17.709 20.953 1.00 67.91 81 GLN C C 1
ATOM 2718 O O . GLN C 1 31 ? 8.492 -16.985 21.941 1.00 65.96 81 GLN C O 1
ATOM 2724 N N . SER C 1 32 ? 8.170 -17.202 19.730 1.00 63.36 82 SER C N 1
ATOM 2725 C CA . SER C 1 32 ? 7.929 -15.770 19.595 1.00 62.32 82 SER C CA 1
ATOM 2726 C C . SER C 1 32 ? 6.587 -15.381 20.196 1.00 61.35 82 SER C C 1
ATOM 2727 O O . SER C 1 32 ? 6.429 -14.258 20.687 1.00 59.16 82 SER C O 1
ATOM 2730 N N . GLN C 1 33 ? 5.618 -16.301 20.186 1.00 63.32 83 GLN C N 1
ATOM 2731 C CA . GLN C 1 33 ? 4.279 -15.971 20.660 1.00 65.55 83 GLN C CA 1
ATOM 2732 C C . GLN C 1 33 ? 4.246 -15.723 22.163 1.00 64.86 83 GLN C C 1
ATOM 2733 O O . GLN C 1 33 ? 3.465 -14.886 22.628 1.00 61.86 83 GLN C O 1
ATOM 2739 N N . ARG C 1 34 ? 5.084 -16.415 22.940 1.00 69.88 84 ARG C N 1
ATOM 2740 C CA . ARG C 1 34 ? 5.042 -16.209 24.384 1.00 74.63 84 ARG C CA 1
ATOM 2741 C C . ARG C 1 34 ? 5.857 -14.998 24.827 1.00 71.91 84 ARG C C 1
ATOM 2742 O O . ARG C 1 34 ? 5.563 -14.416 25.877 1.00 71.25 84 ARG C O 1
ATOM 2750 N N . GLN C 1 35 ? 6.880 -14.602 24.068 1.00 69.53 85 GLN C N 1
ATOM 2751 C CA . GLN C 1 35 ? 7.515 -13.329 24.385 1.00 68.12 85 GLN C CA 1
ATOM 2752 C C . GLN C 1 35 ? 6.623 -12.158 23.999 1.00 62.43 85 GLN C C 1
ATOM 2753 O O . GLN C 1 35 ? 6.761 -11.070 24.567 1.00 61.69 85 GLN C O 1
ATOM 2759 N N . LEU C 1 36 ? 5.695 -12.368 23.067 1.00 59.70 86 LEU C N 1
ATOM 2760 C CA . LEU C 1 36 ? 4.646 -11.395 22.803 1.00 60.23 86 LEU C CA 1
ATOM 2761 C C . LEU C 1 36 ? 3.466 -11.533 23.756 1.00 58.54 86 LEU C C 1
ATOM 2762 O O . LEU C 1 36 ? 2.562 -10.691 23.713 1.00 57.37 86 LEU C O 1
ATOM 2767 N N . ALA C 1 37 ? 3.455 -12.563 24.610 1.00 59.66 87 ALA C N 1
ATOM 2768 C CA . ALA C 1 37 ? 2.338 -12.754 25.533 1.00 61.08 87 ALA C CA 1
ATOM 2769 C C . ALA C 1 37 ? 2.168 -11.548 26.445 1.00 61.72 87 ALA C C 1
ATOM 2770 O O . ALA C 1 37 ? 1.055 -11.040 26.623 1.00 62.34 87 ALA C O 1
ATOM 2772 N N . ALA C 1 38 ? 3.268 -11.060 27.016 1.00 63.42 88 ALA C N 1
ATOM 2773 C CA . ALA C 1 38 ? 3.222 -9.906 27.902 1.00 64.26 88 ALA C CA 1
ATOM 2774 C C . ALA C 1 38 ? 3.067 -8.582 27.162 1.00 62.32 88 ALA C C 1
ATOM 2775 O O . ALA C 1 38 ? 2.833 -7.557 27.810 1.00 62.77 88 ALA C O 1
ATOM 2777 N N . ALA C 1 39 ? 3.182 -8.575 25.837 1.00 59.33 89 ALA C N 1
ATOM 2778 C CA . ALA C 1 39 ? 3.134 -7.331 25.082 1.00 58.25 89 ALA C CA 1
ATOM 2779 C C . ALA C 1 39 ? 1.705 -6.816 24.967 1.00 58.51 89 ALA C C 1
ATOM 2780 O O . ALA C 1 39 ? 0.768 -7.585 24.732 1.00 56.78 89 ALA C O 1
ATOM 2782 N N . GLU C 1 40 ? 1.540 -5.506 25.138 1.00 58.56 90 GLU C N 1
ATOM 2783 C CA . GLU C 1 40 ? 0.243 -4.893 24.902 1.00 58.74 90 GLU C CA 1
ATOM 2784 C C . GLU C 1 40 ? -0.096 -4.952 23.415 1.00 53.18 90 GLU C C 1
ATOM 2785 O O . GLU C 1 40 ? 0.787 -4.992 22.554 1.00 51.81 90 GLU C O 1
ATOM 2791 N N . LYS C 1 41 ? -1.390 -4.965 23.117 1.00 49.39 91 LYS C N 1
ATOM 2792 C CA . LYS C 1 41 ? -1.872 -4.992 21.745 1.00 46.57 91 LYS C CA 1
ATOM 2793 C C . LYS C 1 41 ? -2.674 -3.729 21.462 1.00 45.68 91 LYS C C 1
ATOM 2794 O O . LYS C 1 41 ? -3.154 -3.054 22.377 1.00 47.08 91 LYS C O 1
ATOM 2800 N N . TYR C 1 42 ? -2.810 -3.407 20.178 1.00 44.98 92 TYR C N 1
ATOM 2801 C CA . TYR C 1 42 ? -3.503 -2.194 19.772 1.00 44.79 92 TYR C CA 1
ATOM 2802 C C . TYR C 1 42 ? -4.317 -2.464 18.514 1.00 45.09 92 TYR C C 1
ATOM 2803 O O . TYR C 1 42 ? -3.955 -3.308 17.690 1.00 43.57 92 TYR C O 1
ATOM 2812 N N . LEU C 1 43 ? -5.429 -1.737 18.379 1.00 49.14 93 LEU C N 1
ATOM 2813 C CA . LEU C 1 43 ? -6.453 -2.020 17.380 1.00 48.41 93 LEU C CA 1
ATOM 2814 C C . LEU C 1 43 ? -6.798 -0.760 16.597 1.00 50.17 93 LEU C C 1
ATOM 2815 O O . LEU C 1 43 ? -6.975 0.314 17.181 1.00 48.65 93 LEU C O 1
ATOM 2820 N N . CYS C 1 44 ? -6.903 -0.894 15.274 1.00 53.05 94 CYS C N 1
ATOM 2821 C CA . CYS C 1 44 ? -7.219 0.232 14.397 1.00 56.70 94 CYS C CA 1
ATOM 2822 C C . CYS C 1 44 ? -8.367 -0.134 13.468 1.00 54.64 94 CYS C C 1
ATOM 2823 O O . CYS C 1 44 ? -8.259 -1.123 12.714 1.00 56.45 94 CYS C O 1
ATOM 2826 N N . PRO C 1 45 ? -9.459 0.626 13.462 1.00 49.62 95 PRO C N 1
ATOM 2827 C CA . PRO C 1 45 ? -10.498 0.422 12.448 1.00 48.53 95 PRO C CA 1
ATOM 2828 C C . PRO C 1 45 ? -10.076 1.031 11.119 1.00 48.49 95 PRO C C 1
ATOM 2829 O O . PRO C 1 45 ? -9.494 2.116 11.065 1.00 47.84 95 PRO C O 1
ATOM 2833 N N . SER C 1 46 ? -10.377 0.319 10.037 1.00 50.32 96 SER C N 1
ATOM 2834 C CA . SER C 1 46 ? -9.920 0.700 8.711 1.00 53.29 96 SER C CA 1
ATOM 2835 C C . SER C 1 46 ? -11.094 1.018 7.795 1.00 57.29 96 SER C C 1
ATOM 2836 O O . SER C 1 46 ? -12.166 0.410 7.890 1.00 54.05 96 SER C O 1
ATOM 2839 N N . GLU C 1 47 ? -10.873 1.979 6.902 1.00 64.35 97 GLU C N 1
ATOM 2840 C CA . GLU C 1 47 ? -11.804 2.293 5.829 1.00 71.53 97 GLU C CA 1
ATOM 2841 C C . GLU C 1 47 ? -11.561 1.448 4.584 1.00 75.34 97 GLU C C 1
ATOM 2842 O O . GLU C 1 47 ? -12.176 1.713 3.545 1.00 74.95 97 GLU C O 1
ATOM 2848 N N . ALA C 1 48 ? -10.683 0.446 4.669 1.00 80.36 98 ALA C N 1
ATOM 2849 C CA . ALA C 1 48 ? -10.311 -0.361 3.511 1.00 89.31 98 ALA C CA 1
ATOM 2850 C C . ALA C 1 48 ? -11.542 -0.940 2.826 1.00 96.82 98 ALA C C 1
ATOM 2851 O O . ALA C 1 48 ? -12.379 -1.585 3.463 1.00 93.86 98 ALA C O 1
ATOM 2853 N N . ASP C 1 49 ? -11.653 -0.667 1.528 1.00 107.80 99 ASP C N 1
ATOM 2854 C CA . ASP C 1 49 ? -12.808 -1.042 0.673 1.00 116.21 99 ASP C CA 1
ATOM 2855 C C . ASP C 1 49 ? -12.964 -2.560 0.525 1.00 121.39 99 ASP C C 1
ATOM 2856 O O . ASP C 1 49 ? -14.076 -2.962 0.127 1.00 129.85 99 ASP C O 1
ATOM 2861 N N . ALA C 1 50 ? -11.846 -3.293 0.648 1.00 120.10 100 ALA C N 1
ATOM 2862 C CA . ALA C 1 50 ? -11.594 -4.759 0.518 1.00 119.32 100 ALA C CA 1
ATOM 2863 C C . ALA C 1 50 ? -11.157 -5.070 -0.915 1.00 121.78 100 ALA C C 1
ATOM 2864 O O . ALA C 1 50 ? -10.657 -6.184 -1.161 1.00 123.78 100 ALA C O 1
ATOM 2866 N N . SER C 1 51 ? -11.441 -4.144 -1.833 1.00 121.40 101 SER C N 1
ATOM 2867 C CA . SER C 1 51 ? -10.835 -4.182 -3.177 1.00 123.71 101 SER C CA 1
ATOM 2868 C C . SER C 1 51 ? -9.378 -3.882 -2.855 1.00 123.80 101 SER C C 1
ATOM 2869 O O . SER C 1 51 ? -8.486 -4.568 -3.370 1.00 126.83 101 SER C O 1
ATOM 2872 N N . THR C 1 52 ? -9.188 -2.919 -1.944 1.00 120.69 102 THR C N 1
ATOM 2873 C CA . THR C 1 52 ? -7.822 -2.581 -1.568 1.00 119.52 102 THR C CA 1
ATOM 2874 C C . THR C 1 52 ? -7.361 -3.397 -0.404 1.00 115.89 102 THR C C 1
ATOM 2875 O O . THR C 1 52 ? -6.692 -2.870 0.495 1.00 114.02 102 THR C O 1
ATOM 2879 N N . LEU C 1 53 ? -7.713 -4.672 -0.363 1.00 115.02 103 LEU C N 1
ATOM 2880 C CA . LEU C 1 53 ? -7.179 -5.502 0.701 1.00 112.24 103 LEU C CA 1
ATOM 2881 C C . LEU C 1 53 ? -5.663 -5.271 0.860 1.00 116.26 103 LEU C C 1
ATOM 2882 O O . LEU C 1 53 ? -5.158 -5.328 1.985 1.00 113.25 103 LEU C O 1
ATOM 2887 N N . PHE C 1 54 ? -4.970 -4.877 -0.214 1.00 123.76 104 PHE C N 1
ATOM 2888 C CA . PHE C 1 54 ? -3.482 -4.799 -0.143 1.00 127.73 104 PHE C CA 1
ATOM 2889 C C . PHE C 1 54 ? -2.837 -3.407 -0.212 1.00 126.80 104 PHE C C 1
ATOM 2890 O O . PHE C 1 54 ? -2.014 -3.138 0.658 1.00 124.30 104 PHE C O 1
ATOM 2898 N N . SER C 1 55 ? -3.234 -2.520 -1.120 1.00 129.04 105 SER C N 1
ATOM 2899 C CA . SER C 1 55 ? -2.443 -1.268 -1.293 1.00 131.01 105 SER C CA 1
ATOM 2900 C C . SER C 1 55 ? -2.351 -0.404 -0.030 1.00 130.20 105 SER C C 1
ATOM 2901 O O . SER C 1 55 ? -1.254 0.100 0.240 1.00 132.26 105 SER C O 1
ATOM 2904 N N . PHE C 1 56 ? -3.430 -0.235 0.731 1.00 128.24 106 PHE C N 1
ATOM 2905 C CA . PHE C 1 56 ? -3.288 0.668 1.900 1.00 128.89 106 PHE C CA 1
ATOM 2906 C C . PHE C 1 56 ? -3.084 -0.141 3.182 1.00 121.79 106 PHE C C 1
ATOM 2907 O O . PHE C 1 56 ? -3.974 -0.933 3.573 1.00 119.80 106 PHE C O 1
ATOM 2915 N N . PRO C 1 57 ? -1.982 0.111 3.919 1.00 117.24 107 PRO C N 1
ATOM 2916 C CA . PRO C 1 57 ? -1.657 -0.710 5.086 1.00 110.34 107 PRO C CA 1
ATOM 2917 C C . PRO C 1 57 ? -2.510 -0.377 6.301 1.00 102.07 107 PRO C C 1
ATOM 2918 O O . PRO C 1 57 ? -3.056 0.719 6.443 1.00 103.04 107 PRO C O 1
ATOM 2922 N N . PHE C 1 58 ? -2.591 -1.356 7.197 1.00 93.44 108 PHE C N 1
ATOM 2923 C CA . PHE C 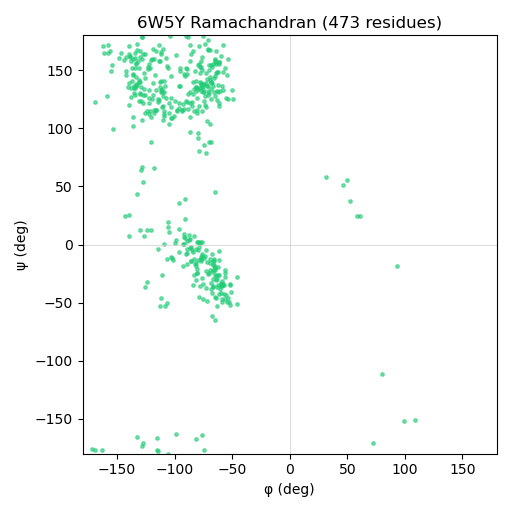1 58 ? -3.346 -1.241 8.434 1.00 85.05 108 PHE C CA 1
ATOM 2924 C C . PHE C 1 58 ? -2.475 -0.668 9.546 1.00 82.99 108 PHE C C 1
ATOM 2925 O O . PHE C 1 58 ? -1.270 -0.930 9.612 1.00 83.15 108 PHE C O 1
ATOM 2933 N N . CYS C 1 59 ? -3.107 0.106 10.431 1.00 81.00 109 CYS C N 1
ATOM 2934 C CA . CYS C 1 59 ? -2.422 0.796 11.528 1.00 79.05 109 CYS C CA 1
ATOM 2935 C C . CYS C 1 59 ? -1.153 1.485 11.034 1.00 81.81 109 CYS C C 1
ATOM 2936 O O . CYS C 1 59 ? -0.065 1.307 11.588 1.00 82.96 109 CYS C O 1
ATOM 2939 N N . HIS C 1 60 ? -1.290 2.273 9.965 1.00 83.16 110 HIS C N 1
ATOM 2940 C CA . HIS C 1 60 ? -0.114 2.877 9.346 1.00 86.92 110 HIS C CA 1
ATOM 2941 C C . HIS C 1 60 ? 0.558 3.866 10.292 1.00 84.68 110 HIS C C 1
ATOM 2942 O O . HIS C 1 60 ? 1.703 3.666 10.713 1.00 85.69 110 HIS C O 1
ATOM 2949 N N . THR C 1 61 ? -0.136 4.943 10.629 1.00 81.56 111 THR C N 1
ATOM 2950 C CA . THR C 1 61 ? 0.351 5.936 11.572 1.00 79.49 111 THR C CA 1
ATOM 2951 C C . THR C 1 61 ? -0.260 5.680 12.945 1.00 76.34 111 THR C C 1
ATOM 2952 O O . THR C 1 61 ? -1.241 4.944 13.084 1.00 72.92 111 THR C O 1
ATOM 2956 N N . TRP C 1 62 ? 0.349 6.284 13.970 1.00 77.57 112 TRP C N 1
ATOM 2957 C CA . TRP C 1 62 ? -0.239 6.241 15.305 1.00 77.84 112 TRP C CA 1
ATOM 2958 C C . TRP C 1 62 ? -1.658 6.795 15.303 1.00 77.45 112 TRP C C 1
ATOM 2959 O O . TRP C 1 62 ? -2.484 6.395 16.132 1.00 73.93 112 TRP C O 1
ATOM 2970 N N . GLU C 1 63 ? -1.958 7.710 14.378 1.00 81.32 113 GLU C N 1
ATOM 2971 C CA . GLU C 1 63 ? -3.274 8.334 14.318 1.00 83.84 113 GLU C CA 1
ATOM 2972 C C . GLU C 1 63 ? -4.373 7.353 13.933 1.00 78.95 113 GLU C C 1
ATOM 2973 O O . GLU C 1 63 ? -5.553 7.647 14.152 1.00 78.30 113 GLU C O 1
ATOM 2979 N N . TYR C 1 64 ? -4.020 6.200 13.367 1.00 75.50 114 TYR C N 1
ATOM 2980 C CA . TYR C 1 64 ? -5.027 5.207 13.023 1.00 70.88 114 TYR C CA 1
ATOM 2981 C C . TYR C 1 64 ? -5.409 4.321 14.205 1.00 63.35 114 TYR C C 1
ATOM 2982 O O . TYR C 1 64 ? -6.416 3.612 14.122 1.00 60.15 114 TYR C O 1
ATOM 2991 N N . VAL C 1 65 ? -4.651 4.361 15.302 1.00 61.17 115 VAL C N 1
ATOM 2992 C CA . VAL C 1 65 ? -4.968 3.569 16.487 1.00 57.99 115 VAL C CA 1
ATOM 2993 C C . VAL C 1 65 ? -6.110 4.230 17.245 1.00 56.17 115 VAL C C 1
ATOM 2994 O O . VAL C 1 65 ? -6.151 5.457 17.396 1.00 56.93 115 VAL C O 1
ATOM 2998 N N . VAL C 1 66 ? -7.043 3.411 17.733 1.00 52.40 116 VAL C N 1
ATOM 2999 C CA . VAL C 1 66 ? -8.214 3.909 18.446 1.00 48.63 116 VAL C CA 1
ATOM 3000 C C . VAL C 1 66 ? -8.312 3.241 19.814 1.00 46.66 116 VAL C C 1
ATOM 3001 O O . VAL C 1 66 ? -8.700 3.879 20.800 1.00 47.35 116 VAL C O 1
ATOM 3005 N N . TRP C 1 67 ? -7.944 1.961 19.893 1.00 45.61 117 TRP C N 1
ATOM 3006 C CA . TRP C 1 67 ? -7.963 1.216 21.147 1.00 46.17 117 TRP C CA 1
ATOM 3007 C C . TRP C 1 67 ? -6.605 0.575 21.409 1.00 46.69 117 TRP C C 1
ATOM 3008 O O . TRP C 1 67 ? -5.891 0.192 20.479 1.00 44.98 117 TRP C O 1
ATOM 3019 N N . THR C 1 68 ? -6.250 0.465 22.690 1.00 46.63 118 THR C N 1
ATOM 3020 C CA . THR C 1 68 ? -5.101 -0.329 23.110 1.00 50.84 118 THR C CA 1
ATOM 3021 C C . THR C 1 68 ? -5.478 -1.128 24.348 1.00 54.21 118 THR C C 1
ATOM 3022 O O . THR C 1 68 ? -6.346 -0.722 25.127 1.00 55.85 118 THR C O 1
ATOM 3026 N N . THR C 1 69 ? -4.818 -2.276 24.522 1.00 53.71 119 THR C N 1
ATOM 3027 C CA . THR C 1 69 ? -5.017 -3.059 25.735 1.00 56.48 119 THR C CA 1
ATOM 3028 C C . THR C 1 69 ? -4.363 -2.421 26.949 1.00 63.25 119 THR C C 1
ATOM 3029 O O . THR C 1 69 ? -4.517 -2.945 28.059 1.00 66.18 119 THR C O 1
ATOM 3033 N N . GLN C 1 70 ? -3.630 -1.323 26.761 1.00 65.80 120 GLN C N 1
ATOM 3034 C CA . GLN C 1 70 ? -3.087 -0.574 27.884 1.00 71.54 120 GLN C CA 1
ATOM 3035 C C . GLN C 1 70 ? -4.201 -0.194 28.847 1.00 80.39 120 GLN C C 1
ATOM 3036 O O . GLN C 1 70 ? -5.339 0.065 28.444 1.00 80.56 120 GLN C O 1
ATOM 3042 N N . ARG C 1 71 ? -3.868 -0.169 30.134 1.00 89.08 121 ARG C N 1
ATOM 3043 C CA . ARG C 1 71 ? -4.802 0.232 31.176 1.00 97.25 121 ARG C CA 1
ATOM 3044 C C . ARG C 1 71 ? -4.763 1.737 31.438 1.00 102.29 121 ARG C C 1
ATOM 3045 O O . ARG C 1 71 ? -5.457 2.221 32.337 1.00 109.42 121 ARG C O 1
ATOM 3053 N N . GLN C 1 72 ? -3.967 2.484 30.677 1.00 102.07 122 GLN C N 1
ATOM 3054 C CA . GLN C 1 72 ? -4.114 3.929 30.567 1.00 103.58 122 GLN C CA 1
ATOM 3055 C C . GLN C 1 72 ? -4.780 4.229 29.234 1.00 99.44 122 GLN C C 1
ATOM 3056 O O . GLN C 1 72 ? -4.301 3.783 28.183 1.00 96.52 122 GLN C O 1
ATOM 3062 N N . ASP C 1 73 ? -5.885 4.969 29.271 1.00 98.49 123 ASP C N 1
ATOM 3063 C CA . ASP C 1 73 ? -6.759 5.035 28.109 1.00 94.43 123 ASP C CA 1
ATOM 3064 C C . ASP C 1 73 ? -6.108 5.776 26.951 1.00 86.97 123 ASP C C 1
ATOM 3065 O O . ASP C 1 73 ? -5.441 6.802 27.132 1.00 87.39 123 ASP C O 1
ATOM 3070 N N . TRP C 1 74 ? -6.326 5.253 25.748 1.00 80.35 124 TRP C N 1
ATOM 3071 C CA . TRP C 1 74 ? -5.796 5.818 24.516 1.00 75.22 124 TRP C CA 1
ATOM 3072 C C . TRP C 1 74 ? -6.790 6.827 23.955 1.00 75.36 124 TRP C C 1
ATOM 3073 O O . TRP C 1 74 ? -7.955 6.490 23.714 1.00 75.05 124 TRP C O 1
ATOM 3084 N N . VAL C 1 75 ? -6.334 8.057 23.751 1.00 75.10 125 VAL C N 1
ATOM 3085 C CA . VAL C 1 75 ? -7.141 9.115 23.148 1.00 75.63 125 VAL C CA 1
ATOM 3086 C C . VAL C 1 75 ? -6.810 9.163 21.660 1.00 75.10 125 VAL C C 1
ATOM 3087 O O . VAL C 1 75 ? -5.635 9.350 21.307 1.00 75.60 125 VAL C O 1
ATOM 3091 N N . PRO C 1 76 ? -7.783 8.991 20.771 1.00 74.17 126 PRO C N 1
ATOM 3092 C CA . PRO C 1 76 ? -7.480 8.891 19.339 1.00 73.20 126 PRO C CA 1
ATOM 3093 C C . PRO C 1 76 ? -7.349 10.258 18.677 1.00 75.08 126 PRO C C 1
ATOM 3094 O O . PRO C 1 76 ? -7.730 11.296 19.222 1.00 78.65 126 PRO C O 1
ATOM 3098 N N . SER C 1 77 ? -6.798 10.232 17.464 1.00 72.69 127 SER C N 1
ATOM 3099 C CA . SER C 1 77 ? -6.633 11.447 16.678 1.00 75.87 127 SER C CA 1
ATOM 3100 C C . SER C 1 77 ? -7.986 11.940 16.178 1.00 78.62 127 SER C C 1
ATOM 3101 O O . SER C 1 77 ? -8.756 11.179 15.584 1.00 76.39 127 SER C O 1
ATOM 3104 N N . GLN C 1 78 ? -8.274 13.218 16.418 1.00 84.87 128 GLN C N 1
ATOM 3105 C CA . GLN C 1 78 ? -9.515 13.814 15.943 1.00 89.55 128 GLN C CA 1
ATOM 3106 C C . GLN C 1 78 ? -9.477 14.153 14.459 1.00 90.24 128 GLN C C 1
ATOM 3107 O O . GLN C 1 78 ? -10.460 14.687 13.936 1.00 92.32 128 GLN C O 1
ATOM 3113 N N . ASP C 1 79 ? -8.372 13.861 13.777 1.00 89.81 129 ASP C N 1
ATOM 3114 C CA . ASP C 1 79 ? -8.285 13.962 12.328 1.00 91.59 129 ASP C CA 1
ATOM 3115 C C . ASP C 1 79 ? -8.473 12.617 11.643 1.00 87.66 129 ASP C C 1
ATOM 3116 O O . ASP C 1 79 ? -8.344 12.533 10.417 1.00 88.20 129 ASP C O 1
ATOM 3121 N N . PHE C 1 80 ? -8.764 11.565 12.407 1.00 84.20 130 PHE C N 1
ATOM 3122 C CA . PHE C 1 80 ? -9.028 10.246 11.857 1.00 81.00 130 PHE C CA 1
ATOM 3123 C C . PHE C 1 80 ? -10.526 9.997 11.873 1.00 77.37 130 PHE C C 1
ATOM 3124 O O . PHE C 1 80 ? -11.128 9.989 12.960 1.00 75.51 130 PHE C O 1
ATOM 3132 N N . PRO C 1 81 ? -11.168 9.798 10.718 1.00 76.43 131 PRO C N 1
ATOM 3133 C CA . PRO C 1 81 ? -12.640 9.731 10.696 1.00 76.10 131 PRO C CA 1
ATOM 3134 C C . PRO C 1 81 ? -13.224 8.583 11.501 1.00 70.96 131 PRO C C 1
ATOM 3135 O O . PRO C 1 81 ? -14.368 8.687 11.962 1.00 70.67 131 PRO C O 1
ATOM 3139 N N . LEU C 1 82 ? -12.484 7.492 11.686 1.00 65.48 132 LEU C N 1
ATOM 3140 C CA . LEU C 1 82 ? -12.998 6.338 12.409 1.00 61.25 132 LEU C CA 1
ATOM 3141 C C . LEU C 1 82 ? -12.699 6.392 13.901 1.00 61.36 132 LEU C C 1
ATOM 3142 O O . LEU C 1 82 ? -12.988 5.424 14.613 1.00 60.51 132 LEU C O 1
ATOM 3147 N N . ALA C 1 83 ? -12.133 7.499 14.391 1.00 64.04 133 ALA C N 1
ATOM 3148 C CA . ALA C 1 83 ? -11.976 7.692 15.829 1.00 64.62 133 ALA C CA 1
ATOM 3149 C C . ALA C 1 83 ? -13.319 7.830 16.531 1.00 65.45 133 ALA C C 1
ATOM 3150 O O . ALA C 1 83 ? -13.379 7.738 17.762 1.00 66.16 133 ALA C O 1
ATOM 3152 N N . VAL C 1 84 ? -14.390 8.047 15.767 1.00 66.53 134 VAL C N 1
ATOM 3153 C CA . VAL C 1 84 ? -15.742 8.140 16.308 1.00 67.95 134 VAL C CA 1
ATOM 3154 C C . VAL C 1 84 ? -16.125 6.894 17.099 1.00 65.91 134 VAL C C 1
ATOM 3155 O O . VAL C 1 84 ? -17.022 6.942 17.950 1.00 66.43 134 VAL C O 1
ATOM 3159 N N . LEU C 1 85 ? -15.453 5.770 16.845 1.00 62.50 135 LEU C N 1
ATOM 3160 C CA . LEU C 1 85 ? -15.920 4.470 17.312 1.00 58.99 135 LEU C CA 1
ATOM 3161 C C . LEU C 1 85 ? -15.398 4.065 18.686 1.00 60.94 135 LEU C C 1
ATOM 3162 O O . LEU C 1 85 ? -15.859 3.047 19.212 1.00 59.26 135 LEU C O 1
ATOM 3167 N N . LYS C 1 86 ? -14.462 4.809 19.279 1.00 63.44 136 LYS C N 1
ATOM 3168 C CA . LYS C 1 86 ? -13.865 4.351 20.532 1.00 66.19 136 LYS C CA 1
ATOM 3169 C C . LYS C 1 86 ? -14.868 4.099 21.658 1.00 63.70 136 LYS C C 1
ATOM 3170 O O . LYS C 1 86 ? -14.620 3.173 22.451 1.00 62.14 136 LYS C O 1
ATOM 3176 N N . PRO C 1 87 ? -15.969 4.847 21.810 1.00 64.58 137 PRO C N 1
ATOM 3177 C CA . PRO C 1 87 ? -16.963 4.453 22.822 1.00 65.31 137 PRO C CA 1
ATOM 3178 C C . PRO C 1 87 ? -17.630 3.120 22.531 1.00 63.97 137 PRO C C 1
ATOM 3179 O O . PRO C 1 87 ? -18.168 2.504 23.459 1.00 64.22 137 PRO C O 1
ATOM 3183 N N . TYR C 1 88 ? -17.600 2.645 21.284 1.00 62.91 138 TYR C N 1
ATOM 3184 C CA . TYR C 1 88 ? -18.325 1.433 20.921 1.00 61.60 138 TYR C CA 1
ATOM 3185 C C . TYR C 1 88 ? -17.590 0.154 21.300 1.00 59.23 138 TYR C C 1
ATOM 3186 O O . TYR C 1 88 ? -18.231 -0.897 21.410 1.00 57.69 138 TYR C O 1
ATOM 3195 N N . ILE C 1 89 ? -16.274 0.208 21.495 1.00 59.63 139 ILE C N 1
ATOM 3196 C CA . ILE C 1 89 ? -15.461 -0.985 21.694 1.00 58.37 139 ILE C CA 1
ATOM 3197 C C . ILE C 1 89 ? -14.521 -0.765 22.871 1.00 59.40 139 ILE C C 1
ATOM 3198 O O . ILE C 1 89 ? -13.941 0.315 23.024 1.00 60.37 139 ILE C O 1
ATOM 3203 N N . HIS C 1 90 ? -14.383 -1.791 23.709 1.00 60.24 140 HIS C N 1
ATOM 3204 C CA . HIS C 1 90 ? -13.378 -1.833 24.764 1.00 61.75 140 HIS C CA 1
ATOM 3205 C C . HIS C 1 90 ? -12.455 -3.010 24.483 1.00 60.42 140 HIS C C 1
ATOM 3206 O O . HIS C 1 90 ? -12.894 -4.165 24.503 1.00 62.25 140 HIS C O 1
ATOM 3213 N N . PHE C 1 91 ? -11.186 -2.717 24.214 1.00 57.94 141 PHE C N 1
ATOM 3214 C CA . PHE C 1 91 ? -10.203 -3.718 23.817 1.00 54.96 141 PHE C CA 1
ATOM 3215 C C . PHE C 1 91 ? -9.278 -3.995 24.994 1.00 56.47 141 PHE C C 1
ATOM 3216 O O . PHE C 1 91 ? -8.636 -3.075 25.513 1.00 57.02 141 PHE C O 1
ATOM 3224 N N . THR C 1 92 ? -9.220 -5.255 25.422 1.00 56.74 142 THR C N 1
ATOM 3225 C CA . THR C 1 92 ? -8.373 -5.649 26.537 1.00 58.42 142 THR C CA 1
ATOM 3226 C C . THR C 1 92 ? -7.655 -6.948 26.203 1.00 56.68 142 THR C C 1
ATOM 3227 O O . THR C 1 92 ? -8.068 -7.706 25.322 1.00 52.17 142 THR C O 1
ATOM 3231 N N . LYS C 1 93 ? -6.567 -7.195 26.928 1.00 60.29 143 LYS C N 1
ATOM 3232 C CA . LYS C 1 93 ? -5.820 -8.439 26.837 1.00 63.51 143 LYS C CA 1
ATOM 3233 C C . LYS C 1 93 ? -5.969 -9.218 28.137 1.00 70.16 143 LYS C C 1
ATOM 3234 O O . LYS C 1 93 ? -5.986 -8.634 29.226 1.00 71.61 143 LYS C O 1
ATOM 3240 N N . GLY C 1 94 ? -6.105 -10.534 28.015 1.00 74.97 144 GLY C N 1
ATOM 3241 C CA . GLY C 1 94 ? -6.081 -11.410 29.169 1.00 82.96 144 GLY C CA 1
ATOM 3242 C C . GLY C 1 94 ? -4.951 -12.409 29.039 1.00 88.26 144 GLY C C 1
ATOM 3243 O O . GLY C 1 94 ? -5.012 -13.299 28.190 1.00 88.05 144 GLY C O 1
ATOM 3244 N N . ILE C 1 95 ? -3.915 -12.278 29.858 1.00 92.66 145 ILE C N 1
ATOM 3245 C CA . ILE C 1 95 ? -2.693 -13.043 29.636 1.00 95.94 145 ILE C CA 1
ATOM 3246 C C . ILE C 1 95 ? -2.867 -14.479 30.121 1.00 99.50 145 ILE C C 1
ATOM 3247 O O . ILE C 1 95 ? -3.578 -14.761 31.094 1.00 102.98 145 ILE C O 1
ATOM 3252 N N . ALA C 1 96 ? -2.196 -15.393 29.428 1.00 98.60 146 ALA C N 1
ATOM 3253 C CA . ALA C 1 96 ? -2.414 -16.830 29.529 1.00 99.72 146 ALA C CA 1
ATOM 3254 C C . ALA C 1 96 ? -1.582 -17.424 30.658 1.00 102.58 146 ALA C C 1
ATOM 3255 O O . ALA C 1 96 ? -0.745 -16.745 31.259 1.00 102.65 146 ALA C O 1
ATOM 3257 N N . PRO C 1 97 ? -1.797 -18.699 30.991 1.00 105.00 147 PRO C N 1
ATOM 3258 C CA . PRO C 1 97 ? -0.955 -19.362 32.004 1.00 109.34 147 PRO C CA 1
ATOM 3259 C C . PRO C 1 97 ? 0.489 -19.465 31.543 1.00 111.70 147 PRO C C 1
ATOM 3260 O O . PRO C 1 97 ? 0.786 -19.259 30.357 1.00 109.14 147 PRO C O 1
ATOM 3264 N N . PRO C 1 98 ? 1.418 -19.782 32.455 1.00 117.80 148 PRO C N 1
ATOM 3265 C CA . PRO C 1 98 ? 2.844 -19.783 32.079 1.00 119.12 148 PRO C CA 1
ATOM 3266 C C . PRO C 1 98 ? 3.198 -20.732 30.947 1.00 118.24 148 PRO C C 1
ATOM 3267 O O . PRO C 1 98 ? 4.126 -20.439 30.182 1.00 121.40 148 PRO C O 1
ATOM 3271 N N . ASN C 1 99 ? 2.503 -21.862 30.812 1.00 115.95 149 ASN C N 1
ATOM 3272 C CA . ASN C 1 99 ? 2.857 -22.802 29.757 1.00 112.49 149 ASN C CA 1
ATOM 3273 C C . ASN C 1 99 ? 1.711 -22.988 28.772 1.00 106.13 149 ASN C C 1
ATOM 3274 O O . ASN C 1 99 ? 1.131 -24.075 28.663 1.00 107.32 149 ASN C O 1
ATOM 3279 N N . CYS C 1 100 ? 1.392 -21.915 28.054 1.00 99.18 150 CYS C N 1
ATOM 3280 C CA . CYS C 1 100 ? 0.465 -21.940 26.937 1.00 93.82 150 CYS C CA 1
ATOM 3281 C C . CYS C 1 100 ? 1.088 -22.675 25.750 1.00 91.98 150 CYS C C 1
ATOM 3282 O O . CYS C 1 100 ? 2.254 -23.079 25.777 1.00 93.44 150 CYS C O 1
ATOM 3285 N N . ARG C 1 101 ? 0.304 -22.839 24.690 1.00 88.50 151 ARG C N 1
ATOM 3286 C CA . ARG C 1 101 ? 0.812 -23.423 23.452 1.00 87.64 151 ARG C CA 1
ATOM 3287 C C . ARG C 1 101 ? 0.369 -22.557 22.274 1.00 79.99 151 ARG C C 1
ATOM 3288 O O . ARG C 1 101 ? -0.097 -21.420 22.434 1.00 75.26 151 ARG C O 1
ATOM 3296 N N . TYR C 1 102 ? 0.493 -23.121 21.073 1.00 77.98 152 TYR C N 1
ATOM 3297 C CA . TYR C 1 102 ? 0.397 -22.371 19.828 1.00 73.56 152 TYR C CA 1
ATOM 3298 C C . TYR C 1 102 ? -0.963 -21.701 19.678 1.00 70.74 152 TYR C C 1
ATOM 3299 O O . TYR C 1 102 ? -2.007 -22.333 19.864 1.00 70.90 152 TYR C O 1
ATOM 3308 N N . ASN C 1 103 ? -0.937 -20.412 19.331 1.00 68.70 153 ASN C N 1
ATOM 3309 C CA . ASN C 1 103 ? -2.144 -19.597 19.179 1.00 66.79 153 ASN C CA 1
ATOM 3310 C C . ASN C 1 103 ? -3.035 -19.689 20.416 1.00 65.70 153 ASN C C 1
ATOM 3311 O O . ASN C 1 103 ? -4.264 -19.713 20.327 1.00 65.80 153 ASN C O 1
ATOM 3316 N N . GLN C 1 104 ? -2.396 -19.738 21.590 1.00 67.62 154 GLN C N 1
ATOM 3317 C CA . GLN C 1 104 ? -3.105 -19.769 22.864 1.00 70.72 154 GLN C CA 1
ATOM 3318 C C . GLN C 1 104 ? -2.408 -18.891 23.905 1.00 70.13 154 GLN C C 1
ATOM 3319 O O . GLN C 1 104 ? -2.825 -18.876 25.071 1.00 69.70 154 GLN C O 1
ATOM 3325 N N . CYS C 1 105 ? -1.390 -18.119 23.517 1.00 69.96 155 CYS C N 1
ATOM 3326 C CA . CYS C 1 105 ? -0.640 -17.294 24.458 1.00 71.28 155 CYS C CA 1
ATOM 3327 C C . CYS C 1 105 ? -1.013 -15.818 24.419 1.00 67.63 155 CYS C C 1
ATOM 3328 O O . CYS C 1 105 ? -0.594 -15.072 25.311 1.00 67.84 155 CYS C O 1
ATOM 3331 N N . ASN C 1 106 ? -1.782 -15.370 23.421 1.00 64.32 156 ASN C N 1
ATOM 3332 C CA . ASN C 1 106 ? -2.113 -13.949 23.275 1.00 62.68 156 ASN C CA 1
ATOM 3333 C C . ASN C 1 106 ? -3.619 -13.713 23.156 1.00 63.63 156 ASN C C 1
ATOM 3334 O O . ASN C 1 106 ? -4.080 -13.059 22.220 1.00 60.44 156 ASN C O 1
ATOM 3339 N N . PRO C 1 107 ? -4.422 -14.219 24.095 1.00 66.54 157 PRO C N 1
ATOM 3340 C CA . PRO C 1 107 ? -5.874 -14.022 23.967 1.00 65.15 157 PRO C CA 1
ATOM 3341 C C . PRO C 1 107 ? -6.254 -12.588 24.305 1.00 62.90 157 PRO C C 1
ATOM 3342 O O . PRO C 1 107 ? -5.936 -12.081 25.383 1.00 64.58 157 PRO C O 1
ATOM 3346 N N . VAL C 1 108 ? -6.920 -11.930 23.361 1.00 58.82 158 VAL C N 1
ATOM 3347 C CA . VAL C 1 108 ? -7.376 -10.561 23.535 1.00 57.27 158 VAL C CA 1
ATOM 3348 C C . VAL C 1 108 ? -8.901 -10.557 23.604 1.00 57.84 158 VAL C C 1
ATOM 3349 O O . VAL C 1 108 ? -9.568 -11.531 23.256 1.00 56.14 158 VAL C O 1
ATOM 3353 N N . GLN C 1 109 ? -9.450 -9.433 24.056 1.00 61.33 159 GLN C N 1
ATOM 3354 C CA . GLN C 1 109 ? -10.879 -9.299 24.303 1.00 63.41 159 GLN C CA 1
ATOM 3355 C C . GLN C 1 109 ? -11.393 -8.071 23.570 1.00 58.05 159 GLN C C 1
ATOM 3356 O O . GLN C 1 109 ? -10.904 -6.961 23.802 1.00 56.86 159 GLN C O 1
ATOM 3362 N N . ILE C 1 110 ? -12.368 -8.269 22.685 1.00 53.81 160 ILE C N 1
ATOM 3363 C CA . ILE C 1 110 ? -13.084 -7.173 22.042 1.00 49.30 160 ILE C CA 1
ATOM 3364 C C . ILE C 1 110 ? -14.489 -7.156 22.625 1.00 50.19 160 ILE C C 1
ATOM 3365 O O . ILE C 1 110 ? -15.291 -8.066 22.375 1.00 46.65 160 ILE C O 1
ATOM 3370 N N . SER C 1 111 ? -14.783 -6.125 23.412 1.00 52.57 161 SER C N 1
ATOM 3371 C CA . SER C 1 111 ? -16.078 -5.967 24.062 1.00 56.99 161 SER C CA 1
ATOM 3372 C C . SER C 1 111 ? -16.860 -4.884 23.328 1.00 55.11 161 SER C C 1
ATOM 3373 O O . SER C 1 111 ? -16.475 -3.710 23.346 1.00 54.63 161 SER C O 1
ATOM 3376 N N . ILE C 1 112 ? -17.951 -5.279 22.681 1.00 51.75 162 ILE C N 1
ATOM 3377 C CA . ILE C 1 112 ? -18.832 -4.336 22.004 1.00 49.35 162 ILE C CA 1
ATOM 3378 C C . ILE C 1 112 ? -19.816 -3.792 23.031 1.00 53.51 162 ILE C C 1
ATOM 3379 O O . ILE C 1 112 ? -20.587 -4.549 23.629 1.00 53.86 162 ILE C O 1
ATOM 3384 N N . THR C 1 113 ? -19.782 -2.477 23.238 1.00 57.13 163 THR C N 1
ATOM 3385 C CA . THR C 1 113 ? -20.531 -1.815 24.299 1.00 62.74 163 THR C CA 1
ATOM 3386 C C . THR C 1 113 ? -21.905 -1.326 23.863 1.00 71.17 163 THR C C 1
ATOM 3387 O O . THR C 1 113 ? -22.614 -0.723 24.676 1.00 87.71 163 THR C O 1
ATOM 3391 N N . ILE C 1 114 ? -22.293 -1.549 22.612 1.00 65.14 164 ILE C N 1
ATOM 3392 C CA . ILE C 1 114 ? -23.570 -1.044 22.110 1.00 60.15 164 ILE C CA 1
ATOM 3393 C C . ILE C 1 114 ? -24.406 -2.209 21.592 1.00 54.30 164 ILE C C 1
ATOM 3394 O O . ILE C 1 114 ? -23.846 -3.238 21.185 1.00 50.88 164 ILE C O 1
ATOM 3399 N N . PRO C 1 115 ? -25.735 -2.106 21.608 1.00 53.02 165 PRO C N 1
ATOM 3400 C CA . PRO C 1 115 ? -26.557 -3.129 20.950 1.00 50.20 165 PRO C CA 1
ATOM 3401 C C . PRO C 1 115 ? -26.271 -3.162 19.457 1.00 46.90 165 PRO C C 1
ATOM 3402 O O . PRO C 1 115 ? -25.941 -2.145 18.843 1.00 43.72 165 PRO C O 1
ATOM 3406 N N . THR C 1 116 ? -26.398 -4.351 18.869 1.00 43.69 166 THR C N 1
ATOM 3407 C CA . THR C 1 116 ? -26.010 -4.550 17.479 1.00 42.50 166 THR C CA 1
ATOM 3408 C C . THR C 1 116 ? -27.151 -5.023 16.583 1.00 41.84 166 THR C C 1
ATOM 3409 O O . THR C 1 116 ? -26.890 -5.432 15.447 1.00 43.23 166 THR C O 1
ATOM 3413 N N . LEU C 1 117 ? -28.403 -4.974 17.045 1.00 42.55 167 LEU C N 1
ATOM 3414 C CA . LEU C 1 117 ? -29.514 -5.321 16.161 1.00 46.66 167 LEU C CA 1
ATOM 3415 C C . LEU C 1 117 ? -29.544 -4.410 14.939 1.00 45.90 167 LEU C C 1
ATOM 3416 O O . LEU C 1 117 ? -29.864 -4.853 13.829 1.00 42.92 167 LEU C O 1
ATOM 3421 N N . GLN C 1 118 ? -29.195 -3.141 15.121 1.00 49.34 168 GLN C N 1
ATOM 3422 C CA . GLN C 1 118 ? -29.043 -2.185 14.037 1.00 52.94 168 GLN C CA 1
ATOM 3423 C C . GLN C 1 118 ? -27.588 -1.735 13.969 1.00 52.34 168 GLN C C 1
ATOM 3424 O O . GLN C 1 118 ? -26.797 -1.974 14.883 1.00 51.07 168 GLN C O 1
ATOM 3430 N N . ASP C 1 119 ? -27.234 -1.080 12.867 1.00 55.19 169 ASP C N 1
ATOM 3431 C CA . ASP C 1 119 ? -25.849 -0.685 12.640 1.00 56.96 169 ASP C CA 1
ATOM 3432 C C . ASP C 1 119 ? -25.531 0.636 13.332 1.00 55.24 169 ASP C C 1
ATOM 3433 O O . ASP C 1 119 ? -26.348 1.562 13.344 1.00 54.60 169 ASP C O 1
ATOM 3438 N N . SER C 1 120 ? -24.335 0.712 13.918 1.00 54.01 170 SER C N 1
ATOM 3439 C CA . SER C 1 120 ? -23.860 1.957 14.509 1.00 54.14 170 SER C CA 1
ATOM 3440 C C . SER C 1 120 ? -23.699 3.018 13.428 1.00 55.72 170 SER C C 1
ATOM 3441 O O . SER C 1 120 ? -23.382 2.712 12.275 1.00 50.94 170 SER C O 1
ATOM 3444 N N . SER C 1 121 ? -23.928 4.278 13.809 1.00 63.43 171 SER C N 1
ATOM 3445 C CA . SER C 1 121 ? -23.923 5.367 12.831 1.00 72.15 171 SER C CA 1
ATOM 3446 C C . SER C 1 121 ? -22.649 5.386 11.998 1.00 73.17 171 SER C C 1
ATOM 3447 O O . SER C 1 121 ? -22.749 5.462 10.763 1.00 80.87 171 SER C O 1
ATOM 3450 N N . PRO C 1 122 ? -21.448 5.321 12.574 1.00 66.04 172 PRO C N 1
ATOM 3451 C CA . PRO C 1 122 ? -20.345 4.689 11.845 1.00 60.94 172 PRO C CA 1
ATOM 3452 C C . PRO C 1 122 ? -20.374 3.195 12.123 1.00 55.53 172 PRO C C 1
ATOM 3453 O O . PRO C 1 122 ? -20.323 2.781 13.285 1.00 46.68 172 PRO C O 1
ATOM 3457 N N . THR C 1 123 ? -20.494 2.380 11.079 1.00 52.19 173 THR C N 1
ATOM 3458 C CA . THR C 1 123 ? -20.736 0.957 11.276 1.00 51.66 173 THR C CA 1
ATOM 3459 C C . THR C 1 123 ? -19.508 0.252 11.845 1.00 52.84 173 THR C C 1
ATOM 3460 O O . THR C 1 123 ? -18.367 0.693 11.674 1.00 52.58 173 THR C O 1
ATOM 3464 N N . LEU C 1 124 ? -19.762 -0.860 12.538 1.00 53.68 174 LEU C N 1
ATOM 3465 C CA . LEU C 1 124 ? -18.702 -1.715 13.050 1.00 53.79 174 LEU C CA 1
ATOM 3466 C C . LEU C 1 124 ? -18.287 -2.792 12.059 1.00 55.98 174 LEU C C 1
ATOM 3467 O O . LEU C 1 124 ? -17.216 -3.389 12.224 1.00 57.50 174 LEU C O 1
ATOM 3472 N N . ASN C 1 125 ? -19.107 -3.056 11.044 1.00 56.14 175 ASN C N 1
ATOM 3473 C CA . ASN C 1 125 ? -18.742 -3.951 9.948 1.00 56.15 175 ASN C CA 1
ATOM 3474 C C . ASN C 1 125 ? -17.649 -3.286 9.124 1.00 56.71 175 ASN C C 1
ATOM 3475 O O . ASN C 1 125 ? -17.921 -2.372 8.340 1.00 58.40 175 ASN C O 1
ATOM 3480 N N . ARG C 1 126 ? -16.410 -3.738 9.290 1.00 54.93 176 ARG C N 1
ATOM 3481 C CA . ARG C 1 126 ? -15.283 -3.182 8.545 1.00 53.97 176 ARG C CA 1
A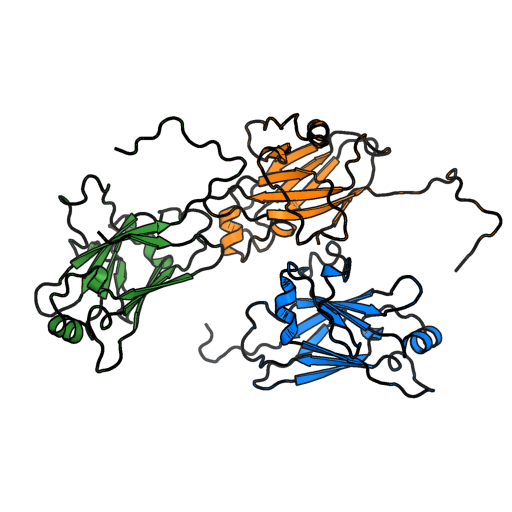TOM 3482 C C . ARG C 1 126 ? -14.058 -4.049 8.799 1.00 54.09 176 ARG C C 1
ATOM 3483 O O . ARG C 1 126 ? -14.128 -5.086 9.467 1.00 51.32 176 ARG C O 1
ATOM 3491 N N . PHE C 1 127 ? -12.929 -3.611 8.253 1.00 57.77 177 PHE C N 1
ATOM 3492 C CA . PHE C 1 127 ? -11.644 -4.231 8.526 1.00 59.72 177 PHE C CA 1
ATOM 3493 C C . PHE C 1 127 ? -10.996 -3.567 9.731 1.00 57.77 177 PHE C C 1
ATOM 3494 O O . PHE C 1 127 ? -11.235 -2.392 10.023 1.00 60.00 177 PHE C O 1
ATOM 3502 N N . TYR C 1 128 ? -10.171 -4.337 10.435 1.00 53.96 178 TYR C N 1
ATOM 3503 C CA . TYR C 1 128 ? -9.465 -3.841 11.607 1.00 50.85 178 TYR C CA 1
ATOM 3504 C C . TYR C 1 128 ? -8.020 -4.297 11.553 1.00 49.93 178 TYR C C 1
ATOM 3505 O O . TYR C 1 128 ? -7.746 -5.466 11.266 1.00 49.62 178 TYR C O 1
ATOM 3514 N N . GLY C 1 129 ? -7.104 -3.377 11.831 1.00 50.88 179 GLY C N 1
ATOM 3515 C CA . GLY C 1 129 ? -5.719 -3.734 12.040 1.00 48.30 179 GLY C CA 1
ATOM 3516 C C . GLY C 1 129 ? -5.438 -3.986 13.510 1.00 46.74 179 GLY C C 1
ATOM 3517 O O . GLY C 1 129 ? -6.038 -3.373 14.390 1.00 45.10 179 GLY C O 1
ATOM 3518 N N . MET C 1 130 ? -4.520 -4.914 13.768 1.00 46.78 180 MET C N 1
ATOM 3519 C CA . MET C 1 130 ? -4.104 -5.233 15.126 1.00 46.72 180 MET C CA 1
ATOM 3520 C C . MET C 1 130 ? -2.594 -5.398 15.165 1.00 51.03 180 MET C C 1
ATOM 3521 O O . MET C 1 130 ? -2.014 -6.068 14.306 1.00 52.95 180 MET C O 1
ATOM 3526 N N . GLY C 1 131 ? -1.965 -4.796 16.173 1.00 51.60 181 GLY C N 1
ATOM 3527 C CA . GLY C 1 131 ? -0.525 -4.855 16.300 1.00 53.04 181 GLY C CA 1
ATOM 3528 C C . GLY C 1 131 ? -0.111 -5.065 17.742 1.00 53.52 181 GLY C C 1
ATOM 3529 O O . GLY C 1 131 ? -0.878 -4.831 18.678 1.00 54.91 181 GLY C O 1
ATOM 3530 N N . ALA C 1 132 ? 1.128 -5.518 17.902 1.00 51.74 182 ALA C N 1
ATOM 3531 C CA . ALA C 1 132 ? 1.722 -5.762 19.208 1.00 51.53 182 ALA C CA 1
ATOM 3532 C C . ALA C 1 132 ? 2.825 -4.743 19.460 1.00 48.35 182 ALA C C 1
ATOM 3533 O O . ALA C 1 132 ? 3.649 -4.485 18.579 1.00 45.92 182 ALA C O 1
ATOM 3535 N N . ASP C 1 133 ? 2.831 -4.164 20.657 1.00 49.14 183 ASP C N 1
ATOM 3536 C CA . ASP C 1 133 ? 3.857 -3.204 21.054 1.00 51.28 183 ASP C CA 1
ATOM 3537 C C . ASP C 1 133 ? 5.101 -3.986 21.461 1.00 48.75 183 ASP C C 1
ATOM 3538 O O . ASP C 1 133 ? 5.219 -4.441 22.601 1.00 48.07 183 ASP C O 1
ATOM 3543 N N . VAL C 1 134 ? 6.037 -4.148 20.529 1.00 46.88 184 VAL C N 1
ATOM 3544 C CA . VAL C 1 134 ? 7.299 -4.815 20.813 1.00 49.20 184 VAL C CA 1
ATOM 3545 C C . VAL C 1 134 ? 8.444 -3.838 20.573 1.00 49.41 184 VAL C C 1
ATOM 3546 O O . VAL C 1 134 ? 8.275 -2.760 20.001 1.00 48.23 184 VAL C O 1
ATOM 3550 N N . ARG C 1 135 ? 9.626 -4.247 21.024 1.00 53.34 185 ARG C N 1
ATOM 3551 C CA . ARG C 1 135 ? 10.808 -3.401 20.943 1.00 55.56 185 ARG C CA 1
ATOM 3552 C C . ARG C 1 135 ? 11.363 -3.329 19.526 1.00 57.63 185 ARG C C 1
ATOM 3553 O O . ARG C 1 135 ? 11.895 -2.287 19.125 1.00 50.59 185 ARG C O 1
ATOM 3561 N N . GLY C 1 136 ? 11.256 -4.414 18.765 1.00 59.22 186 GLY C N 1
ATOM 3562 C CA . GLY C 1 136 ? 11.505 -4.380 17.342 1.00 65.58 186 GLY C CA 1
ATOM 3563 C C . GLY C 1 136 ? 10.290 -3.873 16.585 1.00 73.71 186 GLY C C 1
ATOM 3564 O O . GLY C 1 136 ? 9.339 -3.336 17.154 1.00 86.77 186 GLY C O 1
ATOM 3565 N N . LYS C 1 137 ? 10.332 -4.056 15.267 1.00 69.13 187 LYS C N 1
ATOM 3566 C CA . LYS C 1 137 ? 9.230 -3.615 14.421 1.00 66.31 187 LYS C CA 1
ATOM 3567 C C . LYS C 1 137 ? 7.965 -4.400 14.743 1.00 59.37 187 LYS C C 1
ATOM 3568 O O . LYS C 1 137 ? 7.971 -5.634 14.759 1.00 58.08 187 LYS C O 1
ATOM 3574 N N . ASP C 1 138 ? 6.882 -3.675 14.997 1.00 55.41 188 ASP C N 1
ATOM 3575 C CA . ASP C 1 138 ? 5.641 -4.305 15.419 1.00 53.45 188 ASP C CA 1
ATOM 3576 C C . ASP C 1 138 ? 5.102 -5.221 14.332 1.00 49.26 188 ASP C C 1
ATOM 3577 O O . ASP C 1 138 ? 5.011 -4.807 13.169 1.00 49.16 188 ASP C O 1
ATOM 3582 N N . PRO C 1 139 ? 4.721 -6.453 14.663 1.00 47.10 189 PRO C N 1
ATOM 3583 C CA . PRO C 1 139 ? 3.915 -7.246 13.731 1.00 47.74 189 PRO C CA 1
ATOM 3584 C C . PRO C 1 139 ? 2.483 -6.732 13.751 1.00 50.26 189 PRO C C 1
ATOM 3585 O O . PRO C 1 139 ? 1.899 -6.520 14.817 1.00 50.05 189 PRO C O 1
ATOM 3589 N N . ILE C 1 140 ? 1.927 -6.494 12.567 1.00 52.25 190 ILE C N 1
ATOM 3590 C CA . ILE C 1 140 ? 0.562 -6.000 12.442 1.00 54.40 190 ILE C CA 1
ATOM 3591 C C . ILE C 1 140 ? -0.167 -6.862 11.425 1.00 57.27 190 ILE C C 1
ATOM 3592 O O . ILE C 1 140 ? 0.287 -6.999 10.282 1.00 58.60 190 ILE C O 1
ATOM 3597 N N . GLY C 1 141 ? -1.288 -7.445 11.841 1.00 58.00 191 GLY C N 1
ATOM 3598 C CA . GLY C 1 141 ? -2.145 -8.192 10.944 1.00 60.47 191 GLY C CA 1
ATOM 3599 C C . GLY C 1 141 ? -3.494 -7.523 10.794 1.00 60.82 191 GLY C C 1
ATOM 3600 O O . GLY C 1 141 ? -3.660 -6.364 11.188 1.00 59.03 191 GLY C O 1
ATOM 3601 N N . PHE C 1 142 ? -4.469 -8.234 10.236 1.00 62.60 192 PHE C N 1
ATOM 3602 C CA . PHE C 1 142 ? -5.778 -7.639 10.023 1.00 62.77 192 PHE C CA 1
ATOM 3603 C C . PHE C 1 142 ? -6.839 -8.725 9.968 1.00 60.81 192 PHE C C 1
ATOM 3604 O O . PHE C 1 142 ? -6.579 -9.850 9.532 1.00 59.65 192 PHE C O 1
ATOM 3612 N N . PHE C 1 143 ? -8.041 -8.362 10.406 1.00 60.19 193 PHE C N 1
ATOM 3613 C CA . PHE C 1 143 ? -9.205 -9.228 10.347 1.00 59.75 193 PHE C CA 1
ATOM 3614 C C . PHE C 1 143 ? -10.409 -8.387 9.953 1.00 60.68 193 PHE C C 1
ATOM 3615 O O . PHE C 1 143 ? -10.377 -7.155 10.014 1.00 59.47 193 PHE C O 1
ATOM 3623 N N . GLU C 1 144 ? -11.476 -9.060 9.536 1.00 63.55 194 GLU C N 1
ATOM 3624 C CA . GLU C 1 144 ? -12.738 -8.400 9.240 1.00 66.16 194 GLU C CA 1
ATOM 3625 C C . GLU C 1 144 ? -13.766 -8.806 10.284 1.00 57.20 194 GLU C C 1
ATOM 3626 O O . GLU C 1 144 ? -13.914 -9.995 10.589 1.00 53.17 194 GLU C O 1
ATOM 3632 N N . LEU C 1 145 ? -14.453 -7.815 10.844 1.00 52.54 195 LEU C N 1
ATOM 3633 C CA . LEU C 1 145 ? -15.559 -8.055 11.757 1.00 49.19 195 LEU C CA 1
ATOM 3634 C C . LEU C 1 145 ? -16.848 -8.081 10.946 1.00 48.25 195 LEU C C 1
ATOM 3635 O O . LEU C 1 145 ? -17.187 -7.096 10.279 1.00 48.71 195 LEU C O 1
ATOM 3640 N N . HIS C 1 146 ? -17.566 -9.201 11.007 1.00 46.63 196 HIS C N 1
ATOM 3641 C CA . HIS C 1 146 ? -18.783 -9.405 10.226 1.00 50.47 196 HIS C CA 1
ATOM 3642 C C . HIS C 1 146 ? -19.963 -9.594 11.171 1.00 45.58 196 HIS C C 1
ATOM 3643 O O . HIS C 1 146 ? -20.033 -10.594 11.894 1.00 42.54 196 HIS C O 1
ATOM 3650 N N . LEU C 1 147 ? -20.888 -8.639 11.163 1.00 44.31 197 LEU C N 1
ATOM 3651 C CA . LEU C 1 147 ? -22.127 -8.780 11.914 1.00 42.82 197 LEU C CA 1
ATOM 3652 C C . LEU C 1 147 ? -23.122 -9.621 11.125 1.00 44.14 197 LEU C C 1
ATOM 3653 O O . LEU C 1 147 ? -23.295 -9.435 9.916 1.00 46.74 197 LEU C O 1
ATOM 3658 N N . SER C 1 148 ? -23.777 -10.548 11.820 1.00 61.30 198 SER C N 1
ATOM 3659 C CA . SER C 1 148 ? -24.711 -11.463 11.181 1.00 60.13 198 SER C CA 1
ATOM 3660 C C . SER C 1 148 ? -25.847 -10.702 10.503 1.00 59.34 198 SER C C 1
ATOM 3661 O O . SER C 1 148 ? -26.099 -9.525 10.779 1.00 56.97 198 SER C O 1
ATOM 3664 N N . THR C 1 149 ? -26.538 -11.398 9.602 1.00 60.93 199 THR C N 1
ATOM 3665 C CA . THR C 1 149 ? -27.656 -10.841 8.854 1.00 61.22 199 THR C CA 1
ATOM 3666 C C . THR C 1 149 ? -28.880 -11.722 9.030 1.00 62.17 199 THR C C 1
ATOM 3667 O O . THR C 1 149 ? -28.772 -12.951 9.090 1.00 65.51 199 THR C O 1
ATOM 3671 N N . SER C 1 150 ? -30.040 -11.087 9.109 1.00 60.07 200 SER C N 1
ATOM 3672 C CA . SER C 1 150 ? -31.321 -11.784 9.005 1.00 58.36 200 SER C CA 1
ATOM 3673 C C . SER C 1 150 ? -32.322 -10.771 8.479 1.00 54.61 200 SER C C 1
ATOM 3674 O O . SER C 1 150 ? -32.837 -9.936 9.238 1.00 51.51 200 SER C O 1
ATOM 3677 N N . PRO C 1 151 ? -32.611 -10.796 7.179 1.00 55.86 201 PRO C N 1
ATOM 3678 C CA . PRO C 1 151 ? -33.527 -9.802 6.605 1.00 54.76 201 PRO C CA 1
ATOM 3679 C C . PRO C 1 151 ? -34.937 -9.962 7.148 1.00 53.55 201 PRO C C 1
ATOM 3680 O O . PRO C 1 151 ? -35.416 -11.075 7.377 1.00 55.30 201 PRO C O 1
ATOM 3684 N N . SER C 1 152 ? -35.602 -8.830 7.344 1.00 53.10 202 SER C N 1
ATOM 3685 C CA . SER C 1 152 ? -36.909 -8.816 7.973 1.00 53.64 202 SER C CA 1
ATOM 3686 C C . SER C 1 152 ? -37.990 -9.287 7.002 1.00 50.39 202 SER C C 1
ATOM 3687 O O . SER C 1 152 ? -37.807 -9.309 5.782 1.00 50.48 202 SER C O 1
ATOM 3690 N N . LEU C 1 153 ? -39.135 -9.672 7.572 1.00 46.91 203 LEU C N 1
ATOM 3691 C CA . LEU C 1 153 ? -40.257 -10.126 6.757 1.00 48.73 203 LEU C CA 1
ATOM 3692 C C . LEU C 1 153 ? -40.708 -9.047 5.781 1.00 46.90 203 LEU C C 1
ATOM 3693 O O . LEU C 1 153 ? -41.116 -9.350 4.655 1.00 45.85 203 LEU C O 1
ATOM 3698 N N . ILE C 1 154 ? -40.641 -7.783 6.196 1.00 45.93 204 ILE C N 1
ATOM 3699 C CA . ILE C 1 154 ? -41.111 -6.671 5.381 1.00 49.85 204 ILE C CA 1
ATOM 3700 C C . ILE C 1 154 ? -39.974 -6.013 4.607 1.00 56.10 204 ILE C C 1
ATOM 3701 O O . ILE C 1 154 ? -40.157 -4.928 4.046 1.00 57.03 204 ILE C O 1
ATOM 3706 N N . SER C 1 155 ? -38.803 -6.659 4.547 1.00 63.20 205 SER C N 1
ATOM 3707 C CA . SER C 1 155 ? -37.597 -6.123 3.928 1.00 69.02 205 SER C CA 1
ATOM 3708 C C . SER C 1 155 ? -37.669 -6.244 2.404 1.00 74.01 205 SER C C 1
ATOM 3709 O O . SER C 1 155 ? -38.066 -7.289 1.882 1.00 72.74 205 SER C O 1
ATOM 3712 N N . PRO C 1 156 ? -37.300 -5.184 1.670 1.00 80.83 206 PRO C N 1
ATOM 3713 C CA . PRO C 1 156 ? -37.344 -5.243 0.197 1.00 87.60 206 PRO C CA 1
ATOM 3714 C C . PRO C 1 156 ? -36.190 -5.980 -0.484 1.00 96.20 206 PRO C C 1
ATOM 3715 O O . PRO C 1 156 ? -36.455 -6.739 -1.422 1.00 97.75 206 PRO C O 1
ATOM 3719 N N . ARG C 1 157 ? -34.931 -5.749 -0.079 1.00 102.91 207 ARG C N 1
ATOM 3720 C CA . ARG C 1 157 ? -33.772 -6.474 -0.616 1.00 110.31 207 ARG C CA 1
ATOM 3721 C C . ARG C 1 157 ? -33.462 -6.031 -2.053 1.00 112.21 207 ARG C C 1
ATOM 3722 O O . ARG C 1 157 ? -34.039 -5.043 -2.518 1.00 116.66 207 ARG C O 1
ATOM 3730 N N . LEU C 1 158 ? -32.563 -6.718 -2.773 1.00 113.64 208 LEU C N 1
ATOM 3731 C CA . LEU C 1 158 ? -32.064 -6.175 -4.039 1.00 107.66 208 LEU C CA 1
ATOM 3732 C C . LEU C 1 158 ? -31.960 -7.234 -5.139 1.00 105.30 208 LEU C C 1
ATOM 3733 O O . LEU C 1 158 ? -31.789 -8.430 -4.885 1.00 105.89 208 LEU C O 1
ATOM 3738 N N . SER C 1 159 ? -31.976 -6.730 -6.382 1.00 101.59 209 SER C N 1
ATOM 3739 C CA . SER C 1 159 ? -32.315 -7.504 -7.576 1.00 98.34 209 SER C CA 1
ATOM 3740 C C . SER C 1 159 ? -31.283 -8.580 -7.899 1.00 94.60 209 SER C C 1
ATOM 3741 O O . SER C 1 159 ? -31.611 -9.771 -7.965 1.00 94.80 209 SER C O 1
ATOM 3744 N N . GLY C 1 160 ? -30.047 -8.176 -8.172 1.00 90.83 210 GLY C N 1
ATOM 3745 C CA . GLY C 1 160 ? -29.052 -9.046 -8.789 1.00 88.41 210 GLY C CA 1
ATOM 3746 C C . GLY C 1 160 ? -27.958 -9.437 -7.812 1.00 84.31 210 GLY C C 1
ATOM 3747 O O . GLY C 1 160 ? -27.501 -8.612 -7.017 1.00 82.84 210 GLY C O 1
ATOM 3748 N N . ALA C 1 161 ? -27.532 -10.697 -7.889 1.00 82.28 211 ALA C N 1
ATOM 3749 C CA . ALA C 1 161 ? -26.541 -11.231 -6.967 1.00 81.40 211 ALA C CA 1
ATOM 3750 C C . ALA C 1 161 ? -25.476 -12.006 -7.729 1.00 85.61 211 ALA C C 1
ATOM 3751 O O . ALA C 1 161 ? -25.788 -12.798 -8.625 1.00 84.36 211 ALA C O 1
ATOM 3753 N N . TYR C 1 162 ? -24.224 -11.784 -7.342 1.00 92.83 212 TYR C N 1
ATOM 3754 C CA . TYR C 1 162 ? -23.044 -12.291 -8.046 1.00 103.43 212 TYR C CA 1
ATOM 3755 C C . TYR C 1 162 ? -22.195 -13.139 -7.110 1.00 105.38 212 TYR C C 1
ATOM 3756 O O . TYR C 1 162 ? -21.613 -12.594 -6.154 1.00 104.63 212 TYR C O 1
ATOM 3765 N N . PRO C 1 163 ? -22.079 -14.451 -7.313 1.00 108.41 213 PRO C N 1
ATOM 3766 C CA . PRO C 1 163 ? -21.198 -15.267 -6.458 1.00 110.33 213 PRO C CA 1
ATOM 3767 C C . PRO C 1 163 ? -19.792 -15.545 -6.986 1.00 112.26 213 PRO C C 1
ATOM 3768 O O . PRO C 1 163 ? -18.995 -16.112 -6.230 1.00 114.48 213 PRO C O 1
ATOM 3772 N N . TYR C 1 164 ? -19.464 -15.166 -8.221 1.00 110.98 214 TYR C N 1
ATOM 3773 C CA . TYR C 1 164 ? -18.198 -15.554 -8.865 1.00 111.69 214 TYR C CA 1
ATOM 3774 C C . TYR C 1 164 ? -17.911 -17.047 -8.711 1.00 112.66 214 TYR C C 1
ATOM 3775 O O . TYR C 1 164 ? -16.758 -17.456 -8.558 1.00 114.76 214 TYR C O 1
#

Nearest PDB structures (foldseek):
  6w5y-assembly3_C  TM=9.982E-01  e=4.698E-31  Gammaretrovirus
  2yd8-assembly1_A  TM=4.861E-01  e=1.237E-01  Homo sapiens
  6kn9-assembly2_B  TM=4.522E-01  e=6.723E-02  Homo sapiens
  5wy8-assembly1_B  TM=2.084E-01  e=3.438E-02  Homo sapiens
  7sqc-assembly1_T0  TM=3.364E-01  e=1.334E+00  Chlamydomonas reinhardtii

CATH classification: 3.90.310.10

Radius of gyration: 28.62 Å; Cα contacts (8 Å, |Δi|>4): 1015; chains: 3; bounding box: 98×45×74 Å

Foldseek 3Di:
DAEAEAEFFQAKDKAKFFCVVFFVQDAPVSLLVLLPWKKFKFFDPDDPVCCPPTDAPPDQQRTQAMQDPPGDDHDPPDVCNVCNVQWHKHWDQADNPAHPRGSTMIMIMGGHGGLDADPPGPQGKMKMWTPDDPDITIGMYTYHYDDDADPPRD/DAADEAEFFQAKDKDKFFCVVFFVQDAPVSLQVLLPWKKWKFFDPDDPPCFPPDCACVDQQRTQAIQDPDGDDHDPVDVCNVCNVQWHKHWDADPSPADPRGRTMIMIIGGHGGPDADVVGPFGKMKMWTHDPPPITIGMYTHHYDDDDDPPRPPDDPDDDDD/DAEAEAEFFQAKDKDKFFCCVFFVQDFWVSLQVLLPWKKWKFFDPDPCVPVDDDDACPDVLRTQAIQDPPGDQHDPVDVVNVCNVQWHKHWDADPPDAGTRGGTMIMIIGHGGGPDADPPGQFGKMKMWTDDPPDIGIGIYTYHYDDDADPPHDDDDDDDDD

Solvent-accessible surface area: 26986 Å² total; per-residue (Å²): 116,47,82,19,118,3,93,47,32,101,57,89,51,76,30,85,23,13,0,16,88,13,3,88,15,44,89,56,147,33,2,102,154,14,20,83,18,49,2,26,1,2,1,8,81,9,49,76,104,18,30,211,37,12,48,25,13,77,19,122,6,8,12,0,4,19,15,82,242,149,84,74,125,28,7,177,68,3,86,20,16,86,0,37,80,46,2,99,9,64,58,16,146,16,83,132,118,7,171,128,48,111,1,0,30,0,61,3,24,0,40,38,76,2,108,153,88,19,118,33,40,2,56,39,11,1,0,0,0,0,74,46,246,53,205,48,27,61,8,62,1,35,2,79,5,42,107,107,114,74,181,162,56,185,6,2,25,18,125,3,102,50,36,107,50,87,38,87,27,92,21,13,0,17,36,14,4,80,4,31,60,59,88,0,3,98,42,1,19,76,4,42,1,0,0,2,1,9,128,15,78,45,56,65,1,36,70,63,74,16,7,113,52,120,56,88,0,0,5,13,8,46,236,150,110,37,120,26,7,178,118,21,104,10,10,90,0,41,85,46,2,106,10,61,62,18,136,20,73,128,101,8,157,121,30,99,1,2,30,0,37,3,27,1,43,35,79,2,107,151,92,25,100,42,40,2,57,32,17,1,0,0,0,0,33,5,131,2,164,19,18,60,6,25,0,26,2,73,4,37,104,102,106,64,176,147,29,141,207,163,85,88,86,200,109,218,174,105,54,75,23,114,6,96,14,38,43,52,69,41,86,30,96,23,9,0,16,88,12,0,83,6,61,75,66,145,28,4,88,136,10,9,74,15,52,3,31,0,3,1,19,99,20,119,43,92,29,52,176,88,115,64,25,11,114,57,148,62,66,11,0,5,18,12,75,246,157,99,71,113,16,10,149,131,15,91,11,13,78,0,42,81,42,0,97,8,60,51,42,101,20,93,121,133,13,183,119,50,108,1,2,37,2,68,3,20,1,33,25,7,1,12,39,52,19,116,36,42,2,45,36,7,2,0,0,0,0,80,39,249,47,190,55,26,59,7,60,1,46,2,82,4,41,100,45,74,11,54,4,45,119,190,159,117,55,96,193,133,250

Secondary structure (DSSP, 8-state):
-EEEEE---SS-EEEEEEGGGTS---SHHHHHHHTTSEEEEEE----TTTGGGS-TT-SGGG--EESSSSPP---TT-GGGGGGGGEEEEE----TT--TT-S-EEEEEE-S--SS--SS-S-SEEEEEEE-SSSPPEEEEEEEE-----TT--/-EEEEE---SS-EEEEEEGGGTS---SHHHHHHSTTS-EEEEE----TTSTTTS-TT-SGGG--EESSSSPP---TTSGGGGGGGGEEEEE----TT--TT-S-EEEEEE-S--SS--SS-S-EEEEEEE--SSSPPEEEEEEEE-----TTSS---S-----/-EEEEE---SS-EEEEEEGGGTS---SHHHHHHTTTS-EEEEEE---STTTTTSPTT-SGGG--EES-SSPPPPPTTSGGGGGGGGEEEEE-PPPTT--TT-S-EEEEEE-S--SS--SS-S-EEEEEEE--SSSPPEEEEEEEE-----TT----S-----

B-factor: mean 56.17, std 23.57, range [17.71, 149.82]

Sequence (479 aa):
HLIINVTRSDSPQTITFDACLVIPCGDLQSQRQLAAAEKYLCPSEADASTLFSFPFCHTWEYVVWTTQRQDWVPSQDFPLAVLKPYIHFTKGIAPPNCRYNQCNPVQISITIPTLQDSSPTLNRFYGMGADVRGKDPIGFFELHLSTSPSLISPHLIINVTRSDSPQTITFDACLVIPCGDLQSQRQLAAAEKYLCPSEADASTLFSFPFCHTWEYVVWTTQRQDWVPSQDFPLAVLKPYIHFTKGIAPPNCRYNQCNPVQISITIPTLQDSSPTLNRFYGMGADVRGKDPIGFFELHLSTSPSLISPRLSGAYPYDHLIINVTRSDSPQTITFDACLVIPCGDLQSQRQLAAAEKYLCPSEADASTLFSFPFCHTWEYVVWTTQRQDWVPSQDFPLAVLKPYIHFTKGIAPPNCRYNQCNPVQISITIPTLQDSSPTLNRFYGMGADVRGKDPIGFFELHLSTSPSLISPRLSGAYPY